Protein AF-E6R3D8-F1 (afdb_monomer)

Secondary structure (DSSP, 8-state):
--PPP-PPPP--------PPPPPPP---PPPPPP------------------------------PPPP-----------------------------------------------------------------------------------HHHHHHHS-HHHHHHHHHHHHHH-TTHHHHHHHHSPP--HHHHHHHHHHHHHHHHHHH--GGGGGGS--HHHHHHHHHHHHHHHHHHHHHHHHHHHHHT-TT-SSPPPHHHHHHHHHHHHHHHHHHHTTS-GGGGTTS---HHHHHHHHHHHHHHHHHHHHHHHHHHHHHTT-----HHHHHHHHHHHHHHHH-S---------------------------TT---THHHHHHHHHHHHHHHHHHHHHHHGGGGT--------

Mean predicted aligned error: 17.76 Å

Structure (mmCIF, N/CA/C/O backbone):
data_AF-E6R3D8-F1
#
_entry.id   AF-E6R3D8-F1
#
loop_
_atom_site.group_PDB
_atom_site.id
_atom_site.type_symbol
_atom_site.label_atom_id
_atom_site.label_alt_id
_atom_site.label_comp_id
_atom_site.label_asym_id
_atom_site.label_entity_id
_atom_site.label_seq_id
_atom_site.pdbx_PDB_ins_code
_atom_site.Cartn_x
_atom_site.Cartn_y
_atom_site.Cartn_z
_atom_site.occupancy
_atom_site.B_iso_or_equiv
_atom_site.auth_seq_id
_atom_site.auth_comp_id
_atom_site.auth_asym_id
_atom_site.auth_atom_id
_atom_site.pd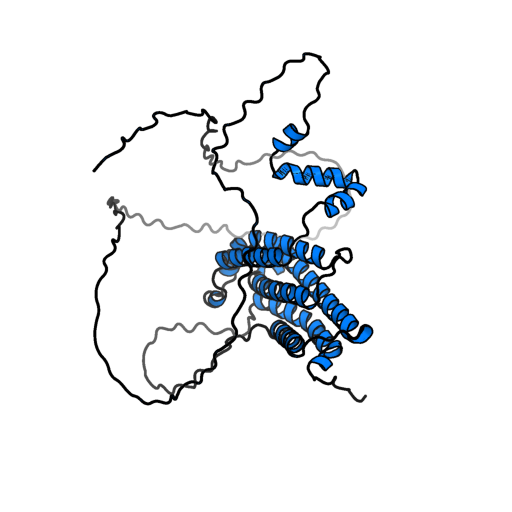bx_PDB_model_num
ATOM 1 N N . MET A 1 1 ? -41.372 27.180 -42.587 1.00 54.88 1 MET A N 1
ATOM 2 C CA . MET A 1 1 ? -40.298 27.827 -43.372 1.00 54.88 1 MET A CA 1
ATOM 3 C C . MET A 1 1 ? -39.964 29.152 -42.705 1.00 54.88 1 MET A C 1
ATOM 5 O O . MET A 1 1 ? -40.849 29.988 -42.655 1.00 54.88 1 MET A O 1
ATOM 9 N N . ALA A 1 2 ? -38.756 29.314 -42.156 1.00 48.31 2 ALA A N 1
ATOM 10 C CA . ALA A 1 2 ? -38.150 30.604 -41.791 1.00 48.31 2 ALA A CA 1
ATOM 11 C C . ALA A 1 2 ? -36.701 30.344 -41.335 1.00 48.31 2 ALA A C 1
ATOM 13 O O . ALA A 1 2 ? -36.492 29.624 -40.361 1.00 48.31 2 ALA A O 1
ATOM 14 N N . HIS A 1 3 ? -35.712 30.896 -42.039 1.00 46.28 3 HIS A N 1
ATOM 15 C CA . HIS A 1 3 ? -34.309 30.872 -41.613 1.00 46.28 3 HIS A CA 1
ATOM 16 C C . HIS A 1 3 ? -33.995 32.127 -40.785 1.00 46.28 3 HIS A C 1
ATOM 18 O O . HIS A 1 3 ? -34.250 33.227 -41.276 1.00 46.28 3 HIS A O 1
ATOM 24 N N . PRO A 1 4 ? -33.375 32.012 -39.599 1.00 60.66 4 PRO A N 1
ATOM 25 C CA . PRO A 1 4 ? -32.615 33.104 -39.008 1.00 60.66 4 PRO A CA 1
ATOM 26 C C . PRO A 1 4 ? -31.167 33.096 -39.528 1.00 60.66 4 PRO A C 1
ATOM 28 O O . PRO A 1 4 ? -30.543 32.046 -39.689 1.00 60.66 4 PRO A O 1
ATOM 31 N N . LEU A 1 5 ? -30.655 34.291 -39.819 1.00 50.94 5 LEU A N 1
ATOM 32 C CA . LEU A 1 5 ? -29.369 34.534 -40.475 1.00 50.94 5 LEU A CA 1
ATOM 33 C C . LEU A 1 5 ? -28.156 34.148 -39.614 1.00 50.94 5 LEU A C 1
ATOM 35 O O . LEU A 1 5 ? -28.110 34.400 -38.412 1.00 50.94 5 LEU A O 1
ATOM 39 N N . THR A 1 6 ? -27.121 33.625 -40.269 1.00 48.28 6 THR A N 1
ATOM 40 C CA . THR A 1 6 ? -25.795 33.405 -39.682 1.00 48.28 6 THR A CA 1
ATOM 41 C C . THR A 1 6 ? -25.009 34.717 -39.604 1.00 48.28 6 THR A C 1
ATOM 43 O O . THR A 1 6 ? -24.577 35.230 -40.636 1.00 48.28 6 THR A O 1
ATOM 46 N N . GLN A 1 7 ? -24.752 35.227 -38.398 1.00 58.69 7 GLN A N 1
ATOM 47 C CA . GLN A 1 7 ? -23.714 36.240 -38.168 1.00 58.69 7 GLN A CA 1
ATOM 48 C C . GLN A 1 7 ? -22.414 35.571 -37.708 1.00 58.69 7 GLN A C 1
ATOM 50 O O . GLN A 1 7 ? -22.397 34.844 -36.716 1.00 58.69 7 GLN A O 1
ATOM 55 N N . GLN A 1 8 ? -21.320 35.832 -38.426 1.00 52.47 8 GLN A N 1
ATOM 56 C CA . GLN A 1 8 ? -19.969 35.485 -37.985 1.00 52.47 8 GLN A CA 1
ATOM 57 C C . GLN A 1 8 ? -19.397 36.588 -37.080 1.00 52.47 8 GLN A C 1
ATOM 59 O O . GLN A 1 8 ? -19.580 37.766 -37.389 1.00 52.47 8 GLN A O 1
ATOM 64 N N . PRO A 1 9 ? -18.636 36.243 -36.028 1.00 51.25 9 PRO A N 1
ATOM 65 C CA . PRO A 1 9 ? -17.659 37.143 -35.433 1.00 51.25 9 PRO A CA 1
ATOM 66 C C . PRO A 1 9 ? -16.293 36.998 -36.125 1.00 51.25 9 PRO A C 1
ATOM 68 O O . PRO A 1 9 ? -15.742 35.902 -36.236 1.00 51.25 9 PRO A O 1
ATOM 71 N N . SER A 1 10 ? -15.739 38.125 -36.568 1.00 40.44 10 SER A N 1
ATOM 72 C CA . SER A 1 10 ? -14.426 38.213 -37.215 1.00 40.44 10 SER A CA 1
ATOM 73 C C . SER A 1 10 ? -13.260 38.299 -36.220 1.00 40.44 10 SER A C 1
ATOM 75 O O . SER A 1 10 ? -13.410 38.770 -35.096 1.00 40.44 10 SER A O 1
ATOM 77 N N . SER A 1 11 ? -12.068 37.962 -36.726 1.00 41.75 11 SER A N 1
ATOM 78 C CA . SER A 1 11 ? -10.760 38.552 -36.370 1.00 41.75 11 SER A CA 1
ATOM 79 C C . SER A 1 11 ? -10.260 38.487 -34.913 1.00 41.75 11 SER A C 1
ATOM 81 O O . SER A 1 11 ? -10.503 39.369 -34.096 1.00 41.75 11 SER A O 1
ATOM 83 N N . THR A 1 12 ? -9.393 37.496 -34.677 1.00 48.53 12 THR A N 1
ATOM 84 C CA . THR A 1 12 ? -7.993 37.687 -34.225 1.00 48.53 12 THR A CA 1
ATOM 85 C C . THR A 1 12 ? -7.687 38.790 -33.198 1.00 48.53 12 THR A C 1
ATOM 87 O O . THR A 1 12 ? -7.510 39.953 -33.557 1.00 48.53 12 THR A O 1
ATOM 90 N N . ILE A 1 13 ? -7.401 38.376 -31.960 1.00 39.34 13 ILE A N 1
ATOM 91 C CA . ILE A 1 13 ? -6.514 39.111 -31.045 1.00 39.34 13 ILE A CA 1
ATOM 92 C C . ILE A 1 13 ? -5.239 38.281 -30.873 1.00 39.34 13 ILE A C 1
ATOM 94 O O . ILE A 1 13 ? -5.264 37.199 -30.287 1.00 39.34 13 ILE A O 1
ATOM 98 N N . SER A 1 14 ? -4.134 38.780 -31.423 1.00 40.31 14 SER A N 1
ATOM 99 C CA . SER A 1 14 ? -2.808 38.171 -31.296 1.00 40.31 14 SER A CA 1
ATOM 100 C C . SER A 1 14 ? -2.157 38.595 -29.982 1.00 40.31 14 SER A C 1
ATOM 102 O O . SER A 1 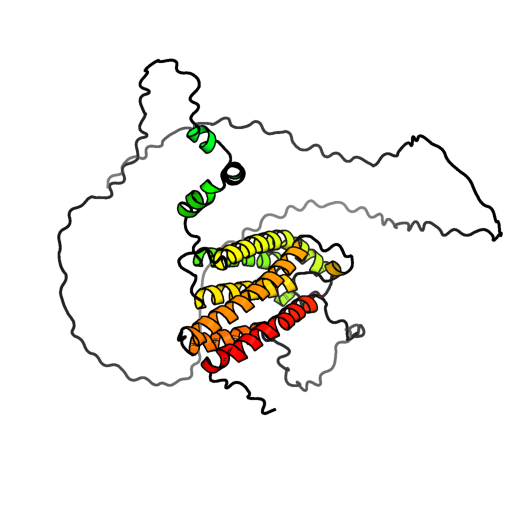14 ? -1.966 39.786 -29.751 1.00 40.31 14 SER A O 1
ATOM 104 N N . PHE A 1 15 ? -1.754 37.632 -29.153 1.00 48.12 15 PHE A N 1
ATOM 105 C CA . PHE A 1 15 ? -0.880 37.889 -28.008 1.00 48.12 15 PHE A CA 1
ATOM 106 C C . PHE A 1 15 ? 0.587 37.681 -28.417 1.00 48.12 15 PHE A C 1
ATOM 108 O O . PHE A 1 15 ? 0.935 36.573 -28.836 1.00 48.12 15 PHE A O 1
ATOM 115 N N . PRO A 1 16 ? 1.467 38.690 -28.291 1.00 54.56 16 PRO A N 1
ATOM 116 C CA . PRO A 1 16 ? 2.900 38.500 -28.461 1.00 54.56 16 PRO A CA 1
ATOM 117 C C . PRO A 1 16 ? 3.480 37.920 -27.165 1.00 54.56 16 PRO A C 1
ATOM 119 O O . PRO A 1 16 ? 3.700 38.648 -26.201 1.00 54.56 16 PRO A O 1
ATOM 122 N N . PHE A 1 17 ? 3.731 36.610 -27.130 1.00 43.28 17 PHE A N 1
ATOM 123 C CA . PHE A 1 17 ? 4.412 35.968 -26.003 1.00 43.28 17 PHE A CA 1
ATOM 124 C C . PHE A 1 17 ? 5.708 35.275 -26.427 1.00 43.28 17 PHE A C 1
ATOM 126 O O . PHE A 1 17 ? 5.714 34.457 -27.342 1.00 43.28 17 PHE A O 1
ATOM 133 N N . ALA A 1 18 ? 6.764 35.598 -25.675 1.00 41.84 18 ALA A N 1
ATOM 134 C CA . ALA A 1 18 ? 8.062 34.933 -25.582 1.00 41.84 18 ALA A CA 1
ATOM 135 C C . ALA A 1 18 ? 8.864 34.736 -26.887 1.00 41.84 18 ALA A C 1
ATOM 137 O O . ALA A 1 18 ? 8.617 33.841 -27.698 1.00 41.84 18 ALA A O 1
ATOM 138 N N . ALA A 1 19 ? 9.951 35.505 -26.999 1.00 45.16 19 ALA A N 1
ATOM 139 C CA . ALA A 1 19 ? 11.079 35.145 -27.848 1.00 45.16 19 ALA A CA 1
ATOM 140 C C . ALA A 1 19 ? 11.589 33.738 -27.482 1.00 45.16 19 ALA A C 1
ATOM 142 O O . ALA A 1 19 ? 11.760 33.407 -26.307 1.00 45.16 19 ALA A O 1
ATOM 143 N N . ARG A 1 20 ? 11.839 32.906 -28.496 1.00 46.12 20 ARG A N 1
ATOM 144 C CA . ARG A 1 20 ? 12.434 31.577 -28.310 1.00 46.12 20 ARG A CA 1
ATOM 145 C C . ARG A 1 20 ? 13.910 31.723 -27.914 1.00 46.12 20 ARG A C 1
ATOM 147 O O . ARG A 1 20 ? 14.620 32.432 -28.629 1.00 46.12 20 ARG A O 1
ATOM 154 N N . PRO A 1 21 ? 14.409 31.024 -26.879 1.00 49.62 21 P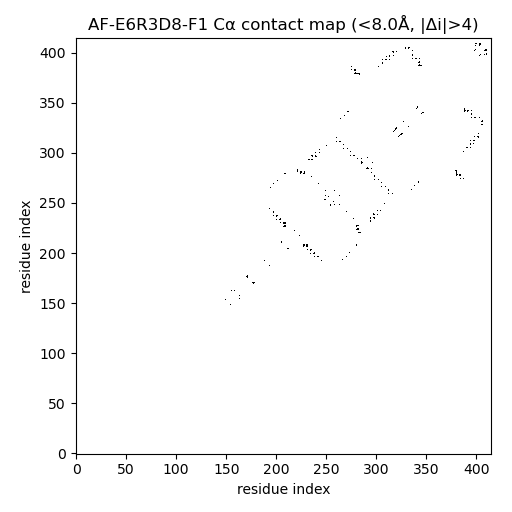RO A N 1
ATOM 155 C CA . PRO A 1 21 ? 15.845 30.826 -26.730 1.00 49.62 21 PRO A CA 1
ATOM 156 C C . PRO A 1 21 ? 16.391 29.976 -27.891 1.00 49.62 21 PRO A C 1
ATOM 158 O O . PRO A 1 21 ? 15.675 29.165 -28.487 1.00 49.62 21 PRO A O 1
ATOM 161 N N . SER A 1 22 ? 17.658 30.211 -28.228 1.00 53.62 22 SER A N 1
ATOM 162 C CA . SER A 1 22 ? 18.344 29.702 -29.422 1.00 53.62 22 SER A CA 1
ATOM 163 C C . SER A 1 22 ? 18.391 28.166 -29.531 1.00 53.62 22 SER A C 1
ATOM 165 O O . SER A 1 22 ? 18.421 27.477 -28.510 1.00 53.62 22 SER A O 1
ATOM 167 N N . PRO A 1 23 ? 18.452 27.603 -30.756 1.00 57.12 23 PRO A N 1
ATOM 168 C CA . PRO A 1 23 ? 18.639 26.166 -30.951 1.00 57.12 23 PRO A CA 1
ATOM 169 C C . PRO A 1 23 ? 20.020 25.701 -30.461 1.00 57.12 23 PRO A C 1
ATOM 171 O O . PRO A 1 23 ? 21.013 26.410 -30.610 1.00 57.12 23 PRO A O 1
ATOM 174 N N . LEU A 1 24 ? 20.071 24.487 -29.904 1.00 54.69 24 LEU A N 1
ATOM 175 C CA . LEU A 1 24 ? 21.282 23.869 -29.356 1.00 54.69 24 LEU A CA 1
ATOM 176 C C . LEU A 1 24 ? 22.415 23.780 -30.393 1.00 54.69 24 LEU A C 1
ATOM 178 O O . LEU A 1 24 ? 22.288 23.092 -31.407 1.00 54.69 24 LEU A O 1
ATOM 182 N N . THR A 1 25 ? 23.566 24.364 -30.063 1.00 46.84 25 THR A N 1
ATOM 183 C CA . THR A 1 25 ? 24.843 24.056 -30.716 1.00 46.84 25 THR A CA 1
ATOM 184 C C . THR A 1 25 ? 25.330 22.680 -30.261 1.00 46.84 25 THR A C 1
ATOM 186 O O . THR A 1 25 ? 25.631 22.476 -29.086 1.00 46.84 25 THR A O 1
ATOM 189 N N . PHE A 1 26 ? 25.438 21.731 -31.192 1.00 53.06 26 PHE A N 1
ATOM 190 C CA . PHE A 1 26 ? 26.006 20.404 -30.938 1.00 53.06 26 PHE A CA 1
ATOM 191 C C . PHE A 1 26 ? 27.543 20.489 -30.878 1.00 53.06 26 PHE A C 1
ATOM 193 O O . PHE A 1 26 ? 28.217 20.505 -31.907 1.00 53.06 26 PHE A O 1
ATOM 200 N N . GLY A 1 27 ? 28.107 20.570 -29.671 1.00 47.31 27 GLY A N 1
ATOM 201 C CA . GLY A 1 27 ? 29.555 20.607 -29.452 1.00 47.31 27 GLY A CA 1
ATOM 202 C C . GLY A 1 27 ? 30.172 19.212 -29.320 1.00 47.31 27 GLY A C 1
ATOM 203 O O . GLY A 1 27 ? 30.150 18.633 -28.239 1.00 47.31 27 GLY A O 1
ATOM 204 N N . PHE A 1 28 ? 30.775 18.688 -30.391 1.00 56.56 28 PHE A N 1
ATOM 205 C CA . PHE A 1 28 ? 31.670 17.525 -30.310 1.00 56.56 28 PHE A CA 1
ATOM 206 C C . PHE A 1 28 ? 33.073 17.975 -29.866 1.00 56.56 28 PHE A C 1
ATOM 208 O O . PHE A 1 28 ? 33.902 18.347 -30.694 1.00 56.56 28 PHE A O 1
ATOM 215 N N . GLY A 1 29 ? 33.330 17.956 -28.555 1.00 41.91 29 GLY A N 1
ATOM 216 C CA . GLY A 1 29 ? 34.643 18.236 -27.963 1.00 41.91 29 GLY A CA 1
ATOM 217 C C . GLY A 1 29 ? 35.401 16.954 -27.606 1.00 41.91 29 GLY A C 1
ATOM 218 O O . GLY A 1 29 ? 34.915 16.146 -26.820 1.00 41.91 29 GLY A O 1
ATOM 219 N N . LEU A 1 30 ? 36.592 16.771 -28.180 1.00 48.97 30 LEU A N 1
ATOM 220 C CA . LEU A 1 30 ? 37.520 15.684 -27.839 1.00 48.97 30 LEU A CA 1
ATOM 221 C C . LEU A 1 30 ? 38.254 15.986 -26.514 1.00 48.97 30 LEU A C 1
ATOM 223 O O . LEU A 1 30 ? 38.500 17.158 -26.222 1.00 48.97 30 LEU A O 1
ATOM 227 N N . PRO A 1 31 ? 38.664 14.969 -25.730 1.00 51.47 31 PRO A N 1
ATOM 228 C CA . PRO A 1 31 ? 39.488 15.189 -24.545 1.00 51.47 31 PRO A CA 1
ATOM 229 C C . PRO A 1 31 ? 40.910 15.604 -24.949 1.00 51.47 31 PRO A C 1
ATOM 231 O O . PRO A 1 31 ? 41.614 14.847 -25.618 1.00 51.47 31 PRO A O 1
ATOM 234 N N . SER A 1 32 ? 41.339 16.794 -24.522 1.00 46.06 32 SER A N 1
ATOM 235 C CA . SER A 1 32 ? 42.736 17.236 -24.629 1.00 46.06 32 SER A CA 1
ATOM 236 C C . SER A 1 32 ? 43.493 16.965 -23.327 1.00 46.06 32 SER A C 1
ATOM 238 O O . SER A 1 32 ? 42.897 16.911 -22.251 1.00 46.06 32 SER A O 1
ATOM 240 N N . ALA A 1 33 ? 44.801 16.744 -23.440 1.00 41.91 33 ALA A N 1
ATOM 241 C CA . ALA A 1 33 ? 45.657 16.264 -22.358 1.00 41.91 33 ALA A CA 1
ATOM 242 C C . ALA A 1 33 ? 46.045 17.350 -21.330 1.00 41.91 33 ALA A C 1
ATOM 244 O O . ALA A 1 33 ? 45.804 18.539 -21.524 1.00 41.91 33 ALA A O 1
ATOM 245 N N . ALA A 1 34 ? 46.665 16.896 -20.236 1.00 42.69 34 ALA A N 1
ATOM 246 C CA . ALA A 1 34 ? 47.181 17.703 -19.127 1.00 42.69 34 ALA A CA 1
ATOM 247 C C . ALA A 1 34 ? 48.260 18.732 -19.551 1.00 42.69 34 ALA A C 1
ATOM 249 O O . ALA A 1 34 ? 48.793 18.661 -20.662 1.00 42.69 34 ALA A O 1
ATOM 250 N N . PRO A 1 35 ? 48.666 19.622 -18.627 1.00 54.41 35 PRO A N 1
ATOM 251 C CA . PRO A 1 35 ? 49.892 19.271 -17.905 1.00 54.41 35 PRO A CA 1
ATOM 252 C C . PRO A 1 35 ? 49.839 19.431 -16.374 1.00 54.41 35 PRO A C 1
ATOM 254 O O . PRO A 1 35 ? 48.939 20.024 -15.791 1.00 54.41 35 PRO A O 1
ATOM 257 N N . SER A 1 36 ? 50.853 18.825 -15.761 1.00 41.31 36 SER A N 1
ATOM 258 C CA . SER A 1 36 ? 51.193 18.791 -14.337 1.00 41.31 36 SER A CA 1
ATOM 259 C C . SER A 1 36 ? 51.667 20.139 -13.791 1.00 41.31 36 SER A C 1
ATOM 261 O O . SER A 1 36 ? 52.437 20.810 -14.468 1.00 41.31 36 SER A O 1
ATOM 263 N N . GLU A 1 37 ? 51.398 20.414 -12.511 1.00 43.50 37 GLU A N 1
ATOM 264 C CA . GLU A 1 37 ? 52.320 21.157 -11.638 1.00 43.50 37 GLU A CA 1
ATOM 265 C C . GLU A 1 37 ? 52.120 20.761 -10.162 1.00 43.50 37 GLU A C 1
ATOM 267 O O . GLU A 1 37 ? 51.009 20.455 -9.731 1.00 43.50 37 GLU A O 1
ATOM 272 N N . ALA A 1 38 ? 53.219 20.694 -9.407 1.00 45.56 38 ALA A N 1
ATOM 273 C CA . ALA A 1 38 ? 53.260 20.312 -7.990 1.00 45.56 38 ALA A CA 1
ATOM 274 C C . ALA A 1 38 ? 53.581 21.536 -7.113 1.00 45.56 38 ALA A C 1
ATOM 276 O O . ALA A 1 38 ? 54.015 22.565 -7.632 1.00 45.56 38 ALA A O 1
ATOM 277 N N . PRO A 1 39 ? 53.475 21.415 -5.778 1.00 53.19 39 PRO A N 1
ATOM 278 C CA . PRO A 1 39 ? 54.720 21.597 -5.025 1.00 53.19 39 PRO A CA 1
ATOM 279 C C . PRO A 1 39 ? 54.941 20.631 -3.847 1.00 53.19 39 PRO A C 1
ATOM 281 O O . PRO A 1 39 ? 54.029 20.073 -3.243 1.00 53.19 39 PRO A O 1
ATOM 284 N N . THR A 1 40 ? 56.224 20.470 -3.532 1.00 48.88 40 THR A N 1
ATOM 285 C CA . THR A 1 40 ? 56.844 19.654 -2.475 1.00 48.88 40 THR A CA 1
ATOM 286 C C . THR A 1 40 ? 56.801 20.265 -1.072 1.00 48.88 40 THR A C 1
ATOM 288 O O . THR A 1 40 ? 57.068 21.452 -0.946 1.00 48.88 40 THR A O 1
ATOM 291 N N . HIS A 1 41 ? 56.719 19.419 -0.035 1.00 39.75 41 HIS A N 1
ATOM 292 C CA . HIS A 1 41 ? 57.455 19.529 1.247 1.00 39.75 41 HIS A CA 1
ATOM 293 C C . HIS A 1 41 ? 57.660 18.086 1.791 1.00 39.75 41 HIS A C 1
ATOM 295 O O . HIS A 1 41 ? 56.724 17.297 1.765 1.00 39.75 41 HIS A O 1
ATOM 301 N N . MET A 1 42 ? 58.896 17.596 2.000 1.00 45.75 42 MET A N 1
ATOM 302 C CA . MET A 1 42 ? 59.669 17.638 3.269 1.00 45.75 42 MET A CA 1
ATOM 303 C C . MET A 1 42 ? 58.892 17.002 4.450 1.00 45.75 42 MET A C 1
ATOM 305 O O . MET A 1 42 ? 57.868 17.555 4.825 1.00 45.75 42 MET A O 1
ATOM 309 N N . SER A 1 43 ? 59.264 15.902 5.126 1.00 35.00 43 SER A N 1
ATOM 310 C CA . SER A 1 43 ? 60.403 14.944 5.074 1.00 35.00 43 SER A CA 1
ATOM 311 C C . SER A 1 43 ? 59.902 13.579 5.670 1.00 35.00 43 SER A C 1
ATOM 313 O O . SER A 1 43 ? 58.693 13.421 5.789 1.00 35.00 43 SER A O 1
ATOM 315 N N . SER A 1 44 ? 60.644 12.527 6.072 1.00 35.81 44 SER A N 1
ATOM 316 C CA . SER A 1 44 ? 62.079 12.303 6.346 1.00 35.81 44 SER A CA 1
ATOM 317 C C . SER A 1 44 ? 62.470 10.790 6.337 1.00 35.81 44 SER A C 1
ATOM 319 O O . SER A 1 44 ? 61.759 9.951 5.791 1.00 35.81 44 SER A O 1
ATOM 321 N N . THR A 1 45 ? 63.622 10.464 6.934 1.00 43.25 45 THR A N 1
ATOM 322 C CA . THR A 1 45 ? 64.288 9.161 7.188 1.00 43.25 45 THR A CA 1
ATOM 323 C C . THR A 1 45 ? 63.609 8.299 8.290 1.00 43.25 45 THR A C 1
ATOM 325 O O . THR A 1 45 ? 62.862 8.841 9.094 1.00 43.25 45 THR A O 1
ATOM 328 N N . HIS A 1 46 ? 63.790 6.972 8.451 1.00 42.41 46 HIS A N 1
ATOM 329 C CA . HIS A 1 46 ? 64.902 6.046 8.140 1.00 42.41 46 HIS A CA 1
ATOM 330 C C . HIS A 1 46 ? 64.426 4.597 7.859 1.00 42.41 46 HIS A C 1
ATOM 332 O O . HIS A 1 46 ? 63.444 4.162 8.450 1.00 42.41 46 HIS A O 1
ATOM 338 N N . SER A 1 47 ? 65.208 3.813 7.096 1.00 34.34 47 SER A N 1
ATOM 339 C CA . SER A 1 47 ? 65.804 2.505 7.499 1.00 34.34 47 SER A CA 1
ATOM 340 C C . SER A 1 47 ? 66.084 1.596 6.277 1.00 34.34 47 SER A C 1
ATOM 342 O O . SER A 1 47 ? 65.238 1.517 5.385 1.00 34.34 47 SER A O 1
ATOM 344 N N . PRO A 1 48 ? 67.246 0.915 6.178 1.00 55.69 48 PRO A N 1
ATOM 345 C CA . PRO A 1 48 ? 67.585 0.068 5.033 1.00 55.69 48 PRO A CA 1
ATOM 346 C C . PRO A 1 48 ? 67.280 -1.422 5.271 1.00 55.69 48 PRO A C 1
ATOM 348 O O . PRO A 1 48 ? 67.487 -1.926 6.366 1.00 55.69 48 PRO A O 1
ATOM 351 N N . HIS A 1 49 ? 66.938 -2.158 4.208 1.00 43.62 49 HIS A N 1
ATOM 352 C CA . HIS A 1 49 ? 67.729 -3.320 3.763 1.00 43.62 49 HIS A CA 1
ATOM 353 C C . HIS A 1 49 ? 67.293 -3.790 2.362 1.00 43.62 49 HIS A C 1
ATOM 355 O O . HIS A 1 49 ? 66.121 -4.039 2.097 1.00 43.62 49 HIS A O 1
ATOM 361 N N . ARG A 1 50 ? 68.266 -3.916 1.449 1.00 36.25 50 ARG A N 1
ATOM 362 C CA . ARG A 1 50 ? 68.101 -4.551 0.130 1.00 36.25 50 ARG A CA 1
ATOM 363 C C . ARG A 1 50 ? 68.089 -6.074 0.274 1.00 36.25 50 ARG A C 1
ATOM 365 O O . ARG A 1 50 ? 69.016 -6.591 0.889 1.00 36.25 50 ARG A O 1
ATOM 372 N N . ILE A 1 51 ? 67.224 -6.764 -0.473 1.00 51.78 51 ILE A N 1
ATOM 373 C CA . ILE A 1 51 ? 67.601 -7.992 -1.200 1.00 51.78 51 ILE A CA 1
ATOM 374 C C . ILE A 1 51 ? 67.065 -7.894 -2.640 1.00 51.78 51 ILE A C 1
ATOM 376 O O . ILE A 1 51 ? 66.004 -7.332 -2.896 1.00 51.78 51 ILE A O 1
ATOM 380 N N . THR A 1 52 ? 67.872 -8.368 -3.586 1.00 45.16 52 THR A N 1
ATOM 381 C CA . THR A 1 52 ? 67.720 -8.270 -5.046 1.00 45.16 52 THR A CA 1
ATOM 382 C C . THR A 1 52 ? 66.901 -9.412 -5.662 1.00 45.16 52 THR A C 1
ATOM 384 O O . THR A 1 52 ? 67.089 -10.561 -5.275 1.00 45.16 52 THR A O 1
ATOM 387 N N . GLY A 1 53 ? 66.111 -9.127 -6.706 1.00 37.56 53 GLY A N 1
ATOM 388 C CA . GLY A 1 53 ? 65.461 -10.123 -7.577 1.00 37.56 53 GLY A CA 1
ATOM 389 C C . GLY A 1 53 ? 65.062 -9.509 -8.939 1.00 37.56 53 GLY A C 1
ATOM 390 O O . GLY A 1 53 ? 64.748 -8.317 -8.959 1.00 37.56 53 GLY A O 1
ATOM 391 N N . PRO A 1 54 ? 65.141 -10.230 -10.080 1.00 53.66 54 PRO A N 1
ATOM 392 C CA . PRO A 1 54 ? 65.271 -9.583 -11.391 1.00 53.66 54 PRO A CA 1
ATOM 393 C C . PRO A 1 54 ? 63.987 -9.450 -12.237 1.00 53.66 54 PRO A C 1
ATOM 395 O O . PRO A 1 54 ? 63.179 -10.362 -12.332 1.00 53.66 54 PRO A O 1
ATOM 398 N N . ALA A 1 55 ? 63.909 -8.297 -12.909 1.00 38.34 55 ALA A N 1
ATOM 399 C CA . ALA A 1 55 ? 63.604 -8.047 -14.328 1.00 38.34 55 ALA A CA 1
ATOM 400 C C . ALA A 1 55 ? 62.555 -8.868 -15.131 1.00 38.34 55 ALA A C 1
ATOM 402 O O . ALA A 1 55 ? 62.576 -10.089 -15.204 1.00 38.34 55 ALA A O 1
ATOM 403 N N . CYS A 1 56 ? 61.823 -8.105 -15.958 1.00 37.78 56 CYS A N 1
ATOM 404 C CA . CYS A 1 56 ? 61.206 -8.482 -17.241 1.00 37.78 56 CYS A CA 1
ATOM 405 C C . CYS A 1 56 ? 60.036 -9.486 -17.253 1.00 37.78 56 CYS A C 1
ATOM 407 O O . CYS A 1 56 ? 60.221 -10.693 -17.356 1.00 37.78 56 CYS A O 1
ATOM 409 N N . SER A 1 57 ? 58.821 -8.970 -17.470 1.00 36.66 57 SER A N 1
ATOM 410 C CA . SER A 1 57 ? 58.189 -9.054 -18.806 1.00 36.66 57 SER A CA 1
ATOM 411 C C . SER A 1 57 ? 56.885 -8.249 -18.887 1.00 36.66 57 SER A C 1
ATOM 413 O O . SER A 1 57 ? 56.100 -8.180 -17.947 1.00 36.66 57 SER A O 1
ATOM 415 N N . SER A 1 58 ? 56.669 -7.610 -20.034 1.00 45.09 58 SER A N 1
ATOM 416 C CA . SER A 1 58 ? 55.413 -6.966 -20.429 1.00 45.09 58 SER A CA 1
ATOM 417 C C . SER A 1 58 ? 54.504 -7.954 -21.174 1.00 45.09 58 SER A C 1
ATOM 419 O O . SER A 1 58 ? 55.006 -8.906 -21.775 1.00 45.09 58 SER A O 1
ATOM 421 N N . PRO A 1 59 ? 53.185 -7.695 -21.233 1.00 50.09 59 PRO A N 1
ATOM 422 C CA . PRO A 1 59 ? 52.380 -8.187 -22.345 1.00 50.09 59 PRO A CA 1
ATOM 423 C C . PRO A 1 59 ? 51.656 -7.079 -23.127 1.00 50.09 59 PRO A C 1
ATOM 425 O O . PRO A 1 59 ? 51.025 -6.169 -22.593 1.00 50.09 59 PRO A O 1
ATOM 428 N N . SER A 1 60 ? 51.765 -7.235 -24.441 1.00 37.97 60 SER A N 1
ATOM 429 C CA . SER A 1 60 ? 51.169 -6.526 -25.570 1.00 37.97 60 SER A CA 1
ATOM 430 C C . SER A 1 60 ? 49.785 -5.882 -25.407 1.00 37.97 60 SER A C 1
ATOM 432 O O . SER A 1 60 ? 48.800 -6.519 -25.037 1.00 37.97 60 SER A O 1
ATOM 434 N N . ARG A 1 61 ? 49.670 -4.658 -25.944 1.00 38.66 61 ARG A N 1
ATOM 435 C CA . ARG A 1 61 ? 48.418 -4.152 -26.531 1.00 38.66 61 ARG A CA 1
ATOM 436 C C . ARG A 1 61 ? 48.038 -5.003 -27.751 1.00 38.66 61 ARG A C 1
ATOM 438 O O . ARG A 1 61 ? 48.666 -4.868 -28.799 1.00 38.66 61 ARG A O 1
ATOM 445 N N . ASN A 1 62 ? 46.974 -5.799 -27.657 1.00 36.22 62 ASN A N 1
ATOM 446 C CA . ASN A 1 62 ? 46.356 -6.419 -28.833 1.00 36.22 62 ASN A CA 1
ATOM 447 C C . ASN A 1 62 ? 45.392 -5.440 -29.521 1.00 36.22 62 ASN A C 1
ATOM 449 O O . ASN A 1 62 ? 44.218 -5.335 -29.167 1.00 36.22 62 ASN A O 1
ATOM 453 N N . SER A 1 63 ? 45.893 -4.746 -30.541 1.00 36.91 63 SER A N 1
ATOM 454 C CA . SER A 1 63 ? 45.072 -3.983 -31.483 1.00 36.91 63 SER A CA 1
ATOM 455 C C . SER A 1 63 ? 44.415 -4.932 -32.488 1.00 36.91 63 SER A C 1
ATOM 457 O O . SER A 1 63 ? 45.007 -5.248 -33.520 1.00 36.91 63 SER A O 1
ATOM 459 N N . PHE A 1 64 ? 43.189 -5.389 -32.219 1.00 43.59 64 PHE A N 1
ATOM 460 C CA . PHE A 1 64 ? 42.430 -6.150 -33.216 1.00 43.59 64 PHE A CA 1
ATOM 461 C C . PHE A 1 64 ? 41.974 -5.238 -34.360 1.00 43.59 64 PHE A C 1
ATOM 463 O O . PHE A 1 64 ? 41.069 -4.415 -34.212 1.00 43.59 64 PHE A O 1
ATOM 470 N N . ALA A 1 65 ? 42.617 -5.403 -35.516 1.00 36.66 65 ALA A N 1
ATOM 471 C CA . ALA A 1 65 ? 42.231 -4.749 -36.755 1.00 36.66 65 ALA A CA 1
ATOM 472 C C . ALA A 1 65 ? 40.835 -5.214 -37.204 1.00 36.66 65 ALA A C 1
ATOM 474 O O . ALA A 1 65 ? 40.531 -6.406 -37.234 1.00 36.66 65 ALA A O 1
ATOM 475 N N . ARG A 1 66 ? 39.989 -4.254 -37.583 1.00 37.97 66 ARG A N 1
ATOM 476 C CA . ARG A 1 66 ? 38.645 -4.500 -38.113 1.00 37.97 66 ARG A CA 1
ATOM 477 C C . ARG A 1 66 ? 38.730 -4.611 -39.643 1.00 37.97 66 ARG A C 1
ATOM 479 O O . ARG A 1 66 ? 39.117 -3.622 -40.265 1.00 37.97 66 ARG A O 1
ATOM 486 N N . PRO A 1 67 ? 38.377 -5.747 -40.272 1.00 45.03 67 PRO A N 1
ATOM 487 C CA . PRO A 1 67 ? 38.370 -5.835 -41.727 1.00 45.03 67 PRO A CA 1
ATOM 488 C C . PRO A 1 67 ? 37.246 -4.968 -42.309 1.00 45.03 67 PRO A C 1
ATOM 490 O O . PRO A 1 67 ? 36.105 -5.005 -41.846 1.00 45.03 67 PRO A O 1
ATOM 493 N N . ILE A 1 68 ? 37.588 -4.187 -43.332 1.00 44.44 68 ILE A N 1
ATOM 494 C CA . ILE A 1 68 ? 36.664 -3.370 -44.123 1.00 44.44 68 ILE A CA 1
ATOM 495 C C . ILE A 1 68 ? 36.244 -4.189 -45.352 1.00 44.44 68 ILE A C 1
ATOM 497 O O . ILE A 1 68 ? 37.107 -4.495 -46.173 1.00 44.44 68 ILE A O 1
ATOM 501 N N . PRO A 1 69 ? 34.952 -4.503 -45.542 1.00 54.31 69 PRO A N 1
ATOM 502 C CA . PRO A 1 69 ? 34.429 -4.895 -46.840 1.00 54.31 69 PRO A CA 1
ATOM 503 C C . PRO A 1 69 ? 33.895 -3.657 -47.569 1.00 54.31 69 PRO A C 1
ATOM 505 O O . PRO A 1 69 ? 32.841 -3.109 -47.244 1.00 54.31 69 PRO A O 1
ATOM 508 N N . SER A 1 70 ? 34.635 -3.214 -48.578 1.00 41.91 70 SER A N 1
ATOM 509 C CA . SER A 1 70 ? 34.192 -2.217 -49.546 1.00 41.91 70 SER A CA 1
ATOM 510 C C . SER A 1 70 ? 33.178 -2.831 -50.517 1.00 41.91 70 SER A C 1
ATOM 512 O O . SER A 1 70 ? 33.548 -3.567 -51.427 1.00 41.91 70 SER A O 1
ATOM 514 N N . GLN A 1 71 ? 31.898 -2.477 -50.379 1.00 45.09 71 GLN A N 1
ATOM 515 C CA . GLN A 1 71 ? 30.939 -2.560 -51.485 1.00 45.09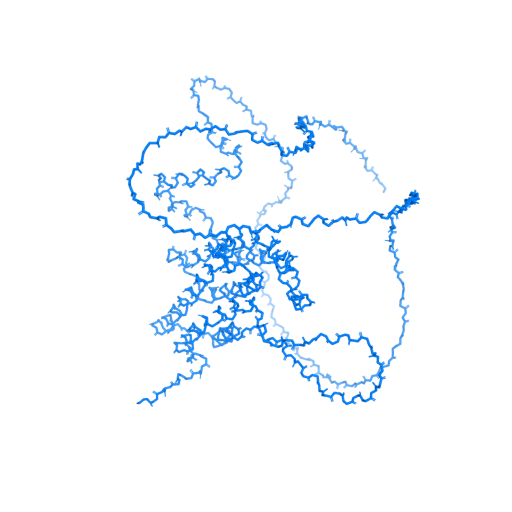 71 GLN A CA 1
ATOM 516 C C . GLN A 1 71 ? 30.104 -1.284 -51.565 1.00 45.09 71 GLN A C 1
ATOM 518 O O . GLN A 1 71 ? 29.377 -0.927 -50.640 1.00 45.09 71 GLN A O 1
ATOM 523 N N . ALA A 1 72 ? 30.222 -0.600 -52.700 1.00 47.69 72 ALA A N 1
ATOM 524 C CA . ALA A 1 72 ? 29.366 0.516 -53.051 1.00 47.69 72 ALA A CA 1
ATOM 525 C C . ALA A 1 72 ? 28.039 -0.020 -53.600 1.00 47.69 72 ALA A C 1
ATOM 527 O O . ALA A 1 72 ? 28.030 -0.713 -54.614 1.00 47.69 72 ALA A O 1
ATOM 528 N N . PHE A 1 73 ? 26.925 0.353 -52.973 1.00 45.66 73 PHE A N 1
ATOM 529 C CA . PHE A 1 73 ? 25.601 0.253 -53.580 1.00 45.66 73 PHE A CA 1
ATOM 530 C C . PHE A 1 73 ? 24.849 1.572 -53.414 1.00 45.66 73 PHE A C 1
ATOM 532 O O . PHE A 1 73 ? 24.811 2.172 -52.340 1.00 45.66 73 PHE A O 1
ATOM 539 N N . THR A 1 74 ? 24.287 2.034 -54.525 1.00 51.94 74 THR A N 1
ATOM 540 C CA . THR A 1 74 ? 23.530 3.279 -54.648 1.00 51.94 74 THR A CA 1
ATOM 541 C C . THR A 1 74 ? 22.184 3.196 -53.914 1.00 51.94 74 THR A C 1
ATOM 543 O O . THR A 1 74 ? 21.563 2.133 -53.898 1.00 51.94 74 THR A O 1
ATOM 546 N N . PRO A 1 75 ? 21.679 4.297 -53.325 1.00 43.91 75 PRO A N 1
ATOM 547 C CA . PRO A 1 75 ? 20.380 4.300 -52.660 1.00 43.91 75 PRO A CA 1
ATOM 548 C C . PRO A 1 75 ? 19.224 4.567 -53.648 1.00 43.91 75 PRO A C 1
ATOM 550 O O . PRO A 1 75 ? 19.130 5.673 -54.185 1.00 43.91 75 PRO A O 1
ATOM 553 N N . PRO A 1 76 ? 18.275 3.633 -53.853 1.00 51.28 76 PRO A N 1
ATOM 554 C CA . PRO A 1 76 ? 17.002 3.954 -54.486 1.00 51.28 76 PRO A CA 1
ATOM 555 C C . PRO A 1 76 ? 16.071 4.640 -53.475 1.00 51.28 76 PRO A C 1
ATOM 557 O O . PRO A 1 76 ? 15.595 4.038 -52.509 1.00 51.28 76 PRO A O 1
ATOM 560 N N . THR A 1 77 ? 15.765 5.913 -53.712 1.00 53.44 77 THR A N 1
ATOM 561 C CA . THR A 1 77 ? 14.823 6.708 -52.913 1.00 53.44 77 THR A CA 1
ATOM 562 C C . THR A 1 77 ? 13.381 6.222 -53.098 1.00 53.44 77 THR A C 1
ATOM 564 O O . THR A 1 77 ? 12.651 6.692 -53.969 1.00 53.44 77 THR A O 1
ATOM 567 N N . ARG A 1 78 ? 12.916 5.289 -52.253 1.00 41.28 78 ARG A N 1
ATOM 568 C CA . ARG A 1 78 ? 11.524 4.805 -52.306 1.00 41.28 78 ARG A CA 1
ATOM 569 C C . ARG A 1 78 ? 10.653 5.364 -51.183 1.00 41.28 78 ARG A C 1
ATOM 571 O O . ARG A 1 78 ? 10.504 4.776 -50.117 1.00 41.28 78 ARG A O 1
ATOM 578 N N . SER A 1 79 ? 10.020 6.496 -51.487 1.00 49.31 79 SER A N 1
ATOM 579 C CA . SER A 1 79 ? 8.873 7.027 -50.743 1.00 49.31 79 SER A CA 1
ATOM 580 C C . SER A 1 79 ? 7.789 5.954 -50.582 1.00 49.31 79 SER A C 1
ATOM 582 O O . SER A 1 79 ? 7.230 5.479 -51.574 1.00 49.31 79 SER A O 1
ATOM 584 N N . LEU A 1 80 ? 7.474 5.580 -49.338 1.00 46.34 80 LEU A N 1
ATOM 585 C CA . LEU A 1 80 ? 6.344 4.709 -49.022 1.00 46.34 80 LEU A CA 1
ATOM 586 C C . LEU A 1 80 ? 5.259 5.496 -48.290 1.00 46.34 80 LEU A C 1
ATOM 588 O O . LEU A 1 80 ? 5.374 5.877 -47.127 1.00 46.34 80 LEU A O 1
ATOM 592 N N . LYS A 1 81 ? 4.185 5.751 -49.041 1.00 52.97 81 LYS A N 1
ATOM 593 C CA . LYS A 1 81 ? 2.992 6.469 -48.601 1.00 52.97 81 LYS A CA 1
ATOM 594 C C . LYS A 1 81 ? 2.323 5.760 -47.420 1.00 52.97 81 LYS A C 1
ATOM 596 O O . LYS A 1 81 ? 2.150 4.547 -47.407 1.00 52.97 81 LYS A O 1
ATOM 601 N N . ARG A 1 82 ? 1.847 6.574 -46.480 1.00 46.28 82 ARG A N 1
ATOM 602 C CA . ARG A 1 82 ? 0.985 6.216 -45.345 1.00 46.28 82 ARG A CA 1
ATOM 603 C C . ARG A 1 82 ? -0.296 5.510 -45.823 1.00 46.28 82 ARG A C 1
ATOM 605 O O . ARG A 1 82 ? -1.250 6.177 -46.224 1.00 46.28 82 ARG A O 1
ATOM 612 N N . THR A 1 83 ? -0.344 4.178 -45.759 1.00 44.50 83 THR A N 1
ATOM 613 C CA . THR A 1 83 ? -1.535 3.398 -46.144 1.00 44.50 83 THR A CA 1
ATOM 614 C C . THR A 1 83 ? -2.666 3.583 -45.133 1.00 44.50 83 THR A C 1
ATOM 616 O O . THR A 1 83 ? -2.743 2.925 -44.096 1.00 44.50 83 THR A O 1
ATOM 619 N N . ARG A 1 84 ? -3.574 4.500 -45.463 1.00 46.56 84 ARG A N 1
ATOM 620 C CA . ARG A 1 84 ? -4.828 4.773 -44.758 1.00 46.56 84 ARG A CA 1
ATOM 621 C C . ARG A 1 84 ? -5.789 3.587 -44.943 1.00 46.56 84 ARG A C 1
ATOM 623 O O . ARG A 1 84 ? -6.533 3.566 -45.918 1.00 46.56 84 ARG A O 1
ATOM 630 N N . ARG A 1 85 ? -5.789 2.601 -44.033 1.00 48.25 85 ARG A N 1
ATOM 631 C CA . ARG A 1 85 ? -6.809 1.532 -44.044 1.00 48.25 85 ARG A CA 1
ATOM 632 C C . ARG A 1 85 ? -8.176 2.110 -43.669 1.00 48.25 85 ARG A C 1
ATOM 634 O O . ARG A 1 85 ? -8.421 2.483 -42.525 1.00 48.25 85 ARG A O 1
ATOM 641 N N . SER A 1 86 ? -9.042 2.210 -44.670 1.00 50.25 86 SER A N 1
ATOM 642 C CA . SER A 1 86 ? -10.452 2.558 -44.542 1.00 50.25 86 SER A CA 1
ATOM 643 C C . SER A 1 86 ? -11.265 1.419 -43.923 1.00 50.25 86 SER A C 1
ATOM 645 O O . SER A 1 86 ? -10.915 0.245 -44.030 1.00 50.25 86 SER A O 1
ATOM 647 N N . ARG A 1 87 ? -12.377 1.796 -43.288 1.00 45.59 87 ARG A N 1
ATOM 648 C CA . ARG A 1 87 ? -13.432 0.886 -42.828 1.00 45.59 87 ARG A CA 1
ATOM 649 C C . ARG A 1 87 ? -14.190 0.306 -44.028 1.00 45.59 87 ARG A C 1
ATOM 651 O O . ARG A 1 87 ? -14.424 1.052 -44.973 1.00 45.59 87 ARG A O 1
ATOM 658 N N . SER A 1 88 ? -14.687 -0.923 -43.893 1.00 42.25 88 SER A N 1
ATOM 659 C CA . SER A 1 88 ? -15.886 -1.416 -44.589 1.00 42.25 88 SER A CA 1
ATOM 660 C C . SER A 1 88 ? -16.665 -2.364 -43.657 1.00 42.25 88 SER A C 1
ATOM 662 O O . SER A 1 88 ? -16.022 -3.159 -42.971 1.00 42.25 88 SER A O 1
ATOM 664 N N . PRO A 1 89 ? -18.007 -2.267 -43.577 1.00 54.06 89 PRO A N 1
ATOM 665 C CA . PRO A 1 89 ? -18.876 -3.189 -42.833 1.00 54.06 89 PRO A CA 1
ATOM 666 C C . PRO A 1 89 ? -19.479 -4.285 -43.747 1.00 54.06 89 PRO A C 1
ATOM 668 O O . PRO A 1 89 ? -19.205 -4.285 -44.945 1.00 54.06 89 PRO A O 1
ATOM 671 N N . SER A 1 90 ? -20.390 -5.112 -43.196 1.00 41.44 90 SER A N 1
ATOM 672 C CA . SER A 1 90 ? -21.223 -6.128 -43.896 1.00 41.44 90 SER A CA 1
ATOM 673 C C . SER A 1 90 ? -20.483 -7.449 -44.240 1.00 41.44 90 SER A C 1
ATOM 675 O O . SER A 1 90 ? -19.309 -7.401 -44.580 1.00 41.44 90 SER A O 1
ATOM 677 N N . THR A 1 91 ? -21.052 -8.669 -44.171 1.00 42.56 91 THR A N 1
ATOM 678 C CA . THR A 1 91 ? -22.397 -9.155 -43.752 1.00 42.56 91 THR A CA 1
ATOM 679 C C . THR A 1 91 ? -22.341 -10.651 -43.338 1.00 42.56 91 THR A C 1
ATOM 681 O O . THR A 1 91 ? -21.415 -11.351 -43.734 1.00 42.56 91 THR A O 1
ATOM 684 N N . SER A 1 92 ? -23.333 -11.139 -42.576 1.00 49.97 92 SER A N 1
ATOM 685 C CA . SER A 1 92 ? -23.603 -12.560 -42.199 1.00 49.97 92 SER A CA 1
ATOM 686 C C . SER A 1 92 ? -24.197 -13.393 -43.375 1.00 49.97 92 SER A C 1
ATOM 688 O O . SER A 1 92 ? -24.280 -12.814 -44.460 1.00 49.97 92 SER A O 1
ATOM 690 N N . PRO A 1 93 ? -24.735 -14.647 -43.234 1.00 60.16 93 PRO A N 1
ATOM 691 C CA . PRO A 1 93 ? -24.776 -15.660 -42.138 1.00 60.16 93 PRO A CA 1
ATOM 692 C C . PRO A 1 93 ? -24.280 -17.085 -42.601 1.00 60.16 93 PRO A C 1
ATOM 694 O O . PRO A 1 93 ? -23.677 -17.177 -43.663 1.00 60.16 93 PRO A O 1
ATOM 697 N N . THR A 1 94 ? -24.415 -18.249 -41.917 1.00 40.25 94 THR A N 1
ATOM 698 C CA . THR A 1 94 ? -25.642 -19.098 -41.737 1.00 40.25 94 THR A CA 1
ATOM 699 C C . THR A 1 94 ? -25.326 -20.468 -41.059 1.00 40.25 94 THR A C 1
ATOM 701 O O . THR A 1 94 ? -24.266 -21.016 -41.328 1.00 40.25 94 THR A O 1
ATOM 704 N N . GLY A 1 95 ? -26.277 -21.070 -40.306 1.00 40.62 95 GLY A N 1
ATOM 705 C CA . GLY A 1 95 ? -26.416 -22.538 -40.046 1.00 40.62 95 GLY A CA 1
ATOM 706 C C . GLY A 1 95 ? -25.659 -23.131 -38.830 1.00 40.62 95 GLY A C 1
ATOM 707 O O . GLY A 1 95 ? -24.440 -23.145 -38.836 1.00 40.62 95 GLY A O 1
ATOM 708 N N . SER A 1 96 ? -26.301 -23.502 -37.703 1.00 42.03 96 SER A N 1
ATOM 709 C CA . SER A 1 96 ? -27.139 -24.709 -37.411 1.00 42.03 96 SER A CA 1
ATOM 710 C C . SER A 1 96 ? -26.306 -25.998 -37.216 1.00 42.03 96 SER A C 1
ATOM 712 O O . SER A 1 96 ? -25.523 -26.333 -38.094 1.00 42.03 96 SER A O 1
ATOM 714 N N . ILE A 1 97 ? -26.342 -26.708 -36.072 1.00 47.38 97 ILE A N 1
ATOM 715 C CA . ILE A 1 97 ? -27.351 -27.715 -35.627 1.00 47.38 97 ILE A CA 1
ATOM 716 C C . ILE A 1 97 ? -27.259 -27.854 -34.080 1.00 47.38 97 ILE A C 1
ATOM 718 O O . ILE A 1 97 ? -26.179 -28.083 -33.550 1.00 47.38 97 ILE A O 1
ATOM 722 N N . GLN A 1 98 ? -28.283 -27.481 -33.299 1.00 45.56 98 GLN A N 1
ATOM 723 C CA . GLN A 1 98 ? -29.300 -28.337 -32.635 1.00 45.56 98 GLN A CA 1
ATOM 724 C C . GLN A 1 98 ? -28.832 -29.518 -31.744 1.00 45.56 98 GLN A C 1
ATOM 726 O O . GLN A 1 98 ? -28.430 -30.563 -32.246 1.00 45.56 98 GLN A O 1
ATOM 731 N N . SER A 1 99 ? -29.113 -29.428 -30.431 1.00 43.97 99 SER A N 1
ATOM 732 C CA . SER A 1 99 ? -29.727 -30.505 -29.613 1.00 43.97 99 SER A CA 1
ATOM 733 C C . SER A 1 99 ? -30.233 -29.977 -28.245 1.00 43.97 99 SER A C 1
ATOM 735 O O . SER A 1 99 ? -29.848 -28.869 -27.871 1.00 43.97 99 SER A O 1
ATOM 737 N N . PRO A 1 100 ? -31.181 -30.654 -27.550 1.00 58.78 100 PRO A N 1
ATOM 738 C CA . PRO A 1 100 ? -32.267 -29.927 -26.872 1.00 58.78 100 PRO A CA 1
ATOM 739 C C . PRO A 1 100 ? -32.527 -30.272 -25.382 1.00 58.78 100 PRO A C 1
ATOM 741 O O . PRO A 1 100 ? -31.869 -31.114 -24.785 1.00 58.78 100 PRO A O 1
ATOM 744 N N . ARG A 1 101 ? -33.635 -29.692 -24.876 1.00 46.41 101 ARG A N 1
ATOM 745 C CA . ARG A 1 101 ? -34.495 -30.105 -23.736 1.00 46.41 101 ARG A CA 1
ATOM 746 C C . ARG A 1 101 ? -34.229 -29.562 -22.316 1.00 46.41 101 ARG A C 1
ATOM 748 O O . ARG A 1 101 ? -33.745 -30.243 -21.427 1.00 46.41 101 ARG A O 1
ATOM 755 N N . SER A 1 102 ? -34.852 -28.400 -22.087 1.00 46.47 102 SER A N 1
ATOM 756 C CA . SER A 1 102 ? -35.992 -28.211 -21.158 1.00 46.47 102 SER A CA 1
ATOM 757 C C . SER A 1 102 ? -35.849 -28.530 -19.660 1.00 46.47 102 SER A C 1
ATOM 759 O O . SER A 1 102 ? -35.842 -29.698 -19.274 1.00 46.47 102 SER A O 1
ATOM 761 N N . ARG A 1 103 ? -36.073 -27.496 -18.830 1.00 45.12 103 ARG A N 1
ATOM 762 C CA . ARG A 1 103 ? -37.196 -27.436 -17.863 1.00 45.12 103 ARG A CA 1
ATOM 763 C C . ARG A 1 103 ? -37.395 -26.012 -17.317 1.00 45.12 103 ARG A C 1
ATOM 765 O O . ARG A 1 103 ? -36.521 -25.467 -16.659 1.00 45.12 103 ARG A O 1
ATOM 772 N N . SER A 1 104 ? -38.581 -25.457 -17.547 1.00 51.72 104 SER A N 1
ATOM 773 C CA . SER A 1 104 ? -39.203 -24.399 -16.741 1.00 51.72 104 SER A CA 1
ATOM 774 C C . SER A 1 104 ? -40.610 -24.876 -16.363 1.00 51.72 104 SER A C 1
ATOM 776 O O . SER A 1 104 ? -41.201 -25.666 -17.107 1.00 51.72 104 SER A O 1
ATOM 778 N N . PRO A 1 105 ? -41.091 -24.532 -15.158 1.00 57.06 105 PRO A N 1
ATOM 779 C CA . PRO A 1 105 ? -42.350 -23.777 -15.062 1.00 57.06 105 PRO A CA 1
ATOM 780 C C . PRO A 1 105 ? -42.325 -22.766 -13.884 1.00 57.06 105 PRO A C 1
ATOM 782 O O . PRO A 1 105 ? -42.113 -23.145 -12.741 1.00 57.06 105 PRO A O 1
ATOM 785 N N . THR A 1 106 ? -42.341 -21.453 -14.149 1.00 46.47 106 THR A N 1
ATOM 786 C CA . THR A 1 106 ? -43.503 -20.516 -14.089 1.00 46.47 106 THR A CA 1
ATOM 787 C C . THR A 1 106 ? -43.741 -19.814 -12.730 1.00 46.47 106 THR A C 1
ATOM 789 O O . THR A 1 106 ? -43.298 -20.324 -11.707 1.00 46.47 106 THR A O 1
ATOM 792 N N . PRO A 1 107 ? -44.382 -18.618 -12.706 1.00 60.62 107 PRO A N 1
ATOM 793 C CA . PRO A 1 107 ? -44.317 -17.685 -11.572 1.00 60.62 107 PRO A CA 1
ATOM 794 C C . PRO A 1 107 ? -45.645 -17.470 -10.813 1.00 60.62 107 PRO A C 1
ATOM 796 O O . PRO A 1 107 ? -46.728 -17.708 -11.342 1.00 60.62 107 PRO A O 1
ATOM 799 N N . VAL A 1 108 ? -45.551 -16.882 -9.613 1.00 51.84 108 VAL A N 1
ATOM 800 C CA . VAL A 1 108 ? -46.649 -16.264 -8.832 1.00 51.84 108 VAL A CA 1
ATOM 801 C C . VAL A 1 108 ? -46.019 -15.057 -8.102 1.00 51.84 108 VAL A C 1
ATOM 803 O O . VAL A 1 108 ? -44.957 -15.235 -7.522 1.00 51.84 108 VAL A O 1
ATOM 806 N N . SER A 1 109 ? -46.429 -13.783 -8.165 1.00 43.34 109 SER A N 1
ATOM 807 C CA . SER A 1 109 ? -47.712 -13.070 -8.340 1.00 43.34 109 SER A CA 1
ATOM 808 C C . SER A 1 109 ? -48.452 -12.690 -7.041 1.00 43.34 109 SER A C 1
ATOM 810 O O . SER A 1 109 ? -49.512 -13.232 -6.743 1.00 43.34 109 SER A O 1
ATOM 812 N N . SER A 1 110 ? -47.968 -11.639 -6.371 1.00 43.22 110 SER A N 1
ATOM 813 C CA . SER A 1 110 ? -48.733 -10.693 -5.527 1.00 43.22 110 SER A CA 1
ATOM 814 C C . SER A 1 110 ? -47.920 -9.381 -5.470 1.00 43.22 110 SER A C 1
ATOM 816 O O . SER A 1 110 ? -46.740 -9.421 -5.154 1.00 43.22 110 SER A O 1
ATOM 818 N N . ARG A 1 111 ? -48.321 -8.209 -5.991 1.00 44.00 111 ARG A N 1
ATOM 819 C CA . ARG A 1 111 ? -49.548 -7.378 -5.926 1.00 44.00 111 ARG A CA 1
ATOM 820 C C . ARG A 1 111 ? -49.845 -6.748 -4.552 1.00 44.00 111 ARG A C 1
ATOM 822 O O . ARG A 1 111 ? -49.941 -7.446 -3.557 1.00 44.00 111 ARG A O 1
ATOM 829 N N . LEU A 1 112 ? -50.147 -5.442 -4.635 1.00 40.72 112 LEU A N 1
ATOM 830 C CA . LEU A 1 112 ? -50.657 -4.480 -3.639 1.00 40.72 112 LEU A CA 1
ATOM 831 C C . LEU A 1 112 ? -49.659 -3.912 -2.609 1.00 40.72 112 LEU A C 1
ATOM 833 O O . LEU A 1 112 ? -49.046 -4.626 -1.830 1.00 40.72 112 LEU A O 1
ATOM 837 N N . GLY A 1 113 ? -49.560 -2.576 -2.610 1.00 37.94 113 GLY A N 1
ATOM 838 C CA . GLY A 1 113 ? -48.673 -1.767 -1.766 1.00 37.94 113 GLY A CA 1
ATOM 839 C C . GLY A 1 113 ? -48.588 -0.328 -2.288 1.00 37.94 113 GLY A C 1
ATOM 840 O O . GLY A 1 113 ? -47.547 0.097 -2.776 1.00 37.94 113 GLY A O 1
ATOM 841 N N . SER A 1 114 ? -49.716 0.388 -2.306 1.00 39.00 114 SER A N 1
ATOM 842 C CA . SER A 1 114 ? -49.853 1.710 -2.938 1.00 39.00 114 SER A CA 1
ATOM 843 C C . SER A 1 114 ? -49.965 2.859 -1.931 1.00 39.00 114 SER A C 1
ATOM 845 O O . SER A 1 114 ? -50.641 2.692 -0.921 1.00 39.00 114 SER A O 1
ATOM 847 N N . LEU A 1 115 ? -49.497 4.046 -2.352 1.00 44.66 115 LEU A N 1
ATOM 848 C CA . LEU A 1 115 ? -49.696 5.392 -1.766 1.00 44.66 115 LEU A CA 1
ATOM 849 C C . LEU A 1 115 ? -48.754 5.799 -0.606 1.00 44.66 115 LEU A C 1
ATOM 851 O O . LEU A 1 115 ? -48.246 4.929 0.092 1.00 44.66 115 LEU A O 1
ATOM 855 N N . PRO A 1 116 ? -48.567 7.119 -0.354 1.00 51.66 116 PRO A N 1
ATOM 856 C CA . PRO A 1 116 ? -48.986 8.279 -1.154 1.00 51.66 116 PRO A CA 1
ATOM 857 C C . PRO A 1 116 ? -47.819 9.129 -1.700 1.00 51.66 116 PRO A C 1
ATOM 859 O O . PRO A 1 116 ? -46.785 9.314 -1.065 1.00 51.66 116 PRO A O 1
ATOM 862 N N . SER A 1 117 ? -48.042 9.754 -2.860 1.00 45.34 117 SER A N 1
ATOM 863 C CA . SER A 1 117 ? -47.217 10.870 -3.336 1.00 45.34 117 SER A CA 1
ATOM 864 C C . SER A 1 117 ? -47.560 12.136 -2.544 1.00 45.34 117 SER A C 1
ATOM 866 O O . SER A 1 117 ? -48.638 12.710 -2.717 1.00 45.34 117 SER A O 1
ATOM 868 N N . THR A 1 118 ? -46.651 12.593 -1.684 1.00 43.88 118 THR A N 1
ATOM 869 C CA . THR A 1 118 ? -46.779 13.881 -0.994 1.00 43.88 118 THR A CA 1
ATOM 870 C C . THR A 1 118 ? -46.348 15.026 -1.908 1.00 43.88 118 THR A C 1
ATOM 872 O O . THR A 1 118 ? -45.179 15.396 -2.005 1.00 43.88 118 THR A O 1
ATOM 875 N N . LYS A 1 119 ? -47.334 15.640 -2.571 1.00 48.84 119 LYS A N 1
ATOM 876 C CA . LYS A 1 119 ? -47.186 16.980 -3.152 1.00 48.84 119 LYS A CA 1
ATOM 877 C C . LYS A 1 119 ? -46.934 17.985 -2.021 1.00 48.84 119 LYS A C 1
ATOM 879 O O . LYS A 1 119 ? -47.869 18.361 -1.322 1.00 48.84 119 LYS A O 1
ATOM 884 N N . GLY A 1 120 ? -45.690 18.428 -1.863 1.00 38.78 120 GLY A N 1
ATOM 885 C CA . GLY A 1 120 ? -45.304 19.519 -0.965 1.00 38.78 120 GLY A CA 1
ATOM 886 C C . GLY A 1 120 ? -44.673 20.654 -1.763 1.00 38.78 120 GLY A C 1
ATOM 887 O O . GLY A 1 120 ? -43.641 20.459 -2.401 1.00 38.78 120 GLY A O 1
ATOM 888 N N . LEU A 1 121 ? -45.299 21.833 -1.760 1.00 51.94 121 LEU A N 1
ATOM 889 C CA . LEU A 1 121 ? -44.780 23.012 -2.452 1.00 51.94 121 LEU A CA 1
ATOM 890 C C . LEU A 1 121 ? -43.417 23.414 -1.868 1.00 51.94 121 LEU A C 1
ATOM 892 O O . LEU A 1 121 ? -43.324 23.696 -0.674 1.00 51.94 121 LEU A O 1
ATOM 896 N N . ARG A 1 122 ? -42.401 23.600 -2.718 1.00 40.94 122 ARG A N 1
ATOM 897 C CA . ARG A 1 122 ? -41.359 24.593 -2.430 1.00 40.94 122 ARG A CA 1
ATOM 898 C C . ARG A 1 122 ? -40.940 25.353 -3.684 1.00 40.94 122 ARG A C 1
ATOM 900 O O . ARG A 1 122 ? -40.681 24.787 -4.740 1.00 40.94 122 ARG A O 1
ATOM 907 N N . THR A 1 123 ? -40.952 26.667 -3.541 1.00 39.56 123 THR A N 1
ATOM 908 C CA . THR A 1 123 ? -40.815 27.682 -4.583 1.00 39.56 123 THR A CA 1
ATOM 909 C C . THR A 1 123 ? -39.366 27.900 -5.030 1.00 39.56 123 THR A C 1
ATOM 911 O O . THR A 1 123 ? -38.599 28.501 -4.284 1.00 39.56 123 THR A O 1
ATOM 914 N N . GLY A 1 124 ? -39.052 27.535 -6.279 1.00 38.81 124 GLY A N 1
ATOM 915 C CA . GLY A 1 124 ? -37.969 28.118 -7.094 1.00 38.81 124 GLY A CA 1
ATOM 916 C C . GLY A 1 124 ? -36.521 28.006 -6.570 1.00 38.81 124 GLY A C 1
ATOM 917 O O . GLY A 1 124 ? -36.272 27.338 -5.569 1.00 38.81 124 GLY A O 1
ATOM 918 N N . PRO A 1 125 ? -35.553 28.676 -7.234 1.00 45.03 125 PRO A N 1
ATOM 919 C CA . PRO A 1 125 ? -35.651 29.408 -8.501 1.00 45.03 125 PRO A CA 1
ATOM 920 C C . PRO A 1 125 ? -35.043 28.641 -9.696 1.00 45.03 125 PRO A C 1
ATOM 922 O O . PRO A 1 125 ? -34.378 27.620 -9.550 1.00 45.03 125 PRO A O 1
ATOM 925 N N . SER A 1 126 ? -35.267 29.151 -10.907 1.00 40.69 126 SER A N 1
ATOM 926 C CA . SER A 1 126 ? -34.719 28.586 -12.142 1.00 40.69 126 SER A CA 1
ATOM 927 C C . SER A 1 126 ? -33.197 28.752 -12.255 1.00 40.69 126 SER A C 1
ATOM 929 O O . SER A 1 126 ? -32.655 29.836 -12.033 1.00 40.69 126 SER A O 1
ATOM 931 N N . HIS A 1 127 ? -32.512 27.709 -12.737 1.00 44.44 127 HIS A N 1
ATOM 932 C CA . HIS A 1 127 ? -31.157 27.832 -13.282 1.00 44.44 127 HIS A CA 1
ATOM 933 C C . HIS A 1 127 ? -31.197 28.564 -14.632 1.00 44.44 127 HIS A C 1
ATOM 935 O O . HIS A 1 127 ? -31.102 27.969 -15.704 1.00 44.44 127 HIS A O 1
ATOM 941 N N . ALA A 1 128 ? -31.349 29.886 -14.579 1.00 45.78 128 ALA A N 1
ATOM 942 C CA . ALA A 1 128 ? -31.084 30.751 -15.715 1.00 45.78 128 ALA A CA 1
ATOM 943 C C . ALA A 1 128 ? -29.565 30.895 -15.883 1.00 45.78 128 ALA A C 1
ATOM 945 O O . ALA A 1 128 ? -28.916 31.587 -15.097 1.00 45.78 128 ALA A O 1
ATOM 946 N N . SER A 1 129 ? -29.007 30.269 -16.922 1.00 52.72 129 SER A N 1
ATOM 947 C CA . SER A 1 129 ? -27.604 30.416 -17.330 1.00 52.72 129 SER A CA 1
ATOM 948 C C . SER A 1 129 ? -27.309 31.846 -17.796 1.00 52.72 129 SER A C 1
ATOM 950 O O . SER A 1 129 ? -27.247 32.135 -18.991 1.00 52.72 129 SER A O 1
ATOM 952 N N . LYS A 1 130 ? -27.139 32.767 -16.845 1.00 47.44 130 LYS A N 1
ATOM 953 C CA . LYS A 1 130 ? -26.673 34.127 -17.111 1.00 47.44 130 LYS A CA 1
ATOM 954 C C . LYS A 1 130 ? -25.168 34.087 -17.341 1.00 47.44 130 LYS A C 1
ATOM 956 O O . LYS A 1 130 ? -24.394 33.823 -16.424 1.00 47.44 130 LYS A O 1
ATOM 961 N N . THR A 1 131 ? -24.764 34.387 -18.570 1.00 50.78 131 THR A N 1
ATOM 962 C CA . THR A 1 131 ? -23.385 34.734 -18.910 1.00 50.78 131 THR A CA 1
ATOM 963 C C . THR A 1 131 ? -22.883 35.817 -17.958 1.00 50.78 131 THR A C 1
ATOM 965 O O . THR A 1 131 ? -23.439 36.915 -17.892 1.00 50.78 131 THR A O 1
ATOM 968 N N . VAL A 1 132 ? -21.834 35.502 -17.194 1.00 46.66 132 VAL A N 1
ATOM 969 C CA . VAL A 1 132 ? -21.227 36.441 -16.247 1.00 46.66 132 VAL A CA 1
ATOM 970 C C . VAL A 1 132 ? -20.580 37.572 -17.042 1.00 46.66 132 VAL A C 1
ATOM 972 O O . VAL A 1 132 ? -19.464 37.448 -17.547 1.00 46.66 132 VAL A O 1
ATOM 975 N N . LYS A 1 133 ? -21.291 38.699 -17.165 1.00 51.47 133 LYS A N 1
ATOM 976 C CA . LYS A 1 133 ? -20.684 39.956 -17.599 1.00 51.47 133 LYS A CA 1
ATOM 977 C C . LYS A 1 133 ? -19.608 40.315 -16.581 1.00 51.47 133 LYS A C 1
ATOM 979 O O . LYS A 1 133 ? -19.917 40.613 -15.432 1.00 51.47 133 LYS A O 1
ATOM 984 N N . ARG A 1 134 ? -18.356 40.268 -17.038 1.00 53.31 134 ARG A N 1
ATOM 985 C CA . ARG A 1 134 ? -17.146 40.704 -16.334 1.00 53.31 134 ARG A CA 1
ATOM 986 C C . ARG A 1 134 ? -17.411 42.051 -15.655 1.00 53.31 134 ARG A C 1
ATOM 988 O O . ARG A 1 134 ? -17.469 43.074 -16.334 1.00 53.31 134 ARG A O 1
ATOM 995 N N . SER A 1 135 ? -17.603 42.027 -14.335 1.00 43.91 135 SER A N 1
ATOM 996 C CA . SER A 1 135 ? -17.782 43.239 -13.539 1.00 43.91 135 SER A CA 1
ATOM 997 C C . SER A 1 135 ? -16.505 44.063 -13.647 1.00 43.91 135 SER A C 1
ATOM 999 O O . SER A 1 135 ? -15.445 43.659 -13.167 1.00 43.91 135 SER A O 1
ATOM 1001 N N . LYS A 1 136 ? -16.592 45.191 -14.351 1.00 55.91 136 LYS A N 1
ATOM 1002 C CA . LYS A 1 136 ? -15.520 46.176 -14.425 1.00 55.91 136 LYS A CA 1
ATOM 1003 C C . LYS A 1 136 ? -15.559 46.951 -13.113 1.00 55.91 136 LYS A C 1
ATOM 1005 O O . LYS A 1 136 ? -16.265 47.951 -13.028 1.00 55.91 136 LYS A O 1
ATOM 1010 N N . LEU A 1 137 ? -14.842 46.450 -12.104 1.00 52.94 137 LEU A N 1
ATOM 1011 C CA . LEU A 1 137 ? -14.583 47.179 -10.862 1.00 52.94 137 LEU A CA 1
ATOM 1012 C C . LEU A 1 137 ? -14.093 48.584 -11.232 1.00 52.94 137 LEU A C 1
ATOM 1014 O O . LEU A 1 137 ? -13.047 48.738 -11.865 1.00 52.94 137 LEU A O 1
ATOM 1018 N N . GLN A 1 138 ? -14.901 49.596 -10.913 1.00 48.38 138 GLN A N 1
ATOM 1019 C CA . GLN A 1 138 ? -14.464 50.978 -11.020 1.00 48.38 138 GLN A CA 1
ATOM 1020 C C . GLN A 1 138 ? -13.449 51.222 -9.915 1.00 48.38 138 GLN A C 1
ATOM 1022 O O . GLN A 1 138 ? -13.724 51.001 -8.740 1.00 48.38 138 GLN A O 1
ATOM 1027 N N . ASN A 1 139 ? -12.266 51.650 -10.336 1.00 51.09 139 ASN A N 1
ATOM 1028 C CA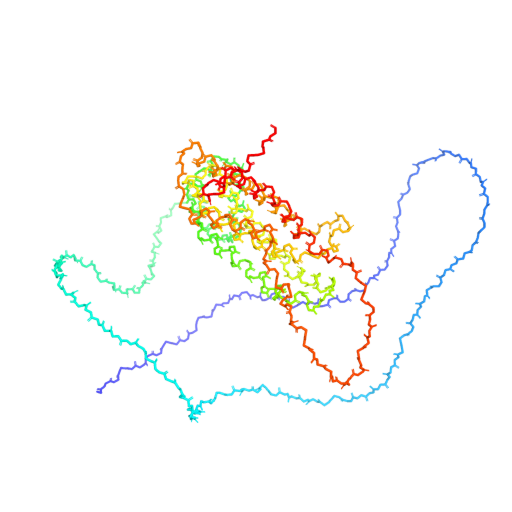 . ASN A 1 139 ? -11.177 52.022 -9.459 1.00 51.09 139 ASN A CA 1
ATOM 1029 C C . ASN A 1 139 ? -11.542 53.359 -8.800 1.00 51.09 139 ASN A C 1
ATOM 1031 O O . ASN A 1 139 ? -11.378 54.411 -9.418 1.00 51.09 139 ASN A O 1
ATOM 1035 N N . SER A 1 140 ? -12.116 53.314 -7.597 1.00 53.66 140 SER A N 1
ATOM 1036 C CA . SER A 1 140 ? -12.403 54.513 -6.809 1.00 53.66 140 SER A CA 1
ATOM 1037 C C . SER A 1 140 ? -11.087 55.105 -6.318 1.00 53.66 140 SER A C 1
ATOM 1039 O O . SER A 1 140 ? -10.469 54.588 -5.394 1.00 53.66 140 SER A O 1
ATOM 1041 N N . THR A 1 141 ? -10.652 56.175 -6.973 1.00 56.91 141 THR A N 1
ATOM 1042 C CA . THR A 1 141 ? -9.469 56.951 -6.607 1.00 56.91 141 THR A CA 1
ATOM 1043 C C . THR A 1 141 ? -9.702 57.686 -5.290 1.00 56.91 141 THR A C 1
ATOM 1045 O O . THR A 1 141 ? -10.404 58.697 -5.258 1.00 56.91 141 THR A O 1
ATOM 1048 N N . SER A 1 142 ? -9.083 57.197 -4.221 1.00 49.84 142 SER A N 1
ATOM 1049 C CA . SER A 1 142 ? -8.793 57.973 -3.016 1.00 49.84 142 SER A CA 1
ATOM 1050 C C . SER A 1 142 ? -7.284 57.935 -2.794 1.00 49.84 142 SER A C 1
ATOM 1052 O O . SER A 1 142 ? -6.759 56.965 -2.246 1.00 49.84 142 SER A O 1
ATOM 1054 N N . ASP A 1 143 ? -6.601 58.968 -3.287 1.00 57.25 143 ASP A N 1
ATOM 1055 C CA . ASP A 1 143 ? -5.184 59.208 -3.028 1.00 57.25 143 ASP A CA 1
ATOM 1056 C C . ASP A 1 143 ? -4.970 59.515 -1.540 1.00 57.25 143 ASP A C 1
ATOM 1058 O O . ASP A 1 143 ? -5.183 60.643 -1.104 1.00 57.25 143 ASP A O 1
ATOM 1062 N N . GLU A 1 144 ? -4.476 58.540 -0.779 1.00 54.62 144 GLU A N 1
ATOM 1063 C CA . GLU A 1 144 ? -3.550 58.825 0.317 1.00 54.62 144 GLU A CA 1
ATOM 1064 C C . GLU A 1 144 ? -2.350 57.882 0.229 1.00 54.62 144 GLU A C 1
ATOM 1066 O O . GLU A 1 144 ? -2.467 56.656 0.226 1.00 54.62 144 GLU A O 1
ATOM 1071 N N . GLN A 1 145 ? -1.169 58.490 0.131 1.00 54.16 145 GLN A N 1
ATOM 1072 C CA . GLN A 1 145 ? 0.117 57.827 -0.054 1.00 54.16 145 GLN A CA 1
ATOM 1073 C C . GLN A 1 145 ? 0.608 57.206 1.263 1.00 54.16 145 GLN A C 1
ATOM 1075 O O . GLN A 1 145 ? 1.574 57.671 1.863 1.00 54.16 145 GLN A O 1
ATOM 1080 N N . SER A 1 146 ? -0.040 56.129 1.709 1.00 54.09 146 SER A N 1
ATOM 1081 C CA . SER A 1 146 ? 0.588 55.190 2.645 1.00 54.09 146 SER A CA 1
ATOM 1082 C C . SER A 1 146 ? 1.446 54.205 1.858 1.00 54.09 146 SER A C 1
ATOM 1084 O O . SER A 1 146 ? 0.954 53.512 0.968 1.00 54.09 146 SER A O 1
ATOM 1086 N N . ALA A 1 147 ? 2.741 54.177 2.166 1.00 53.00 147 ALA A N 1
ATOM 1087 C CA . ALA A 1 147 ? 3.723 53.405 1.422 1.00 53.00 147 ALA A CA 1
ATOM 1088 C C . ALA A 1 147 ? 3.442 51.891 1.448 1.00 53.00 147 ALA A C 1
ATOM 1090 O O . ALA A 1 147 ? 3.164 51.305 2.493 1.00 53.00 147 ALA A O 1
ATOM 1091 N N . GLU A 1 148 ? 3.632 51.269 0.283 1.00 56.38 148 GLU A N 1
ATOM 1092 C CA . GLU A 1 148 ? 4.177 49.911 0.159 1.00 56.38 148 GLU A CA 1
ATOM 1093 C C . GLU A 1 148 ? 3.397 48.753 0.818 1.00 56.38 148 GLU A C 1
ATOM 1095 O O . GLU A 1 148 ? 3.969 47.707 1.130 1.00 56.38 148 GLU A O 1
ATOM 1100 N N . GLY A 1 149 ? 2.074 48.874 0.957 1.00 66.44 149 GLY A N 1
ATOM 1101 C CA . GLY A 1 149 ? 1.189 47.742 1.255 1.00 66.44 149 GLY A CA 1
ATOM 1102 C C . GLY A 1 149 ? 1.101 46.751 0.087 1.00 66.44 149 GLY A C 1
ATOM 1103 O O . GLY A 1 149 ? 0.058 46.650 -0.557 1.00 66.44 149 GLY A O 1
ATOM 1104 N N . VAL A 1 150 ? 2.190 46.037 -0.218 1.00 86.00 150 VAL A N 1
ATOM 1105 C CA . VAL A 1 150 ? 2.192 44.988 -1.245 1.00 86.00 150 VAL A CA 1
ATOM 1106 C C . VAL A 1 150 ? 1.258 43.869 -0.792 1.00 86.00 150 VAL A C 1
ATOM 1108 O O . VAL A 1 150 ? 1.483 43.244 0.243 1.00 86.00 150 VAL A O 1
ATOM 1111 N N . ASP A 1 151 ? 0.205 43.612 -1.568 1.00 90.69 151 ASP A N 1
ATOM 1112 C CA . ASP A 1 151 ? -0.759 42.556 -1.266 1.00 90.69 151 ASP A CA 1
ATOM 1113 C C . ASP A 1 151 ? -0.067 41.184 -1.324 1.00 90.69 151 ASP A C 1
ATOM 1115 O O . ASP A 1 151 ? 0.203 40.626 -2.393 1.00 90.69 151 ASP A O 1
ATOM 1119 N N . ILE A 1 152 ? 0.219 40.641 -0.138 1.00 90.44 152 ILE A N 1
ATOM 1120 C CA . ILE A 1 152 ? 0.849 39.333 0.060 1.00 90.44 152 ILE A CA 1
ATOM 1121 C C . ILE A 1 152 ? 0.008 38.230 -0.605 1.00 90.44 152 ILE A C 1
ATOM 1123 O O . ILE A 1 152 ? 0.568 37.267 -1.127 1.00 90.44 152 ILE A O 1
ATOM 1127 N N . GLY A 1 153 ? -1.319 38.381 -0.663 1.00 91.56 153 GLY A N 1
ATOM 1128 C CA . GLY A 1 153 ? -2.208 37.466 -1.375 1.00 91.56 153 GLY A CA 1
ATOM 1129 C C . GLY A 1 153 ? -1.949 37.457 -2.882 1.00 91.56 153 GLY A C 1
ATOM 1130 O O . GLY A 1 153 ? -1.867 36.382 -3.477 1.00 91.56 153 GLY A O 1
ATOM 1131 N N . ILE A 1 154 ? -1.736 38.628 -3.495 1.00 94.06 154 ILE A N 1
ATOM 1132 C CA . ILE A 1 154 ? -1.347 38.735 -4.913 1.00 94.06 154 ILE A CA 1
ATOM 1133 C C . ILE A 1 154 ? 0.067 38.182 -5.133 1.00 94.06 154 ILE A C 1
ATOM 1135 O O . ILE A 1 154 ? 0.278 37.458 -6.108 1.00 94.06 154 ILE A O 1
ATOM 1139 N N . MET A 1 155 ? 1.020 38.459 -4.234 1.00 93.38 155 MET A N 1
ATOM 1140 C CA . MET A 1 155 ? 2.373 37.890 -4.330 1.00 93.38 155 MET A CA 1
ATOM 1141 C C . MET A 1 155 ? 2.349 36.361 -4.295 1.00 93.38 155 MET A C 1
ATOM 1143 O O . MET A 1 155 ? 2.911 35.731 -5.187 1.00 93.38 155 MET A O 1
ATOM 1147 N N . LEU A 1 156 ? 1.676 35.764 -3.305 1.00 93.88 156 LEU A N 1
ATOM 1148 C CA . LEU A 1 156 ? 1.550 34.311 -3.178 1.00 93.88 156 LEU A CA 1
ATOM 1149 C C . LEU A 1 156 ? 0.833 33.712 -4.395 1.00 93.88 156 LEU A C 1
ATOM 1151 O O . LEU A 1 156 ? 1.343 32.768 -4.992 1.00 93.88 156 LEU A O 1
ATOM 1155 N N . ALA A 1 157 ? -0.277 34.308 -4.842 1.00 94.88 157 ALA A N 1
ATOM 1156 C CA . ALA A 1 157 ? -1.002 33.853 -6.031 1.00 94.88 157 ALA A CA 1
ATOM 1157 C C . ALA A 1 157 ? -0.185 33.946 -7.338 1.00 94.88 157 ALA A C 1
ATOM 1159 O O . ALA A 1 157 ? -0.483 33.227 -8.294 1.00 94.88 157 ALA A O 1
ATOM 1160 N N . ALA A 1 158 ? 0.835 34.809 -7.394 1.00 96.19 158 ALA A N 1
ATOM 1161 C CA . ALA A 1 158 ? 1.763 34.916 -8.519 1.00 96.19 158 ALA A CA 1
ATOM 1162 C C . ALA A 1 158 ? 2.936 33.913 -8.456 1.00 96.19 158 ALA A C 1
ATOM 1164 O O . ALA A 1 158 ? 3.634 33.733 -9.458 1.00 96.19 158 ALA A O 1
ATOM 1165 N N . LEU A 1 159 ? 3.170 33.248 -7.317 1.00 96.12 159 LEU A N 1
ATOM 1166 C CA . LEU A 1 159 ? 4.222 32.238 -7.194 1.00 96.12 159 LEU A CA 1
ATOM 1167 C C . LEU A 1 159 ? 3.854 30.935 -7.931 1.00 96.12 159 LEU A C 1
ATOM 1169 O O . LEU A 1 159 ? 2.689 30.532 -7.962 1.00 96.12 159 LEU A O 1
ATOM 1173 N N . PRO A 1 160 ? 4.846 30.188 -8.453 1.00 96.38 160 PRO A N 1
ATOM 1174 C CA . PRO A 1 160 ? 4.619 28.829 -8.930 1.00 96.38 160 PRO A CA 1
ATOM 1175 C C . PRO A 1 160 ? 4.008 27.935 -7.830 1.00 96.38 160 PRO A C 1
ATOM 1177 O O . PRO A 1 160 ? 4.436 28.012 -6.672 1.00 96.38 160 PRO A O 1
ATOM 1180 N N . PRO A 1 161 ? 3.083 27.009 -8.155 1.00 93.69 161 PRO A N 1
ATOM 1181 C CA . PRO A 1 161 ? 2.518 26.077 -7.173 1.00 93.69 161 PRO A CA 1
ATOM 1182 C C . PRO A 1 161 ? 3.575 25.268 -6.402 1.00 93.69 161 PRO A C 1
ATOM 1184 O O . PRO A 1 161 ? 3.392 24.964 -5.227 1.00 93.69 161 PRO A O 1
ATOM 1187 N N . SER A 1 162 ? 4.721 24.982 -7.028 1.00 94.44 162 SER A N 1
ATOM 1188 C CA . SER A 1 162 ? 5.860 24.294 -6.405 1.00 94.44 162 SER A CA 1
ATOM 1189 C C . SER A 1 162 ? 6.581 25.099 -5.316 1.00 94.44 162 SER A C 1
ATOM 1191 O O . SER A 1 162 ? 7.247 24.491 -4.485 1.00 94.44 162 SER A O 1
ATOM 1193 N N . ALA A 1 163 ? 6.461 26.431 -5.292 1.00 96.50 163 ALA A N 1
ATOM 1194 C CA . ALA A 1 163 ? 7.106 27.286 -4.289 1.00 96.50 163 ALA A CA 1
ATOM 1195 C C . ALA A 1 163 ? 6.320 27.358 -2.967 1.00 96.50 163 ALA A C 1
ATOM 1197 O O . ALA A 1 163 ? 6.901 27.596 -1.911 1.00 96.50 163 ALA A O 1
ATOM 1198 N N . HIS A 1 164 ? 5.009 27.103 -3.009 1.00 95.19 164 HIS A N 1
ATOM 1199 C CA . HIS A 1 164 ? 4.120 27.221 -1.853 1.00 95.19 164 HIS A CA 1
ATOM 1200 C C . HIS A 1 164 ? 4.458 26.220 -0.738 1.00 95.19 164 HIS A C 1
ATOM 1202 O O . HIS A 1 164 ? 4.462 26.578 0.437 1.00 95.19 164 HIS A O 1
ATOM 1208 N N . LEU A 1 165 ? 4.770 24.969 -1.097 1.00 95.06 165 LEU A N 1
ATOM 1209 C CA . LEU A 1 165 ? 5.063 23.912 -0.126 1.00 95.06 165 LEU A CA 1
ATOM 1210 C C . LEU A 1 165 ? 6.395 24.140 0.622 1.00 95.06 165 LEU A C 1
ATOM 1212 O O . LEU A 1 165 ? 6.373 24.057 1.847 1.00 95.06 165 LEU A O 1
ATOM 1216 N N . PRO A 1 166 ? 7.526 24.486 -0.029 1.00 95.81 166 PRO A N 1
ATOM 1217 C CA . PRO A 1 166 ? 8.749 24.887 0.671 1.00 95.81 166 PRO A CA 1
ATOM 1218 C C . PRO A 1 166 ? 8.555 26.068 1.631 1.00 95.81 166 PRO A C 1
ATOM 1220 O O . PRO A 1 166 ? 9.047 26.010 2.754 1.00 95.81 166 PRO A O 1
ATOM 1223 N N . ILE A 1 167 ? 7.800 27.099 1.228 1.00 96.00 167 ILE A N 1
ATOM 1224 C CA . ILE A 1 167 ? 7.496 28.256 2.088 1.00 96.00 167 ILE A CA 1
ATOM 1225 C C . ILE A 1 167 ? 6.684 27.814 3.313 1.00 96.00 167 ILE A C 1
ATOM 1227 O O . ILE A 1 167 ? 7.041 28.155 4.438 1.00 96.00 167 ILE A O 1
ATOM 1231 N N . LEU A 1 168 ? 5.638 27.003 3.120 1.00 95.75 168 LEU A N 1
ATOM 1232 C CA . LEU A 1 168 ? 4.836 26.463 4.221 1.00 95.75 168 LEU A CA 1
ATOM 1233 C C . LEU A 1 168 ? 5.675 25.598 5.177 1.00 95.75 168 LEU A C 1
ATOM 1235 O O . LEU A 1 168 ? 5.551 25.743 6.390 1.00 95.75 168 LEU A O 1
ATOM 1239 N N . LEU A 1 169 ? 6.557 24.741 4.653 1.00 95.69 169 LEU A N 1
ATOM 1240 C CA . LEU A 1 169 ? 7.467 23.935 5.474 1.00 95.69 169 LEU A CA 1
ATOM 1241 C C . LEU A 1 169 ? 8.436 24.807 6.284 1.00 95.69 169 LEU A C 1
ATOM 1243 O O . LEU A 1 169 ? 8.668 24.513 7.454 1.00 95.69 169 LEU A O 1
ATOM 1247 N N . GLN A 1 170 ? 8.969 25.882 5.699 1.00 97.19 170 GLN A N 1
ATOM 1248 C CA . GLN A 1 170 ? 9.843 26.817 6.409 1.00 97.19 170 GLN A CA 1
ATOM 1249 C C . GLN A 1 170 ? 9.085 27.575 7.513 1.00 97.19 170 GLN A C 1
ATOM 1251 O O . GLN A 1 170 ? 9.599 27.709 8.621 1.00 97.19 170 GLN A O 1
ATOM 1256 N N . LEU A 1 171 ? 7.843 28.000 7.258 1.00 96.50 171 LEU A N 1
ATOM 1257 C CA . LEU A 1 171 ? 6.983 28.607 8.282 1.00 96.50 171 LEU A CA 1
ATOM 1258 C C . LEU A 1 171 ? 6.669 27.623 9.420 1.00 96.50 171 LEU A C 1
ATOM 1260 O O . LEU A 1 171 ? 6.787 27.988 10.583 1.00 96.50 171 LEU A O 1
ATOM 1264 N N . MET A 1 172 ? 6.364 26.357 9.111 1.00 96.81 172 MET A N 1
ATOM 1265 C CA . MET A 1 172 ? 6.143 25.312 10.125 1.00 96.81 172 MET A CA 1
ATOM 1266 C C . MET A 1 172 ? 7.402 24.964 10.940 1.00 96.81 172 MET A C 1
ATOM 1268 O O . MET A 1 172 ? 7.278 24.487 12.066 1.00 96.81 172 MET A O 1
ATOM 1272 N N . GLN A 1 173 ? 8.605 25.177 10.393 1.00 96.88 173 GLN A N 1
ATOM 1273 C CA . GLN A 1 173 ? 9.869 25.025 11.128 1.00 96.88 173 GLN A CA 1
ATOM 1274 C C . GLN A 1 173 ? 10.129 26.193 12.089 1.00 96.88 173 GLN A C 1
ATOM 1276 O O . GLN A 1 173 ? 10.686 25.974 13.163 1.00 96.88 173 GLN A O 1
ATOM 1281 N N . LEU A 1 174 ? 9.737 27.414 11.712 1.00 98.12 174 LEU A N 1
ATOM 1282 C CA . LEU A 1 174 ? 9.867 28.609 12.552 1.00 98.12 174 LEU A CA 1
ATOM 1283 C C . LEU A 1 174 ? 8.792 28.657 13.650 1.00 98.12 174 LEU A C 1
ATOM 1285 O O . LEU A 1 174 ? 9.097 28.985 14.795 1.00 98.12 174 LEU A O 1
ATOM 1289 N N . GLU A 1 175 ? 7.554 28.287 13.319 1.00 97.81 175 GLU A N 1
ATOM 1290 C CA . GLU A 1 175 ? 6.399 28.313 14.218 1.00 97.81 175 GLU A CA 1
ATOM 1291 C C . GLU A 1 175 ? 5.742 26.921 14.308 1.00 97.81 175 GLU A C 1
ATOM 1293 O O . GLU A 1 175 ? 4.758 26.640 13.618 1.00 97.81 175 GLU A O 1
ATOM 1298 N N . PRO A 1 176 ? 6.233 26.012 15.174 1.00 96.81 176 PRO A N 1
ATOM 1299 C CA . PRO A 1 176 ? 5.695 24.650 15.271 1.00 96.81 176 PRO A CA 1
ATOM 1300 C C . PRO A 1 176 ? 4.234 24.601 15.757 1.00 96.81 176 PRO A C 1
ATOM 1302 O O . PRO A 1 176 ? 3.523 23.635 15.476 1.00 96.81 176 PRO A O 1
ATOM 1305 N N . SER A 1 177 ? 3.752 25.651 16.432 1.00 97.00 177 SER A N 1
ATOM 1306 C CA . SER A 1 177 ? 2.340 25.843 16.798 1.00 97.00 177 SER A CA 1
ATOM 1307 C C . SER A 1 177 ? 1.413 25.981 15.585 1.00 97.00 177 SER A C 1
ATOM 1309 O O . SER A 1 177 ? 0.242 25.612 15.673 1.00 97.00 177 SER A O 1
ATOM 1311 N N . LEU A 1 178 ? 1.919 26.448 14.439 1.00 96.81 178 LEU A N 1
ATOM 1312 C CA . LEU A 1 178 ? 1.155 26.548 13.193 1.00 96.81 178 LEU A CA 1
ATOM 1313 C C . LEU A 1 178 ? 0.743 25.162 12.665 1.00 96.81 178 LEU A C 1
ATOM 1315 O O . LEU A 1 178 ? -0.287 25.034 12.003 1.00 96.81 178 LEU A O 1
ATOM 1319 N N . SER A 1 179 ? 1.514 24.118 12.992 1.00 94.56 179 SER A N 1
ATOM 1320 C CA . SER A 1 179 ? 1.302 22.748 12.513 1.00 94.56 179 SER A CA 1
ATOM 1321 C C . SER A 1 179 ? -0.079 22.193 12.876 1.00 94.56 179 SER A C 1
ATOM 1323 O O . SER A 1 179 ? -0.774 21.673 12.006 1.00 94.56 179 SER A O 1
ATOM 1325 N N . SER A 1 180 ? -0.533 22.353 14.125 1.00 93.19 180 SER A N 1
ATOM 1326 C CA . SER A 1 180 ? -1.852 21.859 14.553 1.00 93.19 180 SER A CA 1
ATOM 1327 C C . SER A 1 180 ? -2.999 22.596 13.854 1.00 93.19 180 SER A C 1
ATOM 1329 O O . SER A 1 180 ? -3.956 21.962 13.409 1.00 93.19 180 SER A O 1
ATOM 1331 N N . THR A 1 181 ? -2.873 23.914 13.686 1.00 95.94 181 THR A N 1
ATOM 1332 C CA . THR A 1 181 ? -3.842 24.752 12.965 1.00 95.94 181 THR A CA 1
ATOM 1333 C C . THR A 1 181 ? -3.926 24.364 11.488 1.00 95.94 181 THR A C 1
ATOM 1335 O O . THR A 1 181 ? -5.021 24.145 10.971 1.00 95.94 181 THR A O 1
ATOM 1338 N N . VAL A 1 182 ? -2.784 24.211 10.808 1.00 94.50 182 VAL A N 1
ATOM 1339 C CA . VAL A 1 182 ? -2.733 23.804 9.393 1.00 94.50 182 VAL A CA 1
ATOM 1340 C C . VAL A 1 182 ? -3.289 22.392 9.209 1.00 94.50 182 VAL A C 1
ATOM 1342 O O . VAL A 1 182 ? -4.126 22.190 8.332 1.00 94.50 182 VAL A O 1
ATOM 1345 N N . LEU A 1 183 ? -2.918 21.434 10.064 1.00 90.12 183 LEU A N 1
ATOM 1346 C CA . LEU A 1 183 ? -3.461 20.070 10.026 1.00 90.12 183 LEU A CA 1
ATOM 1347 C C . LEU A 1 183 ? -4.974 20.020 10.298 1.00 90.12 183 LEU A C 1
ATOM 1349 O O . LEU A 1 183 ? -5.652 19.152 9.754 1.00 90.12 183 LEU A O 1
ATOM 1353 N N . GLY A 1 184 ? -5.515 20.952 11.090 1.00 91.62 184 GLY A N 1
ATOM 1354 C CA . GLY A 1 184 ? -6.959 21.101 11.300 1.00 91.62 184 GLY A CA 1
ATOM 1355 C C . GLY A 1 184 ? -7.717 21.690 10.101 1.00 91.62 184 GLY A C 1
ATOM 1356 O O . GLY A 1 184 ? -8.908 21.424 9.948 1.00 91.62 184 GLY A O 1
ATOM 1357 N N . ILE A 1 185 ? -7.040 22.467 9.248 1.00 94.94 185 ILE A N 1
ATOM 1358 C CA . ILE A 1 185 ? -7.609 23.090 8.037 1.00 94.94 185 ILE A CA 1
ATOM 1359 C C . ILE A 1 185 ? -7.444 22.186 6.804 1.00 94.94 185 ILE A C 1
ATOM 1361 O O . ILE A 1 185 ? -8.288 22.207 5.904 1.00 94.94 185 ILE A O 1
ATOM 1365 N N . MET A 1 186 ? -6.369 21.396 6.733 1.00 89.94 186 MET A N 1
ATOM 1366 C CA . MET A 1 186 ? -6.121 20.503 5.602 1.00 89.94 186 MET A CA 1
ATOM 1367 C C . MET A 1 186 ? -7.236 19.448 5.471 1.00 89.94 186 MET A C 1
ATOM 1369 O O . MET A 1 186 ? -7.584 18.796 6.459 1.00 89.94 186 MET A O 1
ATOM 1373 N N . PRO A 1 187 ? -7.786 19.223 4.259 1.00 90.69 187 PRO A N 1
ATOM 1374 C CA . PRO A 1 187 ? -8.775 18.175 4.037 1.00 90.69 187 PRO A CA 1
ATOM 1375 C C . PRO A 1 187 ? -8.253 16.814 4.500 1.00 90.69 187 PRO A C 1
ATOM 1377 O O . PRO A 1 187 ? -7.156 16.401 4.114 1.00 90.69 187 PRO A O 1
ATOM 1380 N N . LYS A 1 188 ? -9.049 16.101 5.309 1.00 87.75 188 LYS A N 1
ATOM 1381 C CA . LYS A 1 188 ? -8.695 14.749 5.755 1.00 87.75 188 LYS A CA 1
ATOM 1382 C C . LYS A 1 188 ? -8.503 13.849 4.538 1.00 87.75 188 LYS A C 1
ATOM 1384 O O . LYS A 1 188 ? -9.359 13.778 3.658 1.00 87.75 188 LYS A O 1
ATOM 1389 N N . LEU A 1 189 ? -7.360 13.174 4.499 1.00 91.62 189 LEU A N 1
ATOM 1390 C CA . LEU A 1 189 ? -6.958 12.343 3.377 1.00 91.62 189 LEU A CA 1
ATOM 1391 C C . LEU A 1 189 ? -7.863 11.104 3.291 1.00 91.62 189 LEU A C 1
ATOM 1393 O O . LEU A 1 189 ? -7.778 10.205 4.125 1.00 91.62 189 LEU A O 1
ATOM 1397 N N . GLU A 1 190 ? -8.745 11.056 2.291 1.00 94.50 190 GLU A N 1
ATOM 1398 C CA . GLU A 1 190 ? -9.670 9.932 2.138 1.00 94.50 190 GLU A CA 1
ATOM 1399 C C . GLU A 1 190 ? -8.937 8.632 1.792 1.00 94.50 190 GLU A C 1
ATOM 1401 O O . GLU A 1 190 ? -8.277 8.523 0.756 1.00 94.50 190 GLU A O 1
ATOM 1406 N N . PHE A 1 191 ? -9.170 7.595 2.596 1.00 94.44 191 PHE A N 1
ATOM 1407 C CA . PHE A 1 191 ? -8.644 6.244 2.389 1.00 94.44 191 PHE A CA 1
ATOM 1408 C C . PHE A 1 191 ? -8.855 5.710 0.958 1.00 94.44 191 PHE A C 1
ATOM 1410 O O . PHE A 1 191 ? -7.937 5.182 0.328 1.00 94.44 191 PHE A O 1
ATOM 1417 N N . ARG A 1 192 ? -10.058 5.911 0.400 1.00 95.50 192 ARG A N 1
ATOM 1418 C CA . ARG A 1 192 ? -10.401 5.495 -0.972 1.00 95.50 192 ARG A CA 1
ATOM 1419 C C . ARG A 1 192 ? -9.622 6.256 -2.047 1.00 95.50 192 ARG A C 1
ATOM 1421 O O . ARG A 1 192 ? -9.449 5.724 -3.141 1.00 95.50 192 ARG A O 1
ATOM 1428 N N . SER A 1 193 ? -9.179 7.479 -1.761 1.00 96.00 193 SER A N 1
ATOM 1429 C CA . SER A 1 193 ? -8.313 8.248 -2.658 1.00 96.00 193 SER A CA 1
ATOM 1430 C C . SER A 1 193 ? -6.891 7.681 -2.642 1.00 96.00 193 SER A C 1
ATOM 1432 O O . SER A 1 193 ? -6.315 7.450 -3.703 1.00 96.00 193 SER A O 1
ATOM 1434 N N . CYS A 1 194 ? -6.370 7.335 -1.458 1.00 96.50 194 CYS A N 1
ATOM 1435 C CA . CYS A 1 194 ? -5.050 6.715 -1.306 1.00 96.50 194 CYS A CA 1
ATOM 1436 C C . CYS A 1 194 ? -4.936 5.365 -2.014 1.00 96.50 194 CYS A C 1
ATOM 1438 O O . CYS A 1 194 ? -3.945 5.134 -2.703 1.00 96.50 194 CYS A O 1
ATOM 1440 N N . LEU A 1 195 ? -5.943 4.490 -1.880 1.00 96.75 195 LEU A N 1
ATOM 1441 C CA . LEU A 1 195 ? -5.969 3.211 -2.599 1.00 96.75 195 LEU A CA 1
ATOM 1442 C C . LEU A 1 195 ? -5.920 3.417 -4.116 1.00 96.75 195 LEU A C 1
ATOM 1444 O O . LEU A 1 195 ? -5.044 2.865 -4.774 1.00 96.75 195 LEU A O 1
ATOM 1448 N N . LYS A 1 196 ? -6.793 4.274 -4.660 1.00 97.25 196 LYS A N 1
ATOM 1449 C CA . LYS A 1 196 ? -6.825 4.574 -6.101 1.00 97.25 196 LYS A CA 1
ATOM 1450 C C . LYS A 1 196 ? -5.516 5.169 -6.610 1.00 97.25 196 LYS A C 1
ATOM 1452 O O . LYS A 1 196 ? -5.092 4.847 -7.714 1.00 97.25 196 LYS A O 1
ATOM 1457 N N . GLU A 1 197 ? -4.879 6.040 -5.832 1.00 97.88 197 GLU A N 1
ATOM 1458 C CA . GLU A 1 197 ? -3.595 6.634 -6.208 1.00 97.88 197 GLU A CA 1
ATOM 1459 C C . GLU A 1 197 ? -2.457 5.604 -6.145 1.00 97.88 197 GLU A C 1
ATOM 1461 O O . GLU A 1 197 ? -1.623 5.555 -7.048 1.00 97.88 197 GLU A O 1
ATOM 1466 N N . MET A 1 198 ? -2.460 4.716 -5.147 1.00 98.06 198 MET A N 1
ATOM 1467 C CA . MET A 1 198 ? -1.525 3.592 -5.058 1.00 98.06 198 MET A CA 1
ATOM 1468 C C . MET A 1 198 ? -1.686 2.619 -6.240 1.00 98.06 198 MET A C 1
ATOM 1470 O O . MET A 1 198 ? -0.689 2.258 -6.866 1.00 98.06 198 MET A O 1
ATOM 1474 N N . GLU A 1 199 ? -2.921 2.241 -6.578 1.00 97.81 199 GLU A N 1
ATOM 1475 C CA . GLU A 1 199 ? -3.262 1.429 -7.757 1.00 97.81 199 GLU A CA 1
ATOM 1476 C C . GLU A 1 199 ? -2.814 2.115 -9.056 1.00 97.81 199 GLU A C 1
ATOM 1478 O O . GLU A 1 199 ? -2.196 1.483 -9.912 1.00 97.81 199 GLU A O 1
ATOM 1483 N N . ARG A 1 200 ? -3.055 3.427 -9.197 1.00 98.19 200 ARG A N 1
ATOM 1484 C CA . ARG A 1 200 ? -2.641 4.220 -10.367 1.00 98.19 200 ARG A CA 1
ATOM 1485 C C . ARG A 1 200 ? -1.121 4.247 -10.536 1.00 98.19 200 ARG A C 1
ATOM 1487 O O . ARG A 1 200 ? -0.629 4.090 -11.653 1.00 98.19 200 ARG A O 1
ATOM 1494 N N . LEU A 1 201 ? -0.378 4.462 -9.449 1.00 98.19 201 LEU A N 1
ATOM 1495 C CA . LEU A 1 201 ? 1.087 4.462 -9.464 1.00 98.19 201 LEU A CA 1
ATOM 1496 C C . LEU A 1 201 ? 1.640 3.069 -9.799 1.00 98.19 201 LEU A C 1
ATOM 1498 O O . LEU A 1 201 ? 2.567 2.961 -10.602 1.00 98.19 201 LEU A O 1
ATOM 1502 N N . PHE A 1 202 ? 1.044 2.009 -9.249 1.00 97.81 202 PHE A N 1
ATOM 1503 C CA . PHE A 1 202 ? 1.432 0.633 -9.558 1.00 97.81 202 PHE A CA 1
ATOM 1504 C C . PHE A 1 202 ? 1.130 0.247 -11.017 1.00 97.81 202 PHE A C 1
ATOM 1506 O O . PHE A 1 202 ? 1.991 -0.323 -11.685 1.00 97.81 202 PHE A O 1
ATOM 1513 N N . ALA A 1 203 ? -0.021 0.644 -11.564 1.00 97.12 203 ALA A N 1
ATOM 1514 C CA . ALA A 1 203 ? -0.374 0.382 -12.961 1.00 97.12 203 ALA A CA 1
ATOM 1515 C C . ALA A 1 203 ? 0.610 1.027 -13.962 1.00 97.12 203 ALA A C 1
ATOM 1517 O O . ALA A 1 203 ? 0.905 0.444 -15.007 1.00 97.12 203 ALA A O 1
ATOM 1518 N N . GLU A 1 204 ? 1.166 2.205 -13.651 1.00 97.75 204 GLU A N 1
ATOM 1519 C CA . GLU A 1 204 ? 2.238 2.808 -14.459 1.00 97.75 204 GLU A CA 1
ATOM 1520 C C . GLU A 1 204 ? 3.568 2.036 -14.334 1.00 97.75 204 GLU A C 1
ATOM 1522 O O . GLU A 1 204 ? 4.273 1.877 -15.334 1.00 97.75 204 GLU A O 1
ATOM 1527 N N . ILE A 1 205 ? 3.885 1.471 -13.159 1.00 97.12 205 ILE A N 1
ATOM 1528 C CA . ILE A 1 205 ? 5.030 0.557 -12.985 1.00 97.12 205 ILE A CA 1
ATOM 1529 C C . ILE A 1 205 ? 4.850 -0.702 -13.847 1.00 97.12 205 ILE A C 1
ATOM 1531 O O . ILE A 1 205 ? 5.755 -1.042 -14.609 1.00 97.12 205 ILE A O 1
ATOM 1535 N N . GLU A 1 206 ? 3.695 -1.374 -13.790 1.00 95.69 206 GLU A N 1
ATOM 1536 C CA . GLU A 1 206 ? 3.418 -2.579 -14.594 1.00 95.69 206 GLU A CA 1
ATOM 1537 C C . GLU A 1 206 ? 3.482 -2.308 -16.103 1.00 95.69 206 GLU A C 1
ATOM 1539 O O . GLU A 1 206 ? 4.094 -3.061 -16.864 1.00 95.69 206 GLU A O 1
ATOM 1544 N N . LYS A 1 207 ? 2.904 -1.188 -16.542 1.00 95.88 207 LYS A N 1
ATOM 1545 C CA . LYS A 1 207 ? 2.918 -0.724 -17.937 1.00 95.88 207 LYS A CA 1
ATOM 1546 C C . LYS A 1 207 ? 4.336 -0.487 -18.472 1.00 95.88 207 LYS A C 1
ATOM 1548 O O . LYS A 1 207 ? 4.584 -0.732 -19.654 1.00 95.88 207 LYS A O 1
ATOM 1553 N N . LEU A 1 208 ? 5.266 -0.040 -17.625 1.00 96.19 208 LEU A N 1
ATOM 1554 C CA . LEU A 1 208 ? 6.679 0.164 -17.976 1.00 96.19 208 LEU A CA 1
ATOM 1555 C C . LEU A 1 208 ? 7.526 -1.113 -17.842 1.00 96.19 208 LEU A C 1
ATOM 1557 O O . LEU A 1 208 ? 8.435 -1.332 -18.655 1.00 96.19 208 LEU A O 1
ATOM 1561 N N . ALA A 1 209 ? 7.215 -1.966 -16.860 1.00 94.00 209 ALA A N 1
ATOM 1562 C CA . ALA A 1 209 ? 7.838 -3.275 -16.663 1.00 94.00 209 ALA A CA 1
ATOM 1563 C C . ALA A 1 209 ? 7.527 -4.237 -17.823 1.00 94.00 209 ALA A C 1
ATOM 1565 O O . ALA A 1 209 ? 8.411 -4.967 -18.289 1.00 94.00 209 ALA A O 1
ATOM 1566 N N . GLY A 1 210 ? 6.283 -4.195 -18.307 1.00 90.75 210 GLY A N 1
ATOM 1567 C CA . GLY A 1 210 ? 5.680 -5.199 -19.177 1.00 90.75 210 GLY A CA 1
ATOM 1568 C C . GLY A 1 210 ? 5.066 -6.363 -18.381 1.00 90.75 210 GLY A C 1
ATOM 1569 O O . GLY A 1 210 ? 5.260 -6.455 -17.170 1.00 90.75 210 GLY A O 1
ATOM 1570 N N . PRO A 1 211 ? 4.329 -7.279 -19.041 1.00 82.06 211 PRO A N 1
ATOM 1571 C CA . PRO A 1 211 ? 3.612 -8.354 -18.356 1.00 82.06 211 PRO A CA 1
ATOM 1572 C C . PRO A 1 211 ? 4.533 -9.256 -17.523 1.00 82.06 211 PRO A C 1
ATOM 1574 O O . PRO A 1 211 ? 5.467 -9.851 -18.064 1.00 82.06 211 PRO A O 1
ATOM 1577 N N . VAL A 1 212 ? 4.215 -9.430 -16.235 1.00 70.06 212 VAL A N 1
ATOM 1578 C CA . VAL A 1 212 ? 4.966 -10.278 -15.283 1.00 70.06 212 VAL A CA 1
ATOM 1579 C C . VAL A 1 212 ? 5.130 -11.716 -15.800 1.00 70.06 212 VAL A C 1
ATOM 1581 O O . VAL A 1 212 ? 6.201 -12.306 -15.680 1.00 70.06 212 VAL A O 1
ATOM 1584 N N . ALA A 1 213 ? 4.114 -12.254 -16.484 1.00 67.31 213 ALA A N 1
ATOM 1585 C CA . ALA A 1 213 ? 4.160 -13.579 -17.112 1.00 67.31 213 ALA A CA 1
ATOM 1586 C C . ALA A 1 213 ? 5.314 -13.754 -18.127 1.00 67.31 213 ALA A C 1
ATOM 1588 O O . ALA A 1 213 ? 5.801 -14.867 -18.324 1.00 67.31 213 ALA A O 1
ATOM 1589 N N . ASN A 1 214 ? 5.801 -12.667 -18.737 1.00 61.25 214 ASN A N 1
ATOM 1590 C CA . ASN A 1 214 ? 6.888 -12.711 -19.717 1.00 61.25 214 ASN A CA 1
ATOM 1591 C C . ASN A 1 214 ? 8.291 -12.695 -19.086 1.00 61.25 214 ASN A C 1
ATOM 1593 O O . ASN A 1 214 ? 9.268 -12.872 -19.815 1.00 61.25 214 ASN A O 1
ATOM 1597 N N . ILE A 1 215 ? 8.425 -12.532 -17.761 1.00 64.00 215 ILE A N 1
ATOM 1598 C CA . ILE A 1 215 ? 9.733 -12.572 -17.077 1.00 64.00 215 ILE A CA 1
ATOM 1599 C C . ILE A 1 215 ? 10.433 -13.920 -17.325 1.00 64.00 215 ILE A C 1
ATOM 1601 O O . ILE A 1 215 ? 11.644 -13.954 -17.526 1.00 64.00 215 ILE A O 1
ATOM 1605 N N . SER A 1 216 ? 9.672 -15.018 -17.418 1.00 61.66 216 SER A N 1
ATOM 1606 C CA . SER A 1 216 ? 10.222 -16.354 -17.687 1.00 61.66 216 SER A CA 1
ATOM 1607 C C . SER A 1 216 ? 10.670 -16.588 -19.139 1.00 61.66 216 SER A C 1
ATOM 1609 O O . SER A 1 216 ? 11.372 -17.566 -19.385 1.00 61.66 216 SER A O 1
ATOM 1611 N N . PHE A 1 217 ? 10.259 -15.758 -20.106 1.00 59.56 217 PHE A N 1
ATOM 1612 C CA . PHE A 1 217 ? 10.505 -16.021 -21.535 1.00 59.56 217 PHE A CA 1
ATOM 1613 C C . PHE A 1 217 ? 11.878 -15.553 -22.031 1.00 59.56 217 PHE A C 1
ATOM 1615 O O . PHE A 1 217 ? 12.382 -16.086 -23.016 1.00 59.56 217 PHE A O 1
ATOM 1622 N N . TYR A 1 218 ? 12.495 -14.587 -21.346 1.00 65.00 218 TYR A N 1
ATOM 1623 C CA . TYR A 1 218 ? 13.836 -14.088 -21.663 1.00 65.00 218 TYR A CA 1
ATOM 1624 C C . TYR A 1 218 ? 14.693 -14.021 -20.390 1.00 65.00 218 TYR A C 1
ATOM 1626 O O . TYR A 1 218 ? 14.965 -12.924 -19.893 1.00 65.00 218 TYR A O 1
ATOM 1634 N N . PRO A 1 219 ? 15.109 -15.178 -19.838 1.00 66.81 219 PRO A N 1
ATOM 1635 C CA . PRO A 1 219 ? 15.990 -15.215 -18.678 1.00 66.81 219 PRO A CA 1
ATOM 1636 C C . PRO A 1 219 ? 17.340 -14.576 -19.029 1.00 66.81 219 PRO A C 1
ATOM 1638 O O . PRO A 1 219 ? 18.060 -15.045 -19.910 1.00 66.81 219 PRO A O 1
ATOM 1641 N N . GLY A 1 220 ? 17.690 -13.493 -18.335 1.00 80.81 220 GLY A N 1
ATOM 1642 C CA . GLY A 1 220 ? 18.960 -12.804 -18.540 1.00 80.81 220 GLY A CA 1
ATOM 1643 C C . GLY A 1 220 ? 19.059 -11.508 -17.744 1.00 80.81 220 GLY A C 1
ATOM 1644 O O . GLY A 1 220 ? 18.281 -10.580 -17.961 1.00 80.81 220 GLY A O 1
ATOM 1645 N N . ALA A 1 221 ? 20.080 -11.410 -16.889 1.00 82.31 221 ALA A N 1
ATOM 1646 C CA . ALA A 1 221 ? 20.309 -10.272 -15.990 1.00 82.31 221 ALA A CA 1
ATOM 1647 C C . ALA A 1 221 ? 20.314 -8.902 -16.704 1.00 82.31 221 ALA A C 1
ATOM 1649 O O . ALA A 1 221 ? 19.890 -7.895 -16.146 1.00 82.31 221 ALA A O 1
ATOM 1650 N N . LEU A 1 222 ? 20.737 -8.855 -17.972 1.00 85.50 222 LEU A N 1
ATOM 1651 C CA . LEU A 1 222 ? 20.752 -7.632 -18.781 1.00 85.50 222 LEU A CA 1
ATOM 1652 C C . LEU A 1 222 ? 19.330 -7.168 -19.170 1.00 85.50 222 LEU A C 1
ATOM 1654 O O . LEU A 1 222 ? 19.059 -5.968 -19.212 1.00 85.50 222 LEU A O 1
ATOM 1658 N N . ALA A 1 223 ? 18.398 -8.097 -19.409 1.00 87.88 223 ALA A N 1
ATOM 1659 C CA . ALA A 1 223 ? 16.990 -7.775 -19.653 1.00 87.88 223 ALA A CA 1
ATOM 1660 C C . ALA A 1 223 ? 16.282 -7.315 -18.367 1.00 87.88 223 ALA A C 1
ATOM 1662 O O . ALA A 1 223 ? 15.475 -6.385 -18.412 1.00 87.88 223 ALA A O 1
ATOM 1663 N N . GLU A 1 224 ? 16.625 -7.918 -17.225 1.00 88.19 224 GLU A N 1
ATOM 1664 C CA . GLU A 1 224 ? 16.142 -7.522 -15.896 1.00 88.19 224 GLU A CA 1
ATOM 1665 C C . GLU A 1 224 ? 16.643 -6.126 -15.512 1.00 88.19 224 GLU A C 1
ATOM 1667 O O . GLU A 1 224 ? 15.836 -5.259 -15.189 1.00 88.19 224 GLU A O 1
ATOM 1672 N N . SER A 1 225 ? 17.944 -5.862 -15.659 1.00 89.69 225 SER A N 1
ATOM 1673 C CA . SER A 1 225 ? 18.549 -4.544 -15.432 1.00 89.69 225 SER A CA 1
ATOM 1674 C C . SER A 1 225 ? 17.890 -3.455 -16.291 1.00 89.69 225 SER A C 1
ATOM 1676 O O . SER A 1 225 ? 17.449 -2.437 -15.762 1.00 89.69 225 SER A O 1
ATOM 1678 N N . ARG A 1 226 ? 17.679 -3.703 -17.594 1.00 91.94 226 ARG A N 1
ATOM 1679 C CA . ARG A 1 226 ? 16.938 -2.785 -18.488 1.00 91.94 226 ARG A CA 1
ATOM 1680 C C . ARG A 1 226 ? 15.446 -2.653 -18.171 1.00 91.94 226 ARG A C 1
ATOM 1682 O O . ARG A 1 226 ? 14.800 -1.745 -18.694 1.00 91.94 226 ARG A O 1
ATOM 1689 N N . ARG A 1 227 ? 14.844 -3.589 -17.432 1.00 91.94 227 ARG A N 1
ATOM 1690 C CA . ARG A 1 227 ? 13.459 -3.479 -16.945 1.00 91.94 227 ARG A CA 1
ATOM 1691 C C . ARG A 1 227 ? 13.432 -2.606 -15.696 1.00 91.94 227 ARG A C 1
ATOM 1693 O O . ARG A 1 227 ? 12.656 -1.658 -15.662 1.00 91.94 227 ARG A O 1
ATOM 1700 N N . TRP A 1 228 ? 14.324 -2.878 -14.745 1.00 93.44 228 TRP A N 1
ATOM 1701 C CA . TRP A 1 228 ? 14.509 -2.092 -13.528 1.00 93.44 228 TRP A CA 1
ATOM 1702 C C . TRP A 1 228 ? 14.793 -0.619 -13.823 1.00 93.44 228 TRP A C 1
ATOM 1704 O O . TRP A 1 228 ? 14.099 0.246 -13.302 1.00 93.44 228 TRP A O 1
ATOM 1714 N N . ASP A 1 229 ? 15.722 -0.331 -14.735 1.00 94.19 229 ASP A N 1
ATOM 1715 C CA . ASP A 1 229 ? 16.085 1.033 -15.140 1.00 94.19 229 ASP A CA 1
ATOM 1716 C C . ASP A 1 229 ? 14.878 1.858 -15.636 1.00 94.19 229 ASP A C 1
ATOM 1718 O O . ASP A 1 229 ? 14.745 3.032 -15.304 1.00 94.19 229 ASP A O 1
ATOM 1722 N N . ARG A 1 230 ? 13.922 1.221 -16.332 1.00 95.75 230 ARG A N 1
ATOM 1723 C CA . ARG A 1 230 ? 12.680 1.867 -16.800 1.00 95.75 230 ARG A CA 1
ATOM 1724 C C . ARG A 1 230 ? 11.661 2.140 -15.691 1.00 95.75 230 ARG A C 1
ATOM 1726 O O . ARG A 1 230 ? 10.883 3.085 -15.818 1.00 95.75 230 ARG A O 1
ATOM 1733 N N . VAL A 1 231 ? 11.620 1.311 -14.647 1.00 96.88 231 VAL A N 1
ATOM 1734 C CA . VAL A 1 231 ? 10.618 1.417 -13.567 1.00 96.88 231 VAL A CA 1
ATOM 1735 C C . VAL A 1 231 ? 11.139 2.115 -12.315 1.00 96.88 231 VAL A C 1
ATOM 1737 O O . VAL A 1 231 ? 10.331 2.636 -11.556 1.00 96.88 231 VAL A O 1
ATOM 1740 N N . SER A 1 232 ? 12.457 2.169 -12.122 1.00 95.50 232 SER A N 1
ATOM 1741 C CA . SER A 1 232 ? 13.176 2.700 -10.954 1.00 95.50 232 SER A CA 1
ATOM 1742 C C . SER A 1 232 ? 12.576 3.995 -10.389 1.00 95.50 232 SER A C 1
ATOM 1744 O O . SER A 1 232 ? 12.141 4.024 -9.240 1.00 95.50 232 SER A O 1
ATOM 1746 N N . ASN A 1 233 ? 12.453 5.032 -11.220 1.00 96.56 233 ASN A N 1
ATOM 1747 C CA . ASN A 1 233 ? 11.903 6.337 -10.839 1.00 96.56 233 ASN A CA 1
ATOM 1748 C C . ASN A 1 233 ? 10.421 6.263 -10.415 1.00 96.56 233 ASN A C 1
ATOM 1750 O O . ASN A 1 233 ? 9.988 6.988 -9.522 1.00 96.56 233 ASN A O 1
ATOM 1754 N N . HIS A 1 234 ? 9.630 5.382 -11.036 1.00 97.62 234 HIS A N 1
ATOM 1755 C CA . HIS A 1 234 ? 8.216 5.193 -10.690 1.00 97.62 234 HIS A CA 1
ATOM 1756 C C . HIS A 1 234 ? 8.064 4.379 -9.399 1.00 97.62 234 HIS A C 1
ATOM 1758 O O . HIS A 1 234 ? 7.200 4.690 -8.581 1.00 97.62 234 HIS A O 1
ATOM 1764 N N . VAL A 1 235 ? 8.942 3.394 -9.183 1.00 97.31 235 VAL A N 1
ATOM 1765 C CA . VAL A 1 235 ? 9.063 2.643 -7.927 1.00 97.31 235 VAL A CA 1
ATOM 1766 C C . VAL A 1 235 ? 9.464 3.573 -6.778 1.00 97.31 235 VAL A C 1
ATOM 1768 O O . VAL A 1 235 ? 8.843 3.518 -5.725 1.00 97.31 235 VAL A O 1
ATOM 1771 N N . GLU A 1 236 ? 10.416 4.488 -6.977 1.00 97.06 236 GLU A N 1
ATOM 1772 C CA . GLU A 1 236 ? 10.802 5.490 -5.970 1.00 97.06 236 GLU A CA 1
ATOM 1773 C C . GLU A 1 236 ? 9.622 6.393 -5.563 1.00 97.06 236 GLU A C 1
ATOM 1775 O O . GLU A 1 236 ? 9.372 6.589 -4.368 1.00 97.06 236 GLU A O 1
ATOM 1780 N N . VAL A 1 237 ? 8.856 6.899 -6.539 1.00 97.44 237 VAL A N 1
ATOM 1781 C CA . VAL A 1 237 ? 7.640 7.694 -6.283 1.00 97.44 237 VAL A CA 1
ATOM 1782 C C . VAL A 1 237 ? 6.587 6.863 -5.547 1.00 97.44 237 VAL A C 1
ATOM 1784 O O . VAL A 1 237 ? 6.059 7.320 -4.533 1.00 97.44 237 VAL A O 1
ATOM 1787 N N . TYR A 1 238 ? 6.317 5.636 -6.001 1.00 98.19 238 TYR A N 1
ATOM 1788 C CA . TYR A 1 238 ? 5.404 4.707 -5.332 1.00 98.19 238 TYR A CA 1
ATOM 1789 C C . TYR A 1 238 ? 5.818 4.469 -3.874 1.00 98.19 238 TYR A C 1
ATOM 1791 O O . TYR A 1 238 ? 5.006 4.644 -2.965 1.00 98.19 238 TYR A O 1
ATOM 1799 N N . CYS A 1 239 ? 7.093 4.156 -3.628 1.00 97.94 239 CYS A N 1
ATOM 1800 C CA . CYS A 1 239 ? 7.595 3.862 -2.293 1.00 97.94 239 CYS A CA 1
ATOM 1801 C C . CYS A 1 239 ? 7.477 5.058 -1.344 1.00 97.94 239 CYS A C 1
ATOM 1803 O O . CYS A 1 239 ? 7.053 4.877 -0.200 1.00 97.94 239 CYS A O 1
ATOM 1805 N N . ARG A 1 240 ? 7.789 6.281 -1.798 1.00 97.69 240 ARG A N 1
ATOM 1806 C CA . ARG A 1 240 ? 7.618 7.500 -0.985 1.00 97.69 240 ARG A CA 1
ATOM 1807 C C . ARG A 1 240 ? 6.151 7.800 -0.686 1.00 97.69 240 ARG A C 1
ATOM 1809 O O . ARG A 1 240 ? 5.815 8.086 0.465 1.00 97.69 240 ARG A O 1
ATOM 1816 N N . THR A 1 241 ? 5.283 7.710 -1.692 1.00 97.69 241 THR A N 1
ATOM 1817 C CA . THR A 1 241 ? 3.842 7.948 -1.538 1.00 97.69 241 THR A CA 1
ATOM 1818 C C . THR A 1 241 ? 3.224 6.948 -0.564 1.00 97.69 241 THR A C 1
ATOM 1820 O O . THR A 1 241 ? 2.600 7.358 0.415 1.00 97.69 241 THR A O 1
ATOM 1823 N N . VAL A 1 242 ? 3.470 5.647 -0.745 1.00 98.00 242 VAL A N 1
ATOM 1824 C CA . VAL A 1 242 ? 2.903 4.620 0.140 1.00 98.00 242 VAL A CA 1
ATOM 1825 C C . VAL A 1 242 ? 3.504 4.679 1.543 1.00 98.00 242 VAL A C 1
ATOM 1827 O O . VAL A 1 242 ? 2.741 4.612 2.499 1.00 98.00 242 VAL A O 1
ATOM 1830 N N . SER A 1 243 ? 4.813 4.929 1.700 1.00 97.75 243 SER A N 1
ATOM 1831 C CA . SER A 1 243 ? 5.421 5.180 3.025 1.00 97.75 243 SER A CA 1
ATOM 1832 C C . SER A 1 243 ? 4.759 6.349 3.760 1.00 97.75 243 SER A C 1
ATOM 1834 O O . SER A 1 243 ? 4.664 6.340 4.986 1.00 97.75 243 SER A O 1
ATOM 1836 N N . THR A 1 244 ? 4.313 7.369 3.021 1.00 96.31 244 THR A N 1
ATOM 1837 C CA . THR A 1 244 ? 3.615 8.531 3.584 1.00 96.31 244 THR A CA 1
ATOM 1838 C C . THR A 1 244 ? 2.192 8.157 3.995 1.00 96.31 244 THR A C 1
ATOM 1840 O O . THR A 1 244 ? 1.812 8.427 5.130 1.00 96.31 244 THR A O 1
ATOM 1843 N N . TYR A 1 245 ? 1.430 7.470 3.135 1.00 96.94 245 TYR A N 1
ATOM 1844 C CA . TYR A 1 245 ? 0.073 6.998 3.455 1.00 96.94 245 TYR A CA 1
ATOM 1845 C C . TYR A 1 245 ? 0.053 6.043 4.647 1.00 96.94 245 TYR A C 1
ATOM 1847 O O . TYR A 1 245 ? -0.752 6.224 5.555 1.00 96.94 245 TYR A O 1
ATOM 1855 N N . ILE A 1 246 ? 0.999 5.103 4.681 1.00 96.25 246 ILE A N 1
ATOM 1856 C CA . ILE A 1 246 ? 1.303 4.258 5.834 1.00 96.25 246 ILE A CA 1
ATOM 1857 C C . ILE A 1 246 ? 1.431 5.110 7.100 1.00 96.25 246 ILE A C 1
ATOM 1859 O O . ILE A 1 246 ? 0.653 4.932 8.031 1.00 96.25 246 ILE A O 1
ATOM 1863 N N . LYS A 1 247 ? 2.356 6.079 7.118 1.00 95.06 247 LYS A N 1
ATOM 1864 C CA . LYS A 1 247 ? 2.623 6.896 8.309 1.00 95.06 247 LYS A CA 1
ATOM 1865 C C . LYS A 1 247 ? 1.417 7.735 8.710 1.00 95.06 247 LYS A C 1
ATOM 1867 O O . LYS A 1 247 ? 1.201 7.924 9.901 1.00 95.06 247 LYS A O 1
ATOM 1872 N N . CYS A 1 248 ? 0.626 8.221 7.753 1.00 92.88 248 CYS A N 1
ATOM 1873 C CA . CYS A 1 248 ? -0.637 8.889 8.046 1.00 92.88 248 CYS A CA 1
ATOM 1874 C C . CYS A 1 248 ? -1.604 7.938 8.764 1.00 92.88 248 CYS A C 1
ATOM 1876 O O . CYS A 1 248 ? -2.086 8.277 9.840 1.00 92.88 248 CYS A O 1
ATOM 1878 N N . PHE A 1 249 ? -1.844 6.751 8.206 1.00 93.12 249 PHE A N 1
ATOM 1879 C CA . PHE A 1 249 ? -2.836 5.800 8.709 1.00 93.12 249 PHE A CA 1
ATOM 1880 C C . PHE A 1 249 ? -2.438 5.105 10.019 1.00 93.12 249 PHE A C 1
ATOM 1882 O O . PHE A 1 249 ? -3.313 4.770 10.810 1.00 93.12 249 PHE A O 1
ATOM 1889 N N . THR A 1 250 ? -1.141 4.924 10.281 1.00 93.38 250 THR A N 1
ATOM 1890 C CA . THR A 1 250 ? -0.635 4.320 11.527 1.00 93.38 250 THR A CA 1
ATOM 1891 C C . THR A 1 250 ? -0.247 5.351 12.589 1.00 93.38 250 THR A C 1
ATOM 1893 O O . THR A 1 250 ? 0.218 4.982 13.666 1.00 93.38 250 THR A O 1
ATOM 1896 N N . SER A 1 251 ? -0.394 6.653 12.318 1.00 93.00 251 SER A N 1
ATOM 1897 C CA . SER A 1 251 ? -0.167 7.682 13.335 1.00 93.00 251 SER A CA 1
ATOM 1898 C C . SER A 1 251 ? -1.326 7.708 14.325 1.00 93.00 251 SER A C 1
ATOM 1900 O O . SER A 1 251 ? -2.426 8.136 13.982 1.00 93.00 251 SER A O 1
ATOM 1902 N N . SER A 1 252 ? -1.042 7.361 15.584 1.00 81.69 252 SER A N 1
ATOM 1903 C CA . SER A 1 252 ? -1.988 7.357 16.720 1.00 81.69 252 SER A CA 1
ATOM 1904 C C . SER A 1 252 ? -2.785 8.665 16.914 1.00 81.69 252 SER A C 1
ATOM 1906 O O . SER A 1 252 ? -3.818 8.674 17.573 1.00 81.69 252 SER A O 1
ATOM 1908 N N . ASN A 1 253 ? -2.339 9.772 16.312 1.00 79.75 253 ASN A N 1
ATOM 1909 C CA . ASN A 1 253 ? -2.972 11.087 16.399 1.00 79.75 253 ASN A CA 1
ATOM 1910 C C . ASN A 1 253 ? -4.125 11.308 15.386 1.00 79.75 253 ASN A C 1
ATOM 1912 O O . ASN A 1 253 ? -4.700 12.396 15.338 1.00 79.75 253 ASN A O 1
ATOM 1916 N N . GLN A 1 254 ? -4.470 10.326 14.541 1.00 74.56 254 GLN A N 1
ATOM 1917 C CA . GLN A 1 254 ? -5.635 10.439 13.653 1.00 74.56 254 GLN A CA 1
ATOM 1918 C C . GLN A 1 254 ? -6.935 10.052 14.374 1.00 74.56 254 GLN A C 1
ATOM 1920 O O . GLN A 1 254 ? -7.161 8.888 14.693 1.00 74.56 254 GLN A O 1
ATOM 1925 N N . GLN A 1 255 ? -7.825 11.033 14.572 1.00 75.00 255 GLN A N 1
ATOM 1926 C CA . GLN A 1 255 ? -9.239 10.785 14.869 1.00 75.00 255 GLN A CA 1
ATOM 1927 C C . GLN A 1 255 ? -10.138 11.105 13.654 1.00 75.00 255 GLN A C 1
ATOM 1929 O O . GLN A 1 255 ? -10.008 12.186 13.062 1.00 75.00 255 GLN A O 1
ATOM 1934 N N . PRO A 1 256 ? -11.108 10.237 13.299 1.00 84.62 256 PRO A N 1
ATOM 1935 C CA . PRO A 1 256 ? -11.349 8.911 13.879 1.00 84.62 256 PRO A CA 1
ATOM 1936 C C . PRO A 1 256 ? -10.206 7.933 13.564 1.00 84.62 256 PRO A C 1
ATOM 1938 O O . PRO A 1 256 ? -9.539 8.078 12.541 1.00 84.62 256 PRO A O 1
ATOM 1941 N N . ALA A 1 257 ? -10.001 6.953 14.447 1.00 88.31 257 ALA A N 1
ATOM 1942 C CA . ALA A 1 257 ? -9.106 5.835 14.169 1.00 88.31 257 ALA A CA 1
ATOM 1943 C C . ALA A 1 257 ? -9.630 5.043 12.958 1.00 88.31 257 ALA A C 1
ATOM 1945 O O . ALA A 1 257 ? -10.838 4.985 12.725 1.00 88.31 257 ALA A O 1
ATOM 1946 N N . ILE A 1 258 ? -8.725 4.456 12.178 1.00 93.50 258 ILE A N 1
ATOM 1947 C CA . ILE A 1 258 ? -9.089 3.692 10.982 1.00 93.50 258 ILE A CA 1
ATOM 1948 C C . ILE A 1 258 ? -9.532 2.293 11.399 1.00 93.50 258 ILE A C 1
ATOM 1950 O O . ILE A 1 258 ? -8.811 1.604 12.117 1.00 93.50 258 ILE A O 1
ATOM 1954 N N . ASP A 1 259 ? -10.698 1.864 10.914 1.00 94.56 259 ASP A N 1
ATOM 1955 C CA . ASP A 1 259 ? -11.237 0.540 11.224 1.00 94.56 259 ASP A CA 1
ATOM 1956 C C . ASP A 1 259 ? -10.252 -0.569 10.815 1.00 94.56 259 ASP A C 1
ATOM 1958 O O . ASP A 1 259 ? -9.705 -0.555 9.706 1.00 94.56 259 ASP A O 1
ATOM 1962 N N . CYS A 1 260 ? -10.085 -1.579 11.671 1.00 95.19 260 CYS A N 1
ATOM 1963 C CA . CYS A 1 260 ? -9.205 -2.726 11.426 1.00 95.19 260 CYS A CA 1
ATOM 1964 C C . CYS A 1 260 ? -9.397 -3.386 10.030 1.00 95.19 260 CYS A C 1
ATOM 1966 O O . CYS A 1 260 ? -8.387 -3.617 9.352 1.00 95.19 260 CYS A O 1
ATOM 1968 N N . PRO A 1 261 ? -10.633 -3.607 9.515 1.00 96.75 261 PRO A N 1
ATOM 1969 C CA . PRO A 1 261 ? -10.847 -4.136 8.162 1.00 96.75 261 PRO A CA 1
ATOM 1970 C C . PRO A 1 261 ? -10.400 -3.184 7.045 1.00 96.75 261 PRO A C 1
ATOM 1972 O O . PRO A 1 261 ? -9.959 -3.627 5.986 1.00 96.75 261 PRO A O 1
ATOM 1975 N N . THR A 1 262 ? -10.508 -1.875 7.270 1.00 96.06 262 THR A N 1
ATOM 1976 C CA . THR A 1 262 ? -10.093 -0.846 6.311 1.00 96.06 262 THR A CA 1
ATOM 1977 C C . THR A 1 262 ? -8.569 -0.822 6.201 1.00 96.06 262 THR A C 1
ATOM 1979 O O . THR A 1 262 ? -8.035 -0.857 5.093 1.00 96.06 262 THR A O 1
ATOM 1982 N N . LEU A 1 263 ? -7.856 -0.862 7.333 1.00 96.44 263 LEU A N 1
ATOM 1983 C CA . LEU A 1 263 ? -6.394 -0.966 7.337 1.00 96.44 263 LEU A CA 1
ATOM 1984 C C . LEU A 1 263 ? -5.915 -2.270 6.672 1.00 96.44 263 LEU A C 1
ATOM 1986 O O . LEU A 1 263 ? -5.011 -2.217 5.837 1.00 96.44 263 LEU A O 1
ATOM 1990 N N . PHE A 1 264 ? -6.572 -3.406 6.944 1.00 97.62 264 PHE A N 1
ATOM 1991 C CA . PHE A 1 264 ? -6.263 -4.689 6.300 1.00 97.62 264 PHE A CA 1
ATOM 1992 C C . PHE A 1 264 ? -6.269 -4.601 4.765 1.00 97.62 264 PHE A C 1
ATOM 1994 O O . PHE A 1 264 ? -5.285 -4.978 4.136 1.00 97.62 264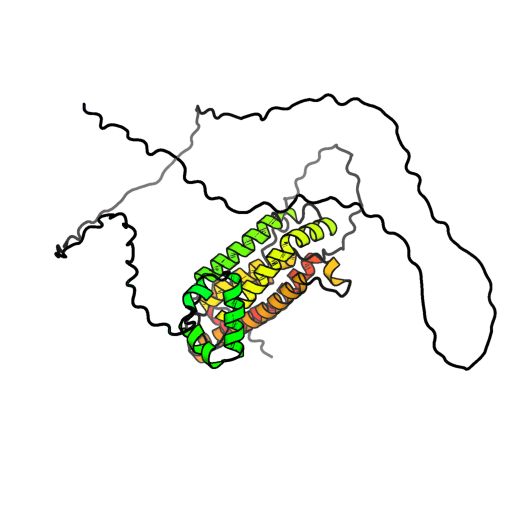 PHE A O 1
ATOM 2001 N N . LEU A 1 265 ? -7.331 -4.056 4.154 1.00 96.94 265 LEU A N 1
ATOM 2002 C CA . LEU A 1 265 ? -7.455 -3.965 2.687 1.00 96.94 265 LEU A CA 1
ATOM 2003 C C . LEU A 1 265 ? -6.319 -3.150 2.044 1.00 96.94 265 LEU A C 1
ATOM 2005 O O . LEU A 1 265 ? -5.873 -3.444 0.932 1.00 96.94 265 LEU A O 1
ATOM 2009 N N . PHE A 1 266 ? -5.833 -2.122 2.742 1.00 97.50 266 PHE A N 1
ATOM 2010 C CA . PHE A 1 266 ? -4.687 -1.333 2.294 1.00 97.50 266 PHE A CA 1
ATOM 2011 C C . PHE A 1 266 ? -3.371 -2.095 2.428 1.00 97.50 266 PHE A C 1
ATOM 2013 O O . PHE A 1 266 ? -2.586 -2.098 1.477 1.00 97.50 266 PHE A O 1
ATOM 2020 N N . LEU A 1 267 ? -3.147 -2.777 3.553 1.00 97.75 267 LEU A N 1
ATOM 2021 C CA . LEU A 1 267 ? -1.954 -3.600 3.754 1.00 97.75 267 LEU A CA 1
ATOM 2022 C C . LEU A 1 267 ? -1.906 -4.773 2.765 1.00 97.75 267 LEU A C 1
ATOM 2024 O O . LEU A 1 267 ? -0.860 -5.024 2.169 1.00 97.75 267 LEU A O 1
ATOM 2028 N N . GLU A 1 268 ? -3.032 -5.440 2.515 1.00 97.38 268 GLU A N 1
ATOM 2029 C CA . GLU A 1 268 ? -3.188 -6.499 1.513 1.00 97.38 268 GLU A CA 1
ATOM 2030 C C . GLU A 1 268 ? -2.805 -6.005 0.107 1.00 97.38 268 GLU A C 1
ATOM 2032 O O . GLU A 1 268 ? -1.915 -6.574 -0.537 1.00 97.38 268 GLU A O 1
ATOM 2037 N N . SER A 1 269 ? -3.448 -4.928 -0.362 1.00 97.31 269 SER A N 1
ATOM 2038 C CA . SER A 1 269 ? -3.189 -4.346 -1.685 1.00 97.31 269 SER A CA 1
ATOM 2039 C C . SER A 1 269 ? -1.731 -3.894 -1.819 1.00 97.31 269 SER A C 1
ATOM 2041 O O . SER A 1 269 ? -1.045 -4.253 -2.782 1.00 97.31 269 SER A O 1
ATOM 2043 N N . HIS A 1 270 ? -1.206 -3.189 -0.812 1.00 97.50 270 HIS A N 1
ATOM 2044 C CA . HIS A 1 270 ? 0.189 -2.764 -0.795 1.00 97.50 270 HIS A CA 1
ATOM 2045 C C . HIS A 1 270 ? 1.163 -3.949 -0.845 1.00 97.50 270 HIS A C 1
ATOM 2047 O O . HIS A 1 270 ? 2.104 -3.931 -1.638 1.00 97.50 270 HIS A O 1
ATOM 2053 N N . THR A 1 271 ? 0.933 -5.000 -0.056 1.00 97.94 271 THR A N 1
ATOM 2054 C CA . THR A 1 271 ? 1.860 -6.139 0.032 1.00 97.94 271 THR A CA 1
ATOM 2055 C C . THR A 1 271 ? 1.918 -6.920 -1.283 1.00 97.94 271 THR A C 1
ATOM 2057 O O . THR A 1 271 ? 3.003 -7.321 -1.706 1.00 97.94 271 THR A O 1
ATOM 2060 N N . ARG A 1 272 ? 0.796 -7.060 -2.007 1.00 96.81 272 ARG A N 1
ATOM 2061 C CA . ARG A 1 272 ? 0.794 -7.658 -3.360 1.00 96.81 272 ARG A CA 1
ATOM 2062 C C . ARG A 1 272 ? 1.568 -6.817 -4.383 1.00 96.81 272 ARG A C 1
ATOM 2064 O O . ARG A 1 272 ? 2.330 -7.368 -5.186 1.00 96.81 272 ARG A O 1
ATOM 2071 N N . HIS A 1 273 ? 1.424 -5.493 -4.335 1.00 97.31 273 HIS A N 1
ATOM 2072 C CA . HIS A 1 273 ? 2.224 -4.586 -5.161 1.00 97.31 273 HIS A CA 1
ATOM 2073 C C . HIS A 1 273 ? 3.721 -4.683 -4.815 1.00 97.31 273 HIS A C 1
ATOM 2075 O O . HIS A 1 273 ? 4.558 -4.781 -5.712 1.00 97.31 273 HIS A O 1
ATOM 2081 N N . LEU A 1 274 ? 4.060 -4.723 -3.522 1.00 97.31 274 LEU A N 1
ATOM 2082 C CA . LEU A 1 274 ? 5.429 -4.836 -3.021 1.00 97.31 274 LEU A CA 1
ATOM 2083 C C . LEU A 1 274 ? 6.100 -6.146 -3.459 1.00 97.31 274 LEU A C 1
ATOM 2085 O O . LEU A 1 274 ? 7.206 -6.096 -3.989 1.00 97.31 274 LEU A O 1
ATOM 2089 N N . LEU A 1 275 ? 5.428 -7.295 -3.317 1.00 95.62 275 LEU A N 1
ATOM 2090 C CA . LEU A 1 275 ? 5.909 -8.597 -3.810 1.00 95.62 275 LEU A CA 1
ATOM 2091 C C . LEU A 1 275 ? 6.237 -8.546 -5.313 1.00 95.62 275 LEU A C 1
ATOM 2093 O O . LEU A 1 275 ? 7.286 -9.027 -5.749 1.00 95.62 275 LEU A O 1
ATOM 2097 N N . THR A 1 276 ? 5.377 -7.899 -6.106 1.00 94.69 276 THR A N 1
ATOM 2098 C CA . THR A 1 276 ? 5.614 -7.708 -7.544 1.00 94.69 276 THR A CA 1
ATOM 2099 C C . THR A 1 276 ? 6.810 -6.784 -7.810 1.00 94.69 276 THR A C 1
ATOM 2101 O O . THR A 1 276 ? 7.654 -7.111 -8.644 1.00 94.69 276 THR A O 1
ATOM 2104 N N . ILE A 1 277 ? 6.950 -5.675 -7.073 1.00 95.69 277 ILE A N 1
ATOM 2105 C CA . ILE A 1 277 ? 8.091 -4.748 -7.189 1.00 95.69 277 ILE A CA 1
ATOM 2106 C C . ILE A 1 277 ? 9.412 -5.430 -6.798 1.00 95.69 277 ILE A C 1
ATOM 2108 O O . ILE A 1 277 ? 10.405 -5.268 -7.509 1.00 95.69 277 ILE A O 1
ATOM 2112 N N . LEU A 1 278 ? 9.427 -6.238 -5.732 1.00 94.44 278 LEU A N 1
ATOM 2113 C CA . LEU A 1 278 ? 10.591 -7.035 -5.322 1.00 94.44 278 LEU A CA 1
ATOM 2114 C C . LEU A 1 278 ? 11.049 -7.981 -6.446 1.00 94.44 278 LEU A C 1
ATOM 2116 O O . LEU A 1 278 ? 12.249 -8.103 -6.682 1.00 94.44 278 LEU A O 1
ATOM 2120 N N . SER A 1 279 ? 10.116 -8.564 -7.212 1.00 92.69 279 SER A N 1
ATOM 2121 C CA . SER A 1 279 ? 10.434 -9.408 -8.380 1.00 92.69 279 SER A CA 1
ATOM 2122 C C . SER A 1 279 ? 11.070 -8.651 -9.564 1.00 92.69 279 SER A C 1
ATOM 2124 O O . SER A 1 279 ? 11.643 -9.266 -10.470 1.00 92.69 279 SER A O 1
ATOM 2126 N N . TYR A 1 280 ? 10.992 -7.315 -9.583 1.00 92.25 280 TYR A N 1
ATOM 2127 C CA . TYR A 1 280 ? 11.638 -6.484 -10.601 1.00 92.25 280 TYR A CA 1
ATOM 2128 C C . TYR A 1 280 ? 13.082 -6.101 -10.255 1.00 92.25 280 TYR A C 1
ATOM 2130 O O . TYR A 1 280 ? 13.801 -5.681 -11.166 1.00 92.25 280 TYR A O 1
ATOM 2138 N N . ILE A 1 281 ? 13.514 -6.243 -8.996 1.00 92.44 281 ILE A N 1
ATOM 2139 C CA . ILE A 1 281 ? 14.864 -5.865 -8.559 1.00 92.44 281 ILE A CA 1
ATOM 2140 C C . ILE A 1 281 ? 15.891 -6.852 -9.147 1.00 92.44 281 ILE A C 1
ATOM 2142 O O . ILE A 1 281 ? 15.816 -8.052 -8.871 1.00 92.44 281 ILE A O 1
ATOM 2146 N N . PRO A 1 282 ? 16.878 -6.386 -9.936 1.00 90.06 282 PRO A N 1
ATOM 2147 C CA . PRO A 1 282 ? 17.879 -7.254 -10.533 1.00 90.06 282 PRO A CA 1
ATOM 2148 C C . PRO A 1 282 ? 18.919 -7.621 -9.476 1.00 90.06 282 PRO A C 1
ATOM 2150 O O . PRO A 1 282 ? 19.433 -6.763 -8.754 1.00 90.06 282 PRO A O 1
ATOM 2153 N N . SER A 1 283 ? 19.271 -8.898 -9.389 1.00 83.62 283 SER A N 1
ATOM 2154 C CA . SER A 1 283 ? 20.084 -9.410 -8.278 1.00 83.62 283 SER A CA 1
ATOM 2155 C C . SER A 1 283 ? 21.539 -8.952 -8.281 1.00 83.62 283 SER A C 1
ATOM 2157 O O . SER A 1 283 ? 22.181 -8.950 -7.235 1.00 83.62 283 SER A O 1
ATOM 2159 N N . SER A 1 284 ? 22.051 -8.495 -9.427 1.00 71.06 284 SER A N 1
ATOM 2160 C CA . SER A 1 284 ? 23.366 -7.852 -9.520 1.00 71.06 284 SER A CA 1
ATOM 2161 C C . SER A 1 284 ? 23.491 -6.624 -8.607 1.00 71.06 284 SER A C 1
ATOM 2163 O O . SER A 1 284 ? 24.596 -6.282 -8.209 1.00 71.06 284 SER A O 1
ATOM 2165 N N . SER A 1 285 ? 22.370 -6.001 -8.217 1.00 61.72 285 SER A N 1
ATOM 2166 C CA . SER A 1 285 ? 22.327 -4.844 -7.306 1.00 61.72 285 SER A CA 1
ATOM 2167 C C . SER A 1 285 ? 22.848 -5.125 -5.891 1.00 61.72 285 SER A C 1
ATOM 2169 O O . SER A 1 285 ? 23.015 -4.181 -5.124 1.00 61.72 285 SER A O 1
ATOM 2171 N N . GLN A 1 286 ? 23.035 -6.396 -5.513 1.00 60.81 286 GLN A N 1
ATOM 2172 C CA . GLN A 1 286 ? 23.441 -6.787 -4.159 1.00 60.81 286 GLN A CA 1
ATOM 2173 C C . GLN A 1 286 ? 24.958 -6.949 -3.981 1.00 60.81 286 GLN A C 1
ATOM 2175 O O . GLN A 1 286 ? 25.430 -6.893 -2.850 1.00 60.81 286 GLN A O 1
ATOM 2180 N N . LEU A 1 287 ? 25.725 -7.163 -5.058 1.00 60.00 287 LEU A N 1
ATOM 2181 C CA . LEU A 1 287 ? 27.121 -7.615 -4.949 1.00 60.00 287 LEU A CA 1
ATOM 2182 C C . LEU A 1 287 ? 28.136 -6.501 -4.643 1.00 60.00 287 LEU A C 1
ATOM 2184 O O . LEU A 1 287 ? 29.102 -6.756 -3.932 1.00 60.00 287 LEU A O 1
ATOM 2188 N N . ASP A 1 288 ? 27.907 -5.276 -5.121 1.00 63.31 288 ASP A N 1
ATOM 2189 C CA . ASP A 1 288 ? 28.894 -4.183 -5.038 1.00 63.31 288 ASP A CA 1
ATOM 2190 C C . ASP A 1 288 ? 28.761 -3.303 -3.776 1.00 63.31 288 ASP A C 1
ATOM 2192 O O . ASP A 1 288 ? 29.353 -2.224 -3.704 1.00 63.31 288 ASP A O 1
ATOM 2196 N N . GLY A 1 289 ? 27.937 -3.697 -2.794 1.00 69.25 289 GLY A N 1
ATOM 2197 C CA . GLY A 1 289 ? 27.709 -2.975 -1.524 1.00 69.25 289 GLY A CA 1
ATOM 2198 C C . GLY A 1 289 ? 27.042 -1.591 -1.641 1.00 69.25 289 GLY A C 1
ATOM 2199 O O . GLY A 1 289 ? 26.486 -1.076 -0.674 1.00 69.25 289 GLY A O 1
ATOM 2200 N N . SER A 1 290 ? 27.037 -1.005 -2.836 1.00 67.56 290 SER A N 1
ATOM 2201 C CA . SER A 1 290 ? 26.402 0.259 -3.193 1.00 67.56 290 SER A CA 1
ATOM 2202 C C . SER A 1 290 ? 25.006 -0.000 -3.766 1.00 67.56 290 SER A C 1
ATOM 2204 O O . SER A 1 290 ? 24.764 0.108 -4.969 1.00 67.56 290 SER A O 1
ATOM 2206 N N . THR A 1 291 ? 24.057 -0.363 -2.894 1.00 65.75 291 THR A N 1
ATOM 2207 C CA . THR A 1 291 ? 22.652 -0.538 -3.299 1.00 65.75 291 THR A CA 1
ATOM 2208 C C . THR A 1 291 ? 22.136 0.733 -3.968 1.00 65.75 291 THR A C 1
ATOM 2210 O O . THR A 1 291 ? 22.045 1.783 -3.330 1.00 65.75 291 THR A O 1
ATOM 2213 N N . SER A 1 292 ? 21.778 0.628 -5.249 1.00 74.50 292 SER A N 1
ATOM 2214 C CA . SER A 1 292 ? 21.214 1.737 -6.021 1.00 74.50 292 SER A CA 1
ATOM 2215 C C . SER A 1 292 ? 20.011 2.359 -5.281 1.00 74.50 292 SER A C 1
ATOM 2217 O O . SER A 1 292 ? 19.164 1.604 -4.792 1.00 74.50 292 SER A O 1
ATOM 2219 N N . PRO A 1 293 ? 19.896 3.702 -5.197 1.00 76.31 293 PRO A N 1
ATOM 2220 C CA . PRO A 1 293 ? 18.940 4.395 -4.323 1.00 76.31 293 PRO A CA 1
ATOM 2221 C C . PRO A 1 293 ? 17.446 4.003 -4.407 1.00 76.31 293 PRO A C 1
ATOM 2223 O O . PRO A 1 293 ? 16.781 4.125 -3.379 1.00 76.31 293 PRO A O 1
ATOM 2226 N N . PRO A 1 294 ? 16.867 3.502 -5.521 1.00 84.75 294 PRO A N 1
ATOM 2227 C CA . PRO A 1 294 ? 15.497 2.979 -5.488 1.00 84.75 294 PRO A CA 1
ATOM 2228 C C . PRO A 1 294 ? 15.376 1.617 -4.780 1.00 84.75 294 PRO A C 1
ATOM 2230 O O . PRO A 1 294 ? 14.317 1.309 -4.241 1.00 84.75 294 PRO A O 1
ATOM 2233 N N . ALA A 1 295 ? 16.425 0.786 -4.754 1.00 89.38 295 ALA A N 1
ATOM 2234 C CA . ALA A 1 295 ? 16.354 -0.564 -4.186 1.00 89.38 295 ALA A CA 1
ATOM 2235 C C . ALA A 1 295 ? 16.331 -0.555 -2.648 1.00 89.38 295 ALA A C 1
ATOM 2237 O O . ALA A 1 295 ? 15.568 -1.308 -2.044 1.00 89.38 295 ALA A O 1
ATOM 2238 N N . SER A 1 296 ? 17.109 0.326 -2.009 1.00 92.69 296 SER A N 1
ATOM 2239 C CA . SER A 1 296 ? 17.075 0.511 -0.550 1.00 92.69 296 SER A CA 1
ATOM 2240 C C . SER A 1 296 ? 15.699 0.985 -0.074 1.00 92.69 296 SER A C 1
ATOM 2242 O O . SER A 1 296 ? 15.157 0.416 0.869 1.00 92.69 296 SER A O 1
ATOM 2244 N N . LEU A 1 297 ? 15.076 1.930 -0.789 1.00 95.06 297 LEU A N 1
ATOM 2245 C CA . LEU A 1 297 ? 13.725 2.420 -0.485 1.00 95.06 297 LEU A CA 1
ATOM 2246 C C . LEU A 1 297 ? 12.652 1.319 -0.543 1.00 95.06 297 LEU A C 1
ATOM 2248 O O . LEU A 1 297 ? 11.735 1.328 0.279 1.00 95.06 297 LEU A O 1
ATOM 2252 N N . VAL A 1 298 ? 12.760 0.358 -1.470 1.00 96.19 298 VAL A N 1
ATOM 2253 C CA . VAL A 1 298 ? 11.852 -0.805 -1.506 1.00 96.19 298 VAL A CA 1
ATOM 2254 C C . VAL A 1 298 ? 12.066 -1.704 -0.286 1.00 96.19 298 VAL A C 1
ATOM 2256 O O . VAL A 1 298 ? 11.091 -2.148 0.316 1.00 96.19 298 VAL A O 1
ATOM 2259 N N . LEU A 1 299 ? 13.317 -1.956 0.111 1.00 95.12 299 LEU A N 1
ATOM 2260 C CA . LEU A 1 299 ? 13.626 -2.783 1.284 1.00 95.12 299 LEU A CA 1
ATOM 2261 C C . LEU A 1 299 ? 13.206 -2.112 2.599 1.00 95.12 299 LEU A C 1
ATOM 2263 O O . LEU A 1 299 ? 12.731 -2.791 3.507 1.00 95.12 299 LEU A O 1
ATOM 2267 N N . ASP A 1 300 ? 13.327 -0.791 2.708 1.00 96.38 300 ASP A N 1
ATOM 2268 C CA . ASP A 1 300 ? 12.867 -0.051 3.886 1.00 96.38 300 ASP A CA 1
ATOM 2269 C C . ASP A 1 300 ? 11.334 0.004 3.961 1.00 96.38 300 ASP A C 1
ATOM 2271 O O . ASP A 1 300 ? 10.770 -0.160 5.044 1.00 96.38 300 ASP A O 1
ATOM 2275 N N . LEU A 1 301 ? 10.645 0.117 2.819 1.00 97.44 301 LEU A N 1
ATOM 2276 C CA . LEU A 1 301 ? 9.190 -0.045 2.743 1.00 97.44 301 LEU A CA 1
ATOM 2277 C C . LEU A 1 301 ? 8.742 -1.477 3.081 1.00 97.44 301 LEU A C 1
ATOM 2279 O O . LEU A 1 301 ? 7.703 -1.662 3.714 1.00 97.44 301 LEU A O 1
ATOM 2283 N N . ALA A 1 302 ? 9.531 -2.488 2.715 1.00 97.56 302 ALA A N 1
ATOM 2284 C CA . ALA A 1 302 ? 9.267 -3.875 3.078 1.00 97.56 302 ALA A CA 1
ATOM 2285 C C . ALA A 1 302 ? 9.380 -4.104 4.594 1.00 97.56 302 ALA A C 1
ATOM 2287 O O . ALA A 1 302 ? 8.456 -4.652 5.194 1.00 97.56 302 ALA A O 1
ATOM 2288 N N . LYS A 1 303 ? 10.445 -3.605 5.238 1.00 97.69 303 LYS A N 1
ATOM 2289 C CA . LYS A 1 303 ? 10.576 -3.622 6.709 1.00 97.69 303 LYS A CA 1
ATOM 2290 C C . LYS A 1 303 ? 9.402 -2.907 7.379 1.00 97.69 303 LYS A C 1
ATOM 2292 O O . LYS A 1 303 ? 8.776 -3.467 8.272 1.00 97.69 303 LYS A O 1
ATOM 2297 N N . LEU A 1 304 ? 9.076 -1.702 6.903 1.00 97.44 304 LEU A N 1
ATOM 2298 C CA . LEU A 1 304 ? 7.956 -0.901 7.398 1.00 97.44 304 LEU A CA 1
ATOM 2299 C C . LEU A 1 304 ? 6.627 -1.666 7.289 1.00 97.44 304 LEU A C 1
ATOM 2301 O O . LEU A 1 304 ? 5.857 -1.685 8.244 1.00 97.44 304 LEU A O 1
ATOM 2305 N N . SER A 1 305 ? 6.394 -2.360 6.171 1.00 97.75 305 SER A N 1
ATOM 2306 C CA . SER A 1 305 ? 5.210 -3.207 5.972 1.00 97.75 305 SER A CA 1
ATOM 2307 C C . SER A 1 305 ? 5.121 -4.325 7.011 1.00 97.75 305 SER A C 1
ATOM 2309 O O . SER A 1 305 ? 4.068 -4.493 7.620 1.00 97.75 305 SER A O 1
ATOM 2311 N N . LEU A 1 306 ? 6.217 -5.054 7.261 1.00 98.12 306 LEU A N 1
ATOM 2312 C CA . LEU A 1 306 ? 6.262 -6.123 8.272 1.00 98.12 306 LEU A CA 1
ATOM 2313 C C . LEU A 1 306 ? 5.947 -5.587 9.679 1.00 98.12 306 LEU A C 1
ATOM 2315 O O . LEU A 1 306 ? 5.146 -6.183 10.399 1.00 98.12 306 LEU A O 1
ATOM 2319 N N . THR A 1 307 ? 6.509 -4.431 10.052 1.00 98.00 307 THR A N 1
ATOM 2320 C CA . THR A 1 307 ? 6.214 -3.771 11.337 1.00 98.00 307 THR A CA 1
ATOM 2321 C C . THR A 1 307 ? 4.725 -3.453 11.489 1.00 98.00 307 THR A C 1
ATOM 2323 O O . THR A 1 307 ? 4.149 -3.687 12.548 1.00 98.00 307 THR A O 1
ATOM 2326 N N . ILE A 1 308 ? 4.083 -2.943 10.437 1.00 97.75 308 ILE A N 1
ATOM 2327 C CA . ILE A 1 308 ? 2.681 -2.505 10.504 1.00 97.75 308 ILE A CA 1
ATOM 2328 C C . ILE A 1 308 ? 1.723 -3.683 10.477 1.00 97.75 308 ILE A C 1
ATOM 2330 O O . ILE A 1 308 ? 0.715 -3.650 11.172 1.00 97.75 308 ILE A O 1
ATOM 2334 N N . TRP A 1 309 ? 2.040 -4.735 9.727 1.00 98.12 309 TRP A N 1
ATOM 2335 C CA . TRP A 1 309 ? 1.288 -5.980 9.797 1.00 98.12 309 TRP A CA 1
ATOM 2336 C C . TRP A 1 309 ? 1.333 -6.591 11.204 1.00 98.12 309 TRP A C 1
ATOM 2338 O O . TRP A 1 309 ? 0.290 -6.986 11.715 1.00 98.12 309 TRP A O 1
ATOM 2348 N N . SER A 1 310 ? 2.496 -6.606 11.867 1.00 98.00 310 SER A N 1
ATOM 2349 C CA . SER A 1 310 ? 2.598 -7.071 13.259 1.00 98.00 310 SER A CA 1
ATOM 2350 C C . SER A 1 310 ? 1.841 -6.159 14.241 1.00 98.00 310 SER A C 1
ATOM 2352 O O . SER A 1 310 ? 1.157 -6.671 15.130 1.00 98.00 310 SER A O 1
ATOM 2354 N N . SER A 1 311 ? 1.861 -4.830 14.041 1.00 97.31 311 SER A N 1
ATOM 2355 C CA . SER A 1 311 ? 0.984 -3.904 14.783 1.00 97.31 311 SER A CA 1
ATOM 2356 C C . SER A 1 311 ? -0.484 -4.261 14.568 1.00 97.31 311 SER A C 1
ATOM 2358 O O . SER A 1 311 ? -1.173 -4.544 15.534 1.00 97.31 311 SER A O 1
ATOM 2360 N N . TRP A 1 312 ? -0.937 -4.372 13.316 1.00 97.75 312 TRP A N 1
ATOM 2361 C CA . TRP A 1 312 ? -2.325 -4.679 12.965 1.00 97.75 312 TRP A CA 1
ATOM 2362 C C . TRP A 1 312 ? -2.818 -6.002 13.570 1.00 97.75 312 TRP A C 1
ATOM 2364 O O . TRP A 1 312 ? -3.935 -6.043 14.080 1.00 97.75 312 TRP A O 1
ATOM 2374 N N . VAL A 1 313 ? -1.994 -7.061 13.578 1.00 98.06 313 VAL A N 1
ATOM 2375 C CA . VAL A 1 313 ? -2.335 -8.324 14.263 1.00 98.06 313 VAL A CA 1
ATOM 2376 C C . VAL A 1 313 ? -2.464 -8.112 15.774 1.00 98.06 313 VAL A C 1
ATOM 2378 O O . VAL A 1 313 ? -3.395 -8.633 16.382 1.00 98.06 313 VAL A O 1
ATOM 2381 N N . SER A 1 314 ? -1.566 -7.332 16.379 1.00 97.69 314 SER A N 1
ATOM 2382 C CA . SER A 1 314 ? -1.578 -7.041 17.821 1.00 97.69 314 SER A CA 1
ATOM 2383 C C . SER A 1 314 ? -2.774 -6.164 18.221 1.00 97.69 314 SER A C 1
ATOM 2385 O O . SER A 1 314 ? -3.440 -6.441 19.217 1.00 97.69 314 SER A O 1
ATOM 2387 N N . ASP A 1 315 ? -3.096 -5.159 17.407 1.00 96.75 315 ASP A N 1
ATOM 2388 C CA . ASP A 1 315 ? -4.238 -4.259 17.569 1.00 96.75 315 ASP A CA 1
ATOM 2389 C C . ASP A 1 315 ? -5.563 -5.025 17.414 1.00 96.75 315 ASP A C 1
ATOM 2391 O O . ASP A 1 315 ? -6.464 -4.866 18.237 1.00 96.75 315 ASP A O 1
ATOM 2395 N N . LEU A 1 316 ? -5.666 -5.908 16.410 1.00 97.44 316 LEU A N 1
ATOM 2396 C CA . LEU A 1 316 ? -6.804 -6.817 16.220 1.00 97.44 316 LEU A CA 1
ATOM 2397 C C . LEU A 1 316 ? -6.940 -7.807 17.385 1.00 97.44 316 LEU A C 1
ATOM 2399 O O . LEU A 1 316 ? -8.047 -8.035 17.866 1.00 97.44 316 LEU A O 1
ATOM 2403 N N . SER A 1 317 ? -5.828 -8.379 17.847 1.00 97.56 317 SER A N 1
ATOM 2404 C CA . SER A 1 317 ? -5.797 -9.288 18.994 1.00 97.56 317 SER A CA 1
ATOM 2405 C C . SER A 1 317 ? -6.301 -8.599 20.262 1.00 97.56 317 SER A C 1
ATOM 2407 O O . SER A 1 317 ? -7.173 -9.144 20.930 1.00 97.56 317 SER A O 1
ATOM 2409 N N . SER A 1 318 ? -5.846 -7.376 20.555 1.00 97.50 318 SER A N 1
ATOM 2410 C CA . SER A 1 318 ? -6.348 -6.594 21.693 1.00 97.50 318 SER A CA 1
ATOM 2411 C C . SER A 1 318 ? -7.826 -6.218 21.529 1.00 97.50 318 SER A C 1
ATOM 2413 O O . SER A 1 318 ? -8.616 -6.317 22.467 1.00 97.50 318 SER A O 1
ATOM 2415 N N . ASP A 1 319 ? -8.251 -5.838 20.322 1.00 96.81 319 ASP A N 1
ATOM 2416 C CA . ASP A 1 319 ? -9.651 -5.510 20.048 1.00 96.81 319 ASP A CA 1
ATOM 2417 C C . ASP A 1 319 ? -10.589 -6.708 20.272 1.00 96.81 319 ASP A C 1
ATOM 2419 O O . ASP A 1 319 ? -11.625 -6.574 20.921 1.00 96.81 319 ASP A O 1
ATOM 2423 N N . VAL A 1 320 ? -10.196 -7.893 19.804 1.00 97.00 320 VAL A N 1
ATOM 2424 C CA . VAL A 1 320 ? -10.951 -9.143 19.965 1.00 97.00 320 VAL A CA 1
ATOM 2425 C C . VAL A 1 320 ? -10.898 -9.659 21.406 1.00 97.00 320 VAL A C 1
ATOM 2427 O O . VAL A 1 320 ? -11.943 -9.929 21.998 1.00 97.00 320 VAL A O 1
ATOM 2430 N N . ASN A 1 321 ? -9.697 -9.801 21.972 1.00 96.31 321 ASN A N 1
ATOM 2431 C CA . ASN A 1 321 ? -9.473 -10.515 23.229 1.00 96.31 321 ASN A CA 1
ATOM 2432 C C . ASN A 1 321 ? -9.680 -9.621 24.469 1.00 96.31 321 ASN A C 1
ATOM 2434 O O . ASN A 1 321 ? -10.272 -10.087 25.440 1.00 96.31 321 ASN A O 1
ATOM 2438 N N . ASP A 1 322 ? -9.265 -8.346 24.439 1.00 97.62 322 ASP A N 1
ATOM 2439 C CA . ASP A 1 322 ? -9.381 -7.443 25.600 1.00 97.62 322 ASP A CA 1
ATOM 2440 C C . ASP A 1 322 ? -10.711 -6.674 25.612 1.00 97.62 322 ASP A C 1
ATOM 2442 O O . ASP A 1 322 ? -11.287 -6.436 26.676 1.00 97.62 322 ASP A O 1
ATOM 2446 N N . LYS A 1 323 ? -11.208 -6.261 24.435 1.00 97.25 323 LYS A N 1
ATOM 2447 C CA . LYS A 1 323 ? -12.436 -5.445 24.315 1.00 97.25 323 LYS A CA 1
ATOM 2448 C C . LYS A 1 323 ? -13.682 -6.251 23.934 1.00 97.25 323 LYS A C 1
ATOM 2450 O O . LYS A 1 323 ? -14.776 -5.689 23.917 1.00 97.25 323 LYS A O 1
ATOM 2455 N N . GLY A 1 324 ? -13.537 -7.541 23.619 1.00 96.50 324 GLY A N 1
ATOM 2456 C CA . GLY A 1 324 ? -14.641 -8.394 23.165 1.00 96.50 324 GLY A CA 1
ATOM 2457 C C . GLY A 1 324 ? -15.145 -8.061 21.755 1.00 96.50 324 GLY A C 1
ATOM 2458 O O . GLY A 1 324 ? -16.315 -8.297 21.448 1.00 96.50 324 GLY A O 1
ATOM 2459 N N . GLY A 1 325 ? -14.295 -7.480 20.904 1.00 96.06 325 GLY A N 1
ATOM 2460 C CA . GLY A 1 325 ? -14.614 -7.143 19.519 1.00 96.06 325 GLY A CA 1
ATOM 2461 C C . GLY A 1 325 ? -14.985 -8.384 18.703 1.00 96.06 325 GLY A C 1
ATOM 2462 O O . GLY A 1 325 ? -14.220 -9.341 18.605 1.00 96.06 325 GLY A O 1
ATOM 2463 N N . MET A 1 326 ? -16.171 -8.372 18.090 1.00 95.19 326 MET A N 1
ATOM 2464 C CA . MET A 1 326 ? -16.670 -9.489 17.285 1.00 95.19 326 MET A CA 1
ATOM 2465 C C . MET A 1 326 ? -16.625 -9.160 15.793 1.00 95.19 326 MET A C 1
ATOM 2467 O O . MET A 1 326 ? -17.356 -8.293 15.312 1.00 95.19 326 MET A O 1
ATOM 2471 N N . TYR A 1 327 ? -15.822 -9.916 15.046 1.00 96.81 327 TYR A N 1
ATOM 2472 C CA . TYR A 1 327 ? -15.733 -9.826 13.588 1.00 96.81 327 TYR A CA 1
ATOM 2473 C C . TYR A 1 327 ? -16.498 -10.983 12.922 1.00 96.81 327 TYR A C 1
ATOM 2475 O O . TYR A 1 327 ? -16.463 -12.107 13.429 1.00 96.81 327 TYR A O 1
ATOM 2483 N N . PRO A 1 328 ? -17.185 -10.767 11.780 1.00 96.81 328 PRO A N 1
ATOM 2484 C CA . PRO A 1 328 ? -17.860 -11.850 11.070 1.00 96.81 328 PRO A CA 1
ATOM 2485 C C . PRO A 1 328 ? -16.867 -12.935 10.638 1.00 96.81 328 PRO A C 1
ATOM 2487 O O . PRO A 1 328 ? -15.845 -12.632 10.025 1.00 96.81 328 PRO A O 1
ATOM 2490 N N . HIS A 1 329 ? -17.195 -14.205 10.884 1.00 96.06 329 HIS A N 1
ATOM 2491 C CA . HIS A 1 329 ? -16.322 -15.347 10.575 1.00 96.06 329 HIS A CA 1
ATOM 2492 C C . HIS A 1 329 ? -15.827 -15.366 9.113 1.00 96.06 329 HIS A C 1
ATOM 2494 O O . HIS A 1 329 ? -14.671 -15.695 8.856 1.00 96.06 329 HIS A O 1
ATOM 2500 N N . SER A 1 330 ? -16.655 -14.939 8.152 1.00 96.75 330 SER A N 1
ATOM 2501 C CA . SER A 1 330 ? -16.266 -14.813 6.738 1.00 96.75 330 SER A CA 1
ATOM 2502 C C . SER A 1 330 ? -15.148 -13.792 6.493 1.00 96.75 330 SER A C 1
ATOM 2504 O O . SER A 1 330 ? -14.315 -14.002 5.615 1.00 96.75 330 SER A O 1
ATOM 2506 N N . VAL A 1 331 ? -15.103 -12.709 7.273 1.00 97.06 331 VAL A N 1
ATOM 2507 C CA . VAL A 1 331 ? -14.069 -11.668 7.185 1.00 97.06 331 VAL A CA 1
ATOM 2508 C C . VAL A 1 331 ? -12.755 -12.186 7.767 1.00 97.06 331 VAL A C 1
ATOM 2510 O O . VAL A 1 331 ? -11.723 -12.084 7.112 1.00 97.06 331 VAL A O 1
ATOM 2513 N N . VAL A 1 332 ? -12.795 -12.822 8.942 1.00 97.38 332 VAL A N 1
ATOM 2514 C CA . VAL A 1 332 ? -11.587 -13.374 9.584 1.00 97.38 332 VAL A CA 1
ATOM 2515 C C . VAL A 1 332 ? -11.011 -14.552 8.790 1.00 97.38 332 VAL A C 1
ATOM 2517 O O . VAL A 1 332 ? -9.795 -14.669 8.657 1.00 97.38 332 VAL A O 1
ATOM 2520 N N . THR A 1 333 ? -11.868 -15.384 8.191 1.00 96.56 333 THR A N 1
ATOM 2521 C CA . THR A 1 333 ? -11.442 -16.455 7.272 1.00 96.56 333 THR A CA 1
ATOM 2522 C C . THR A 1 333 ? -10.764 -15.871 6.033 1.00 96.56 333 THR A C 1
ATOM 2524 O O . THR A 1 333 ? -9.679 -16.308 5.668 1.00 96.56 333 THR A O 1
ATOM 2527 N N . HIS A 1 334 ? -11.328 -14.816 5.434 1.00 97.50 334 HIS A N 1
ATOM 2528 C CA . HIS A 1 334 ? -10.685 -14.123 4.316 1.00 97.50 334 HIS A CA 1
ATOM 2529 C C . HIS A 1 334 ? -9.324 -13.515 4.702 1.00 97.50 334 HIS A C 1
ATOM 2531 O O . HIS A 1 334 ? -8.381 -13.605 3.916 1.00 97.50 334 HIS A O 1
ATOM 2537 N N . TRP A 1 335 ? -9.185 -12.950 5.907 1.00 97.81 335 TRP A N 1
ATOM 2538 C CA . TRP A 1 335 ? -7.891 -12.479 6.413 1.00 97.81 335 TRP A CA 1
ATOM 2539 C C . TRP A 1 335 ? -6.879 -13.620 6.537 1.00 97.81 335 TRP A C 1
ATOM 2541 O O . TRP A 1 335 ? -5.774 -13.499 6.009 1.00 97.81 335 TRP A O 1
ATOM 2551 N N . ASN A 1 336 ? -7.270 -14.741 7.152 1.00 97.00 336 ASN A N 1
ATOM 2552 C CA . ASN A 1 336 ? -6.445 -15.947 7.248 1.00 97.00 336 ASN A CA 1
ATOM 2553 C C . ASN A 1 336 ? -5.966 -16.416 5.865 1.00 97.00 336 ASN A C 1
ATOM 2555 O O . ASN A 1 336 ? -4.767 -16.567 5.640 1.00 97.00 336 ASN A O 1
ATOM 2559 N N . ASP A 1 337 ? -6.896 -16.603 4.930 1.00 96.69 337 ASP A N 1
ATOM 2560 C CA . ASP A 1 337 ? -6.605 -17.131 3.595 1.00 96.69 337 ASP A CA 1
ATOM 2561 C C . ASP A 1 337 ? -5.697 -16.191 2.793 1.00 96.69 337 ASP A C 1
ATOM 2563 O O . ASP A 1 337 ? -4.846 -16.646 2.027 1.00 96.69 337 ASP A O 1
ATOM 2567 N N . THR A 1 338 ? -5.836 -14.879 2.989 1.00 97.12 338 THR A N 1
ATOM 2568 C CA . THR A 1 338 ? -4.950 -13.876 2.394 1.00 97.12 338 THR A CA 1
ATOM 2569 C C . THR A 1 338 ? -3.554 -13.904 3.017 1.00 97.12 338 THR A C 1
ATOM 2571 O O . THR A 1 338 ? -2.577 -13.839 2.274 1.00 97.12 338 THR A O 1
ATOM 2574 N N . LEU A 1 339 ? -3.419 -14.038 4.342 1.00 97.38 339 LEU A N 1
ATOM 2575 C CA . LEU A 1 339 ? -2.109 -14.167 4.998 1.00 97.38 339 LEU A CA 1
ATOM 2576 C C . LEU A 1 339 ? -1.387 -15.450 4.545 1.00 97.38 339 LEU A C 1
ATOM 2578 O O . LEU A 1 339 ? -0.205 -15.397 4.205 1.00 97.38 339 LEU A O 1
ATOM 2582 N N . GLU A 1 340 ? -2.099 -16.577 4.446 1.00 96.44 340 GLU A N 1
ATOM 2583 C CA . GLU A 1 340 ? -1.568 -17.834 3.893 1.00 96.44 340 GLU A CA 1
ATOM 2584 C C . GLU A 1 340 ? -1.135 -17.658 2.421 1.00 96.44 340 GLU A C 1
ATOM 2586 O O . GLU A 1 340 ? -0.040 -18.080 2.048 1.00 96.44 340 GLU A O 1
ATOM 2591 N N . GLN A 1 341 ? -1.924 -16.964 1.587 1.00 96.00 341 GLN A N 1
ATOM 2592 C CA . GLN A 1 341 ? -1.549 -16.630 0.200 1.00 96.00 341 GLN A CA 1
ATOM 2593 C C . GLN A 1 341 ? -0.337 -15.692 0.097 1.00 96.00 341 GLN A C 1
ATOM 2595 O O . GLN A 1 341 ? 0.395 -15.761 -0.888 1.00 96.00 341 GLN A O 1
ATOM 2600 N N . LEU A 1 342 ? -0.105 -14.805 1.067 1.00 96.31 342 LEU A N 1
ATOM 2601 C CA . LEU A 1 342 ? 1.086 -13.950 1.075 1.00 96.31 342 LEU A CA 1
ATOM 2602 C C . LEU A 1 342 ? 2.346 -14.768 1.412 1.00 96.31 342 LEU A C 1
ATOM 2604 O O . LEU A 1 342 ? 3.356 -14.617 0.722 1.00 96.31 342 LEU A O 1
ATOM 2608 N N . VAL A 1 343 ? 2.268 -15.688 2.382 1.00 96.19 343 VAL A N 1
ATOM 2609 C CA . VAL A 1 343 ? 3.380 -16.588 2.761 1.00 96.19 343 VAL A CA 1
ATOM 2610 C C . VAL A 1 343 ? 3.684 -17.615 1.665 1.00 96.19 343 VAL A C 1
ATOM 2612 O O . VAL A 1 343 ? 4.820 -17.709 1.208 1.00 96.19 343 VAL A O 1
ATOM 2615 N N . VAL A 1 344 ? 2.681 -18.362 1.191 1.00 93.94 344 VAL A N 1
ATOM 2616 C CA . VAL A 1 344 ? 2.852 -19.368 0.118 1.00 93.94 344 VAL A CA 1
ATOM 2617 C C . VAL A 1 344 ? 3.161 -18.701 -1.229 1.00 93.94 344 VAL A C 1
ATOM 2619 O O . VAL A 1 344 ? 3.831 -19.277 -2.089 1.00 93.94 344 VAL A O 1
ATOM 2622 N N . GLY A 1 345 ? 2.707 -17.461 -1.402 1.00 87.06 345 GLY A N 1
ATOM 2623 C CA . GLY A 1 345 ? 2.720 -16.734 -2.663 1.00 87.06 345 GLY A CA 1
ATOM 2624 C C . GLY A 1 345 ? 1.480 -17.022 -3.503 1.00 87.06 345 GLY A C 1
ATOM 2625 O O . GLY A 1 345 ? 0.682 -17.907 -3.172 1.00 87.06 345 GLY A O 1
ATOM 2626 N N . PRO A 1 346 ? 1.307 -16.301 -4.629 1.00 76.94 346 PRO A N 1
ATOM 2627 C CA . PRO A 1 346 ? 0.322 -16.712 -5.617 1.00 76.94 346 PRO A CA 1
ATOM 2628 C C . PRO A 1 346 ? 0.615 -18.172 -5.979 1.00 76.94 346 PRO A C 1
ATOM 2630 O O . PRO A 1 346 ? 1.789 -18.486 -6.202 1.00 76.94 346 PRO A O 1
ATOM 2633 N N . PRO A 1 347 ? -0.399 -19.058 -6.050 1.00 69.50 347 PRO A N 1
ATOM 2634 C CA . PRO A 1 347 ? -0.178 -20.435 -6.453 1.00 69.50 347 PRO A CA 1
ATOM 2635 C C . PRO A 1 347 ? 0.440 -20.386 -7.841 1.00 69.50 347 PRO A C 1
ATOM 2637 O O . PRO A 1 347 ? -0.234 -20.080 -8.830 1.00 69.50 347 PRO A O 1
ATOM 2640 N N . SER A 1 348 ? 1.754 -20.618 -7.907 1.00 59.88 348 SER A N 1
ATOM 2641 C CA . SER A 1 348 ? 2.434 -20.695 -9.183 1.00 59.88 348 SER A CA 1
ATOM 2642 C C . SER A 1 348 ? 1.674 -21.733 -9.984 1.00 59.88 348 SER A C 1
ATOM 2644 O O . SER A 1 348 ? 1.337 -22.787 -9.444 1.00 59.88 348 SER A O 1
ATOM 2646 N N . LEU A 1 349 ? 1.396 -21.450 -11.257 1.00 51.97 349 LEU A N 1
ATOM 2647 C CA . LEU A 1 349 ? 0.819 -22.416 -12.194 1.00 51.97 349 LEU A CA 1
ATOM 2648 C C . LEU A 1 349 ? 1.895 -23.459 -12.549 1.00 51.97 349 LEU A C 1
ATOM 2650 O O . LEU A 1 349 ? 2.243 -23.670 -13.710 1.00 51.97 349 LEU A O 1
ATOM 2654 N N . SER A 1 350 ? 2.488 -24.038 -11.504 1.00 48.28 350 SER A N 1
ATOM 2655 C CA . SER A 1 350 ? 3.590 -24.974 -11.471 1.00 48.28 350 SER A CA 1
ATOM 2656 C C . SER A 1 350 ? 3.067 -26.263 -12.043 1.00 48.28 350 SER A C 1
ATOM 2658 O O . SER A 1 350 ? 2.502 -27.085 -11.329 1.00 48.28 350 SER A O 1
ATOM 2660 N N . SER A 1 351 ? 3.232 -26.358 -13.356 1.00 48.91 351 SER A N 1
ATOM 2661 C CA . SER A 1 351 ? 2.967 -27.529 -14.163 1.00 48.91 351 SER A CA 1
ATOM 2662 C C . SER A 1 351 ? 1.631 -28.172 -13.815 1.00 48.91 351 SER A C 1
ATOM 2664 O O . SER A 1 351 ? 1.564 -29.141 -13.060 1.00 48.91 351 SER A O 1
ATOM 2666 N N . SER A 1 352 ? 0.574 -27.717 -14.498 1.00 44.06 352 SER A N 1
ATOM 2667 C CA . SER A 1 352 ? -0.402 -28.686 -14.996 1.00 44.06 352 SER A CA 1
ATOM 2668 C C . SER A 1 352 ? 0.416 -29.810 -15.628 1.00 44.06 352 SER A C 1
ATOM 2670 O O . SER A 1 352 ? 1.039 -29.611 -16.674 1.00 44.06 352 SER A O 1
ATOM 2672 N N . VAL A 1 353 ? 0.532 -30.930 -14.909 1.00 52.34 353 VAL A N 1
ATOM 2673 C CA . VAL A 1 353 ? 1.269 -32.101 -15.364 1.00 52.34 353 VAL A CA 1
ATOM 2674 C C . VAL A 1 353 ? 0.482 -32.587 -16.560 1.00 52.34 353 VAL A C 1
ATOM 2676 O O . VAL A 1 353 ? -0.546 -33.245 -16.406 1.00 52.34 353 VAL A O 1
ATOM 2679 N N . LEU A 1 354 ? 0.928 -32.182 -17.752 1.00 52.88 354 LEU A N 1
ATOM 2680 C CA . LEU A 1 354 ? 0.407 -32.711 -18.996 1.00 52.88 354 LEU A CA 1
ATOM 2681 C C . LEU A 1 354 ? 0.525 -34.232 -18.863 1.00 52.88 354 LEU A C 1
ATOM 2683 O O . LEU A 1 354 ? 1.644 -34.720 -18.665 1.00 52.88 354 LEU A O 1
ATOM 2687 N N . PRO A 1 355 ? -0.599 -34.973 -18.872 1.00 61.62 355 PRO A N 1
ATOM 2688 C CA . PRO A 1 355 ? -0.546 -36.415 -18.704 1.00 61.62 355 PRO A CA 1
ATOM 2689 C C . PRO A 1 355 ? 0.371 -36.976 -19.795 1.00 61.62 355 PRO A C 1
ATOM 2691 O O . PRO A 1 355 ? 0.322 -36.467 -20.920 1.00 61.62 355 PRO A O 1
ATOM 2694 N N . PRO A 1 356 ? 1.223 -37.971 -19.487 1.00 60.19 356 PRO A N 1
ATOM 2695 C CA . PRO A 1 356 ? 2.247 -38.445 -20.409 1.00 60.19 356 PRO A CA 1
ATOM 2696 C C . PRO A 1 356 ? 1.599 -38.955 -21.699 1.00 60.19 356 PRO A C 1
ATOM 2698 O O . PRO A 1 356 ? 1.062 -40.061 -21.768 1.00 60.19 356 PRO A O 1
ATOM 2701 N N . SER A 1 357 ? 1.629 -38.115 -22.731 1.00 52.72 357 SER A N 1
ATOM 2702 C CA . SER A 1 357 ? 1.070 -38.418 -24.036 1.00 52.72 357 SER A CA 1
ATOM 2703 C C . SER A 1 357 ? 2.021 -39.360 -24.763 1.00 52.72 357 SER A C 1
ATOM 2705 O O . SER A 1 357 ? 3.014 -38.945 -25.357 1.00 52.72 357 SER A O 1
ATOM 2707 N N . ASN A 1 358 ? 1.705 -40.656 -24.710 1.00 59.84 358 ASN A N 1
ATOM 2708 C CA . ASN A 1 358 ? 2.365 -41.694 -25.499 1.00 59.84 358 ASN A CA 1
ATOM 2709 C C . ASN A 1 358 ? 2.232 -41.386 -27.002 1.00 59.84 358 ASN A C 1
ATOM 2711 O O . ASN A 1 358 ? 1.274 -41.800 -27.652 1.00 59.84 358 ASN A O 1
ATOM 2715 N N . ALA A 1 359 ? 3.206 -40.661 -27.554 1.00 50.41 359 ALA A N 1
ATOM 2716 C CA . ALA A 1 359 ? 3.266 -40.272 -28.957 1.00 50.41 359 ALA A CA 1
ATOM 2717 C C . ALA A 1 359 ? 4.590 -40.730 -29.587 1.00 50.41 359 ALA A C 1
ATOM 2719 O O . ALA A 1 359 ? 5.544 -39.969 -29.743 1.00 50.41 359 ALA A O 1
ATOM 2720 N N . SER A 1 360 ? 4.632 -42.000 -29.990 1.00 57.91 360 SER A N 1
ATOM 2721 C CA . SER A 1 360 ? 5.704 -42.543 -30.826 1.00 57.91 360 SER A CA 1
ATOM 2722 C C . SER A 1 360 ? 5.595 -42.008 -32.260 1.00 57.91 360 SER A C 1
ATOM 2724 O O . SER A 1 360 ? 4.933 -42.625 -33.091 1.00 57.91 360 SER A O 1
ATOM 2726 N N . ALA A 1 361 ? 6.261 -40.895 -32.588 1.00 49.50 361 ALA A N 1
ATOM 2727 C CA . ALA A 1 361 ? 6.434 -40.470 -33.983 1.00 49.50 361 ALA A CA 1
ATOM 2728 C C . ALA A 1 361 ? 7.747 -39.702 -34.222 1.00 49.50 361 ALA A C 1
ATOM 2730 O O . ALA A 1 361 ? 8.008 -38.643 -33.662 1.00 49.50 361 ALA A O 1
ATOM 2731 N N . ARG A 1 362 ? 8.574 -40.274 -35.100 1.00 53.31 362 ARG A N 1
ATOM 2732 C CA . ARG A 1 362 ? 9.891 -39.792 -35.539 1.00 53.31 362 ARG A CA 1
ATOM 2733 C C . ARG A 1 362 ? 9.857 -38.389 -36.171 1.00 53.31 362 ARG A C 1
ATOM 2735 O O . ARG A 1 362 ? 9.062 -38.153 -37.073 1.00 53.31 362 ARG A O 1
ATOM 2742 N N . GLY A 1 363 ? 10.893 -37.589 -35.888 1.00 53.81 363 GLY A N 1
ATOM 2743 C CA . GLY A 1 363 ? 11.596 -36.837 -36.941 1.00 53.81 363 GLY A CA 1
ATOM 2744 C C . GLY A 1 363 ? 11.557 -35.305 -36.899 1.00 53.81 363 GLY A C 1
ATOM 2745 O O . GLY A 1 363 ? 10.767 -34.692 -37.606 1.00 53.81 363 GLY A O 1
ATOM 2746 N N . SER A 1 364 ? 12.519 -34.687 -36.201 1.00 48.53 364 SER A N 1
ATOM 2747 C CA . SER A 1 364 ? 13.168 -33.411 -36.583 1.00 48.53 364 SER A CA 1
ATOM 2748 C C . SER A 1 364 ? 14.407 -33.176 -35.709 1.00 48.53 364 SER A C 1
ATOM 2750 O O . SER A 1 364 ? 14.323 -33.253 -34.489 1.00 48.53 364 SER A O 1
ATOM 2752 N N . HIS A 1 365 ? 15.569 -32.942 -36.325 1.00 53.06 365 HIS A N 1
ATOM 2753 C CA . HIS A 1 365 ? 16.893 -33.126 -35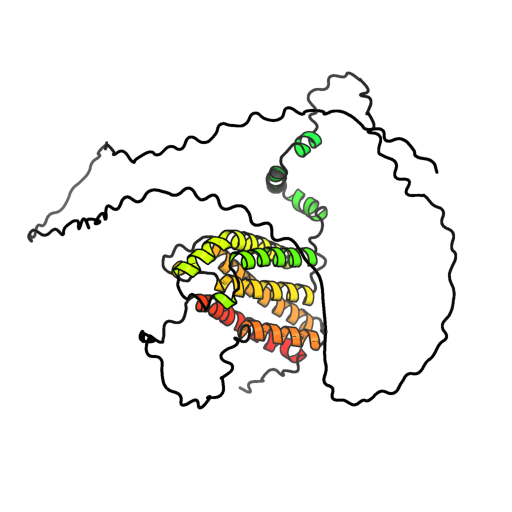.705 1.00 53.06 365 HIS A CA 1
ATOM 2754 C C . HIS A 1 365 ? 17.767 -31.855 -35.729 1.00 53.06 365 HIS A C 1
ATOM 2756 O O . HIS A 1 365 ? 18.914 -31.897 -36.156 1.00 53.06 365 HIS A O 1
ATOM 2762 N N . TRP A 1 366 ? 17.235 -30.718 -35.265 1.00 52.16 366 TRP A N 1
ATOM 2763 C CA . TRP A 1 366 ? 17.987 -29.449 -35.166 1.00 52.16 366 TRP A CA 1
ATOM 2764 C C . TRP A 1 366 ? 17.827 -28.741 -33.811 1.00 52.16 366 TRP A C 1
ATOM 2766 O O . TRP A 1 366 ? 17.880 -27.518 -33.716 1.00 52.16 366 TRP A O 1
ATOM 2776 N N . LEU A 1 367 ? 17.647 -29.516 -32.738 1.00 40.25 367 LEU A N 1
ATOM 2777 C CA . LEU A 1 367 ? 17.762 -29.013 -31.371 1.00 40.25 367 LEU A CA 1
ATOM 2778 C C . LEU A 1 367 ? 19.203 -29.203 -30.892 1.00 40.25 367 LEU A C 1
ATOM 2780 O O . LEU A 1 367 ? 19.604 -30.308 -30.534 1.00 40.25 367 LEU A O 1
ATOM 2784 N N . SER A 1 368 ? 19.979 -28.119 -30.892 1.00 41.28 368 SER A N 1
ATOM 2785 C CA . SER A 1 368 ? 21.280 -28.082 -30.223 1.00 41.28 368 SER A CA 1
ATOM 2786 C C . SER A 1 368 ? 21.073 -28.229 -28.719 1.00 41.28 368 SER A C 1
ATOM 2788 O O . SER A 1 368 ? 20.667 -27.281 -28.049 1.00 41.28 368 SER A O 1
ATOM 2790 N N . SER A 1 369 ? 21.356 -29.420 -28.197 1.00 38.00 369 SER A N 1
ATOM 2791 C CA . SER A 1 369 ? 21.291 -29.743 -26.772 1.00 38.00 369 SER A CA 1
ATOM 2792 C C . SER A 1 369 ? 22.370 -28.992 -25.985 1.00 38.00 369 SER A C 1
ATOM 2794 O O . SER A 1 369 ? 23.436 -29.539 -25.702 1.00 38.00 369 SER A O 1
ATOM 2796 N N . THR A 1 370 ? 22.115 -27.739 -25.608 1.00 51.72 370 THR A N 1
ATOM 2797 C CA . THR A 1 370 ? 22.892 -27.095 -24.544 1.00 51.72 370 THR A CA 1
ATOM 2798 C C . THR A 1 370 ? 22.649 -27.851 -23.233 1.00 51.72 370 THR A C 1
ATOM 2800 O O . THR A 1 370 ? 21.493 -28.114 -22.891 1.00 51.72 370 THR A O 1
ATOM 2803 N N . PRO A 1 371 ? 23.706 -28.237 -22.494 1.00 52.50 371 PRO A N 1
ATOM 2804 C CA . PRO A 1 371 ? 23.543 -28.999 -21.265 1.00 52.50 371 PRO A CA 1
ATOM 2805 C C . PRO A 1 371 ? 22.759 -28.184 -20.233 1.00 52.50 371 PRO A C 1
ATOM 2807 O O . PRO A 1 371 ? 23.084 -27.033 -19.940 1.00 52.50 371 PRO A O 1
ATOM 2810 N N . LEU A 1 372 ? 21.716 -28.804 -19.682 1.00 47.34 372 LEU A N 1
ATOM 2811 C CA . LEU A 1 372 ? 20.905 -28.246 -18.607 1.00 47.34 372 LEU A CA 1
ATOM 2812 C C . LEU A 1 372 ? 21.713 -28.252 -17.306 1.00 47.34 372 LEU A C 1
ATOM 2814 O O . LEU A 1 372 ? 21.658 -29.211 -16.536 1.00 47.34 372 LEU A O 1
ATOM 2818 N N . THR A 1 373 ? 22.450 -27.172 -17.045 1.00 50.94 373 THR A N 1
ATOM 2819 C CA . THR A 1 373 ? 23.080 -26.928 -15.741 1.00 50.94 373 THR A CA 1
ATOM 2820 C C . THR A 1 373 ? 21.997 -26.619 -14.704 1.00 50.94 373 THR A C 1
ATOM 2822 O O . THR A 1 373 ? 21.672 -25.463 -14.429 1.00 50.94 373 THR A O 1
ATOM 2825 N N . ALA A 1 374 ? 21.390 -27.669 -14.153 1.00 51.78 374 ALA A N 1
ATOM 2826 C CA . ALA A 1 374 ? 20.453 -27.561 -13.044 1.00 51.78 374 ALA A CA 1
ATOM 2827 C C . ALA A 1 374 ? 21.161 -26.974 -11.808 1.00 51.78 374 ALA A C 1
ATOM 2829 O O . ALA A 1 374 ? 22.264 -27.397 -11.472 1.00 51.78 374 ALA A O 1
ATOM 2830 N N . GLY A 1 375 ? 20.520 -26.019 -11.121 1.00 48.88 375 GLY A N 1
ATOM 2831 C CA . GLY A 1 375 ? 20.959 -25.541 -9.800 1.00 48.88 375 GLY A CA 1
ATOM 2832 C C . GLY A 1 375 ? 21.158 -24.029 -9.638 1.00 48.88 375 GLY A C 1
ATOM 2833 O O . GLY A 1 375 ? 21.265 -23.561 -8.508 1.00 48.88 375 GLY A O 1
ATOM 2834 N N . ALA A 1 376 ? 21.155 -23.233 -10.713 1.00 54.91 376 ALA A N 1
ATOM 2835 C CA . ALA A 1 376 ? 21.209 -21.772 -10.599 1.00 54.91 376 ALA A CA 1
ATOM 2836 C C . ALA A 1 376 ? 19.833 -21.193 -10.204 1.00 54.91 376 ALA A C 1
ATOM 2838 O O . ALA A 1 376 ? 19.079 -20.707 -11.052 1.00 54.91 376 ALA A O 1
ATOM 2839 N N . ASN A 1 377 ? 19.494 -21.264 -8.912 1.00 54.00 377 ASN A N 1
ATOM 2840 C CA . ASN A 1 377 ? 18.300 -20.627 -8.346 1.00 54.00 377 ASN A CA 1
ATOM 2841 C C . ASN A 1 377 ? 18.283 -19.138 -8.712 1.00 54.00 377 ASN A C 1
ATOM 2843 O O . ASN A 1 377 ? 19.186 -18.401 -8.326 1.00 54.00 377 ASN A O 1
ATOM 2847 N N . GLN A 1 378 ? 17.268 -18.695 -9.466 1.00 62.62 378 GLN A N 1
ATOM 2848 C CA . GLN A 1 378 ? 17.229 -17.321 -9.966 1.00 62.62 378 GLN A CA 1
ATOM 2849 C C . GLN A 1 378 ? 17.131 -16.315 -8.811 1.00 62.62 378 GLN A C 1
ATOM 2851 O O . GLN A 1 378 ? 16.119 -16.308 -8.104 1.00 62.62 378 GLN A O 1
ATOM 2856 N N . PRO A 1 379 ? 18.134 -15.439 -8.628 1.00 60.66 379 PRO A N 1
ATOM 2857 C CA . PRO A 1 379 ? 18.259 -14.692 -7.385 1.00 60.66 379 PRO A CA 1
ATOM 2858 C C . PRO A 1 379 ? 17.205 -13.586 -7.190 1.00 60.66 379 PRO A C 1
ATOM 2860 O O . PRO A 1 379 ? 16.989 -13.154 -6.062 1.00 60.66 379 PRO A O 1
ATOM 2863 N N . ALA A 1 380 ? 16.454 -13.187 -8.225 1.00 63.38 380 ALA A N 1
ATOM 2864 C CA . ALA A 1 380 ? 15.288 -12.305 -8.072 1.00 63.38 380 ALA A CA 1
ATOM 2865 C C . ALA A 1 380 ? 14.162 -12.967 -7.250 1.00 63.38 380 ALA A C 1
ATOM 2867 O O . ALA A 1 380 ? 13.400 -12.285 -6.566 1.00 63.38 380 ALA A O 1
ATOM 2868 N N . LYS A 1 381 ? 14.091 -14.308 -7.251 1.00 79.00 381 LYS A N 1
ATOM 2869 C CA . LYS A 1 381 ? 13.174 -15.059 -6.385 1.00 79.00 381 LYS A CA 1
ATOM 2870 C C . LYS A 1 381 ? 13.595 -15.008 -4.916 1.00 79.00 381 LYS A C 1
ATOM 2872 O O . LYS A 1 381 ? 12.724 -15.085 -4.064 1.00 79.00 381 LYS A O 1
ATOM 2877 N N . LEU A 1 382 ? 14.885 -14.824 -4.608 1.00 89.06 382 LEU A N 1
ATOM 2878 C CA . LEU A 1 382 ? 15.379 -14.818 -3.224 1.00 89.06 382 LEU A CA 1
ATOM 2879 C C . LEU A 1 382 ? 14.829 -13.639 -2.417 1.00 89.06 382 LEU A C 1
ATOM 2881 O O . LEU A 1 382 ? 14.478 -13.830 -1.262 1.00 89.06 382 LEU A O 1
ATOM 2885 N N . LEU A 1 383 ? 14.702 -12.444 -3.008 1.00 91.94 383 LEU A N 1
ATOM 2886 C CA . LEU A 1 383 ? 14.105 -11.293 -2.313 1.00 91.94 383 LEU A CA 1
ATOM 2887 C C . LEU A 1 383 ? 12.616 -11.501 -2.020 1.00 91.94 383 LEU A C 1
ATOM 2889 O O . LEU A 1 383 ? 12.155 -11.162 -0.935 1.00 91.94 383 LEU A O 1
ATOM 2893 N N . VAL A 1 384 ? 11.879 -12.076 -2.974 1.00 93.25 384 VAL A N 1
ATOM 2894 C CA . VAL A 1 384 ? 10.461 -12.406 -2.793 1.00 93.25 384 VAL A CA 1
ATOM 2895 C C . VAL A 1 384 ? 10.322 -13.482 -1.713 1.00 93.25 384 VAL A C 1
ATOM 2897 O O . VAL A 1 384 ? 9.662 -13.236 -0.711 1.00 93.25 384 VAL A O 1
ATOM 2900 N N . SER A 1 385 ? 11.021 -14.613 -1.843 1.00 93.25 385 SER A N 1
ATOM 2901 C CA . SER A 1 385 ? 10.978 -15.703 -0.861 1.00 93.25 385 SER A CA 1
ATOM 2902 C C . SER A 1 385 ? 11.457 -15.280 0.529 1.00 93.25 385 SER A C 1
ATOM 2904 O O . SER A 1 385 ? 10.826 -15.660 1.503 1.00 93.25 385 SER A O 1
ATOM 2906 N N . SER A 1 386 ? 12.495 -14.446 0.644 1.00 94.75 386 SER A N 1
ATOM 2907 C CA . SER A 1 386 ? 12.968 -13.922 1.935 1.00 94.75 386 SER A CA 1
ATOM 2908 C C . SER A 1 386 ? 11.948 -12.986 2.591 1.00 94.75 386 SER A C 1
ATOM 2910 O O . SER A 1 386 ? 11.760 -13.039 3.805 1.00 94.75 386 SER A O 1
ATOM 2912 N N . PHE A 1 387 ? 11.238 -12.163 1.810 1.00 96.38 387 PHE A N 1
ATOM 2913 C CA . PHE A 1 387 ? 10.146 -11.347 2.342 1.00 96.38 387 PHE A CA 1
ATOM 2914 C C . PHE A 1 387 ? 8.954 -12.207 2.790 1.00 96.38 387 PHE A C 1
ATOM 2916 O O . PHE A 1 387 ? 8.372 -11.938 3.836 1.00 96.38 387 PHE A O 1
ATOM 2923 N N . GLN A 1 388 ? 8.615 -13.259 2.040 1.00 96.19 388 GLN A N 1
ATOM 2924 C CA . GLN A 1 388 ? 7.562 -14.213 2.407 1.00 96.19 388 GLN A CA 1
ATOM 2925 C C . GLN A 1 388 ? 7.922 -15.026 3.658 1.00 96.19 388 GLN A C 1
ATOM 2927 O O . GLN A 1 388 ? 7.096 -15.179 4.553 1.00 96.19 388 GLN A O 1
ATOM 2932 N N . GLU A 1 389 ? 9.170 -15.480 3.761 1.00 96.69 389 GLU A N 1
ATOM 2933 C CA . GLU A 1 389 ? 9.720 -16.142 4.943 1.00 96.69 389 GLU A CA 1
ATOM 2934 C C . GLU A 1 389 ? 9.618 -15.222 6.168 1.00 96.69 389 GLU A C 1
ATOM 2936 O O . GLU A 1 389 ? 9.036 -15.618 7.177 1.00 96.69 389 GLU A O 1
ATOM 2941 N N . ALA A 1 390 ? 10.038 -13.957 6.040 1.00 97.62 390 ALA A N 1
ATOM 2942 C CA . ALA A 1 390 ? 9.894 -12.931 7.077 1.00 97.62 390 ALA A CA 1
ATOM 2943 C C . ALA A 1 390 ? 8.431 -12.565 7.410 1.00 97.62 390 ALA A C 1
ATOM 2945 O O . ALA A 1 390 ? 8.171 -11.986 8.465 1.00 97.62 390 ALA A O 1
ATOM 2946 N N . PHE A 1 391 ? 7.474 -12.911 6.545 1.00 97.62 391 PHE A N 1
ATOM 2947 C CA . PHE A 1 391 ? 6.036 -12.751 6.779 1.00 97.62 391 PHE A CA 1
ATOM 2948 C C . PHE A 1 391 ? 5.426 -13.935 7.556 1.00 97.62 391 PHE A C 1
ATOM 2950 O O . PHE A 1 391 ? 4.373 -13.793 8.179 1.00 97.62 391 PHE A O 1
ATOM 2957 N N . THR A 1 392 ? 6.094 -15.094 7.579 1.00 97.62 392 THR A N 1
ATOM 2958 C CA . THR A 1 392 ? 5.628 -16.312 8.271 1.00 97.62 392 THR A CA 1
ATOM 2959 C C . THR A 1 392 ? 5.311 -16.075 9.757 1.00 97.62 392 THR A C 1
ATOM 2961 O O . THR A 1 392 ? 4.199 -16.413 10.165 1.00 97.62 392 THR A O 1
ATOM 2964 N N . PRO A 1 393 ? 6.168 -15.402 10.561 1.00 98.31 393 PRO A N 1
ATOM 2965 C CA . PRO A 1 393 ? 5.871 -15.140 11.972 1.00 98.31 393 PRO A CA 1
ATOM 2966 C C . PRO A 1 393 ? 4.620 -14.279 12.192 1.00 98.31 393 PRO A C 1
ATOM 2968 O O . PRO A 1 393 ? 3.950 -14.426 13.206 1.00 98.31 393 PRO A O 1
ATOM 2971 N N . ILE A 1 394 ? 4.276 -13.400 11.243 1.00 98.31 394 ILE A N 1
ATOM 2972 C CA . ILE A 1 394 ? 3.084 -12.539 11.313 1.00 98.31 394 ILE A CA 1
ATOM 2973 C C . ILE A 1 394 ? 1.818 -13.375 11.106 1.00 98.31 394 ILE A C 1
ATOM 2975 O O . ILE A 1 394 ? 0.844 -13.229 11.847 1.00 98.31 394 ILE A O 1
ATOM 2979 N N . ARG A 1 395 ? 1.836 -14.288 10.126 1.00 97.56 395 ARG A N 1
ATOM 2980 C CA . ARG A 1 395 ? 0.759 -15.267 9.939 1.00 97.56 395 ARG A CA 1
ATOM 2981 C C . ARG A 1 395 ? 0.609 -16.142 11.185 1.00 97.56 395 ARG A C 1
ATOM 2983 O O . ARG A 1 395 ? -0.507 -16.338 11.657 1.00 97.56 395 ARG A O 1
ATOM 2990 N N . ASP A 1 396 ? 1.712 -16.638 11.735 1.00 97.25 396 ASP A N 1
ATOM 2991 C CA . ASP A 1 396 ? 1.686 -17.534 12.896 1.00 97.25 396 ASP A CA 1
ATOM 2992 C C . ASP A 1 396 ? 1.211 -16.799 14.165 1.00 97.25 396 ASP A C 1
ATOM 2994 O O . ASP A 1 396 ? 0.435 -17.350 14.952 1.00 97.25 396 ASP A O 1
ATOM 2998 N N . GLN A 1 397 ? 1.561 -15.515 14.316 1.00 97.56 397 GLN A N 1
ATOM 2999 C CA . GLN A 1 397 ? 0.991 -14.620 15.327 1.00 97.56 397 GLN A CA 1
ATOM 3000 C C . GLN A 1 397 ? -0.531 -14.470 15.148 1.00 97.56 397 GLN A C 1
ATOM 3002 O O . GLN A 1 397 ? -1.278 -14.596 16.116 1.00 97.56 397 GLN A O 1
ATOM 3007 N N . PHE A 1 398 ? -1.016 -14.255 13.922 1.00 97.31 398 PHE A N 1
ATOM 3008 C CA . PHE A 1 398 ? -2.454 -14.155 13.648 1.00 97.31 398 PHE A CA 1
ATOM 3009 C C . PHE A 1 398 ? -3.193 -15.466 13.967 1.00 97.31 398 PHE A C 1
ATOM 3011 O O . PHE A 1 398 ? -4.223 -15.447 14.642 1.00 97.31 398 PHE A O 1
ATOM 3018 N N . VAL A 1 399 ? -2.663 -16.616 13.539 1.00 96.31 399 VAL A N 1
ATOM 3019 C CA . VAL A 1 399 ? -3.284 -17.927 13.792 1.00 96.31 399 VAL A CA 1
ATOM 3020 C C . VAL A 1 399 ? -3.296 -18.259 15.288 1.00 96.31 399 VAL A C 1
ATOM 3022 O O . VAL A 1 399 ? -4.310 -18.746 15.783 1.00 96.31 399 VAL A O 1
ATOM 3025 N N . SER A 1 400 ? -2.226 -17.956 16.026 1.00 96.38 400 SER A N 1
ATOM 3026 C CA . SER A 1 400 ? -2.162 -18.213 17.474 1.00 96.38 400 SER A CA 1
ATOM 3027 C C . SER A 1 400 ? -3.050 -17.276 18.303 1.00 96.38 400 SER A C 1
ATOM 3029 O O . SER A 1 400 ? -3.696 -17.738 19.241 1.00 96.38 400 SER A O 1
ATOM 3031 N N . GLN A 1 401 ? -3.126 -15.985 17.959 1.00 96.19 401 GLN A N 1
ATOM 3032 C CA . GLN A 1 401 ? -3.866 -14.986 18.748 1.00 96.19 401 GLN A CA 1
ATOM 3033 C C . GLN A 1 401 ? -5.346 -14.838 18.353 1.00 96.19 401 GLN A C 1
ATOM 3035 O O . GLN A 1 401 ? -6.174 -14.477 19.192 1.00 96.19 401 GLN A O 1
ATOM 3040 N N . VAL A 1 402 ? -5.683 -15.099 17.084 1.00 95.94 402 VAL A N 1
ATOM 3041 C CA . VAL A 1 402 ? -6.999 -14.794 16.484 1.00 95.94 402 VAL A CA 1
ATOM 3042 C C . VAL A 1 402 ? -7.607 -16.005 15.751 1.00 95.94 402 VAL A C 1
ATOM 3044 O O . VAL A 1 402 ? -8.806 -16.026 15.475 1.00 95.94 402 VAL A O 1
ATOM 3047 N N . GLY A 1 403 ? -6.834 -17.067 15.479 1.00 91.56 403 GLY A N 1
ATOM 3048 C CA . GLY A 1 403 ? -7.285 -18.239 14.708 1.00 91.56 403 GLY A CA 1
ATOM 3049 C C . GLY A 1 403 ? -8.482 -18.995 15.300 1.00 91.56 403 GLY A C 1
ATOM 3050 O O . GLY A 1 403 ? -9.213 -19.660 14.559 1.00 91.56 403 GLY A O 1
ATOM 3051 N N . TRP A 1 404 ? -8.762 -18.817 16.594 1.00 93.88 404 TRP A N 1
ATOM 3052 C CA . TRP A 1 404 ? -9.957 -19.353 17.248 1.00 93.88 404 TRP A CA 1
ATOM 3053 C C . TRP A 1 404 ? -11.266 -18.797 16.655 1.00 93.88 404 TRP A C 1
ATOM 3055 O O . TRP A 1 404 ? -12.248 -19.535 16.568 1.00 93.88 404 TRP A O 1
ATOM 3065 N N . LEU A 1 405 ? -11.276 -17.560 16.130 1.00 91.94 405 LEU A N 1
ATOM 3066 C CA . LEU A 1 405 ? -12.412 -16.993 15.377 1.00 91.94 405 LEU A CA 1
ATOM 3067 C C . LEU A 1 405 ? -12.668 -17.711 14.037 1.00 91.94 405 LEU A C 1
ATOM 3069 O O . LEU A 1 405 ? -13.772 -17.647 13.489 1.00 91.94 405 LEU A O 1
ATOM 3073 N N . VAL A 1 406 ? -11.662 -18.410 13.506 1.00 92.00 406 VAL A N 1
ATOM 3074 C CA . VAL A 1 406 ? -11.752 -19.246 12.294 1.00 92.00 406 VAL A CA 1
ATOM 3075 C C . VAL A 1 406 ? -12.110 -20.701 12.656 1.00 92.00 406 VAL A C 1
ATOM 3077 O O . VAL A 1 406 ? -12.216 -21.559 11.787 1.00 92.00 406 VAL A O 1
ATOM 3080 N N . GLY A 1 407 ? -12.310 -21.012 13.942 1.00 87.62 407 GLY A N 1
ATOM 3081 C CA . GLY A 1 407 ? -12.540 -22.379 14.417 1.00 87.62 407 GLY A CA 1
ATOM 3082 C C . GLY A 1 407 ? -11.287 -23.263 14.404 1.00 87.62 407 GLY A C 1
ATOM 3083 O O . GLY A 1 407 ? -11.383 -24.452 14.707 1.00 87.62 407 GLY A O 1
ATOM 3084 N N . ARG A 1 408 ? -10.102 -22.704 14.104 1.00 79.50 408 ARG A N 1
ATOM 3085 C CA . ARG A 1 408 ? -8.824 -23.377 14.361 1.00 79.50 408 ARG A CA 1
ATOM 3086 C C . ARG A 1 408 ? -8.589 -23.314 15.871 1.00 79.50 408 ARG A C 1
ATOM 3088 O O . ARG A 1 408 ? -8.285 -22.247 16.398 1.00 79.50 408 ARG A O 1
ATOM 3095 N N . GLN A 1 409 ? -8.761 -24.431 16.579 1.00 69.19 409 GLN A N 1
ATOM 3096 C CA . GLN A 1 409 ? -8.300 -24.486 17.966 1.00 69.19 409 GLN A CA 1
ATOM 3097 C C . GLN A 1 409 ? -6.773 -24.345 17.984 1.00 69.19 409 GLN A C 1
ATOM 3099 O O . GLN A 1 409 ? -6.116 -24.943 17.125 1.00 69.19 409 GLN A O 1
ATOM 3104 N N . PRO A 1 410 ? -6.197 -23.576 18.927 1.00 70.50 410 PRO A N 1
ATOM 3105 C CA . PRO A 1 410 ? -4.756 -23.584 19.118 1.00 70.50 410 PRO A CA 1
ATOM 3106 C C . PRO A 1 410 ? -4.333 -25.022 19.409 1.00 70.50 410 PRO A C 1
ATOM 3108 O O . PRO A 1 410 ? -4.939 -25.698 20.245 1.00 70.50 410 PRO A O 1
ATOM 3111 N N . SER A 1 411 ? -3.311 -25.503 18.704 1.00 68.50 411 SER A N 1
ATOM 3112 C CA . SER A 1 411 ? -2.694 -26.789 19.003 1.00 68.50 411 SER A CA 1
ATOM 3113 C C . SER A 1 411 ? -2.038 -26.686 20.376 1.00 68.50 411 SER A C 1
ATOM 3115 O O . SER A 1 411 ? -0.910 -26.215 20.496 1.00 68.50 411 SER A O 1
ATOM 3117 N N . MET A 1 412 ? -2.782 -27.085 21.408 1.00 69.31 412 MET A N 1
ATOM 3118 C CA . MET A 1 412 ? -2.273 -27.274 22.761 1.00 69.31 412 MET A CA 1
ATOM 3119 C C . MET A 1 412 ? -1.205 -28.367 22.700 1.00 69.31 412 MET A C 1
ATOM 3121 O O . MET A 1 412 ? -1.521 -29.557 22.767 1.00 69.31 412 MET A O 1
ATOM 3125 N N . GLU A 1 413 ? 0.055 -27.969 22.533 1.00 73.06 413 GLU A N 1
ATOM 3126 C CA . GLU A 1 413 ? 1.189 -28.842 22.808 1.00 73.06 413 GLU A CA 1
ATOM 3127 C C . GLU A 1 413 ? 1.159 -29.165 24.303 1.00 73.06 413 GLU A C 1
ATOM 3129 O O . GLU A 1 413 ? 1.532 -28.356 25.154 1.00 73.06 413 GLU A O 1
ATOM 3134 N N . TYR A 1 414 ? 0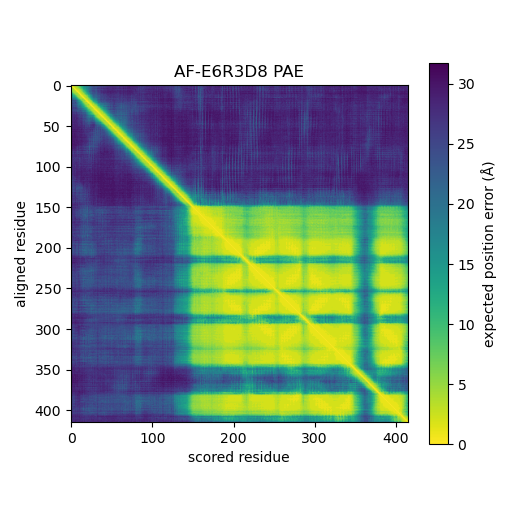.646 -30.356 24.611 1.00 66.44 414 TYR A N 1
ATOM 3135 C CA . TYR A 1 414 ? 0.774 -30.981 25.919 1.00 66.44 414 TYR A CA 1
ATOM 3136 C C . TYR A 1 414 ? 2.256 -31.313 26.146 1.00 66.44 414 TYR A C 1
ATOM 3138 O O . TYR A 1 414 ? 2.719 -32.381 25.747 1.00 66.44 414 TYR A O 1
ATOM 3146 N N . ASN A 1 415 ? 2.976 -30.359 26.743 1.00 56.81 415 ASN A N 1
ATOM 3147 C CA . ASN A 1 415 ? 4.322 -30.535 27.296 1.00 56.81 415 ASN A CA 1
ATOM 3148 C C . ASN A 1 415 ? 4.277 -31.262 28.649 1.00 56.81 415 ASN A C 1
ATOM 3150 O O . ASN A 1 415 ? 3.357 -30.953 29.442 1.00 56.81 415 ASN A O 1
#

Sequence (415 aa):
MAHPLTQQPSSTISFPFAARPSPLTFGFGLPSAAPSEAPTHMSSTHSPHRITGPACSSPSRNSFARPIPSQAFTPPTRSLKRTRRSRSPSTSPTGSIQSPRSRSPTPVSSRLGSLPSTKGLRTGPSHASKTVKRSKLQNSTSDEQSAEGVDIGIMLAALPPSAHLPILLQLMQLEPSLSSTVLGIMPKLEFRSCLKEMERLFAEIEKLAGPVANISFYPGALAESRRWDRVSNHVEVYCRTVSTYIKCFTSSNQQPAIDCPTLFLFLESHTRHLLTILSYIPSSSQLDGSTSPPASLVLDLAKLSLTIWSSWVSDLSSDVNDKGGMYPHSVVTHWNDTLEQLVVGPPSLSSSVLPPSNASARGSHWLSSTPLTAGANQPAKLLVSSFQEAFTPIRDQFVSQVGWLVGRQPSMEYN

Organism: Cryptococcus gattii serotype B (strain WM276 / ATCC MYA-4071) (NCBI:txid367775)

Foldseek 3Di:
DDDDDDDDDDDDDDDDDDDDDDDDDDDPDDDDDDDDDDDDDDDDDDDDDDDDDDDDDDDDDDDDDDDDDDDDDDDDDDDDDDPDDDDDDDDDDDDDDDDDDDDDDDDDDDDDDDDDDDPDDDDDDDPDPDDPDPPPPDDPDDDDDDPDPDPVVVVVVPDDPVVVVVVVVVVCVVPVVVVVVVVVVDPDDDLVVLLVVLVVLLVVLCVQLDDPVCCVVDDDLVNLVVSCVRNLVSLQVSLVSLVVVLCSLPPPPDPPHDDLLSVLVSLLSVLVSLLSVLLSDRPVLPPPVPRDVSRVSSVVSLVSSLVVLLVSLVVVLCCCPVVVDDDPLVSLVVSLVSLVCLLVPPPPPPDPPPPPPPDPDDDDPPDPDDDPPPDPDRCSVVSSNVSSVSSVVSSVSNCQRPVVSNVPDPPPPPD

pLDDT: mean 72.34, std 23.18, range [34.34, 98.31]

Solvent-accessible surface area (backbone atoms only — not comparable to full-atom values): 28260 Å² total; per-residue (Å²): 140,84,85,83,84,89,82,83,88,78,81,88,85,85,78,93,74,77,86,78,82,80,83,85,81,85,78,89,76,78,93,77,82,86,85,89,87,85,88,89,79,90,87,85,88,88,87,91,84,89,84,88,83,84,82,87,84,87,83,81,86,83,79,81,81,78,87,82,84,91,75,92,76,84,85,82,89,74,88,79,78,84,82,79,83,74,90,83,83,89,83,88,90,85,85,90,84,91,87,90,82,88,88,86,84,87,89,86,93,80,85,91,90,80,87,80,87,80,89,73,92,77,84,78,80,81,91,70,89,70,79,80,74,78,78,76,78,76,82,80,85,74,94,70,94,72,82,85,80,70,56,62,68,59,54,57,71,69,48,60,79,80,55,53,58,61,52,51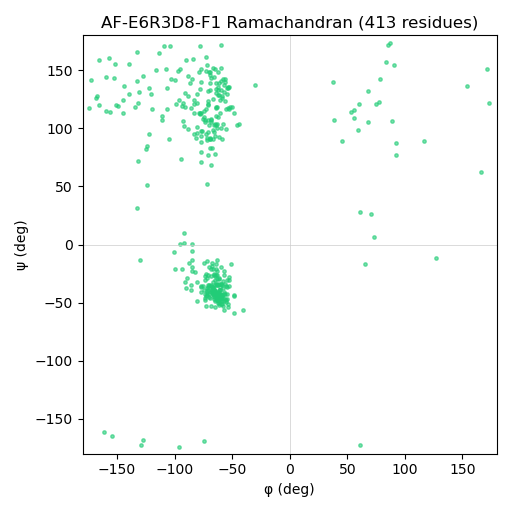,52,52,49,38,69,75,38,62,75,49,46,63,57,50,61,72,68,48,79,80,82,52,67,73,56,53,52,53,50,52,52,52,47,46,52,54,34,45,69,54,54,45,66,75,83,52,58,76,76,60,80,47,72,68,57,35,42,62,29,32,67,64,24,37,70,49,49,40,52,43,45,53,52,49,54,46,52,49,52,58,71,70,36,89,85,46,80,78,72,75,54,70,72,60,52,47,56,51,52,53,54,49,49,58,52,47,49,54,53,42,55,43,48,45,56,76,51,66,76,78,78,68,56,53,75,50,58,52,49,51,54,52,49,49,54,52,48,55,54,50,53,46,46,50,47,51,53,49,35,43,39,36,72,75,69,64,50,84,74,60,50,73,56,55,42,51,50,51,54,49,45,51,37,56,45,74,34,75,82,69,86,73,62,80,73,72,71,87,73,90,69,95,73,90,89,85,92,81,78,81,81,73,80,82,77,80,79,79,74,62,58,32,52,48,55,36,51,51,52,20,58,70,41,42,64,50,44,51,48,38,45,69,67,47,21,60,68,63,68,44,70,72,84,77,78,87,124

Nearest PDB structures (foldseek):
  5mxo-assembly1_A-2  TM=2.491E-01  e=2.992E-01  Homo sapiens
  6rwh-assembly1_A-2  TM=2.488E-01  e=2.726E-01  Homo sapiens
  6rwi-assembly1_A  TM=2.443E-01  e=3.443E-01  Homo sapiens
  2npm-assembly1_A  TM=2.619E-01  e=1.056E+00  Cryptosporidium parvum
  7oqs-assembly1_A-2  TM=2.338E-01  e=7.981E-01  Homo sapiens

Radius of gyration: 36.68 Å; Cα contacts (8 Å, |Δi|>4): 159; chains: 1; bounding box: 119×102×82 Å

InterPro domains:
  IPR038422 Cut8/Sts1 superfamily [G3DSA:1.20.58.1590] (136-278)